Protein 7MC1 (pdb70)

Foldseek 3Di:
DQWDAPVPVGDTGRDPVVNVVVVVVVVVVDD

Organism: Homo sapiens (NCBI:txid9606)

Secondary structure (DSSP, 8-state):
---EEETTTTEEES-HHHHHHHHHTTTTT--

GO terms:
  GO:0005515 protein binding (F, IPI)
  GO:0001228 DNA-binding transcription activator activity, RNA polymerase II-specific (F, IDA)
  GO:0045944 positive regulation of transcription by RNA polymerase II (P, IDA)
  GO:0000978 RNA polymerase II cis-regulatory region sequence-specific DNA binding (F, IMP)
  GO:0001228 DNA-binding transcription activator activity, RNA polymerase II-specific (F, IMP)
  GO:0005654 nucleoplasm (C, TAS)
  GO:0001046 core promoter sequence-specific DNA binding (F, IDA)
  GO:0032991 protein-containing complex (C, IDA)
  GO:0070314 G1 to G0 transition (P, IDA)
  GO:0008285 negative regulation of cell population proliferation (P, IDA)
  GO:0045944 positive regulation of transcription by RNA polymerase II (P, IMP)
  GO:0032993 protein-DNA complex (C, IMP)
  GO:0001223 transcription coactivator binding (F, IPI)
  GO:0140297 DNA-binding transcription factor binding (F, IPI)
  GO:0003700 DNA-binding transcription factor activity (F, IDA)
  GO:0045786 negative regulation of cell cycle (P, TAS)

Solvent-accessible surface area: 2865 Å² total; per-residue (Å²): 157,138,95,80,74,2,153,132,61,48,117,148,81,64,89,69,72,111,12,66,72,31,65,190,125,34,77,74,135,131,164

Nearest PDB structures (foldseek):
  7mc1-assembly1_A  TM=8.555E-01  e=3.055E-04  Homo sapiens
  5kl7-assembly1_A  TM=6.754E-01  e=4.256E-01  Homo sapiens
  5kl6-assembly1_A  TM=6.736E-01  e=4.582E-01  Homo sapiens
  4r2s-assembly1_A  TM=7.110E-01  e=7.685E-01  Homo sapiens
  2ctd-assembly1_A  TM=6.487E-01  e=8.275E-01  Homo sapiens

Structure (mmCIF, N/CA/C/O backbone):
data_7MC1
#
_entry.id   7MC1
#
loop_
_entity.id
_entity.type
_entity.pdbx_description
1 polymer 'Isoform 2 of Zinc finger and BTB domain-containing protein 17'
2 non-polymer 'ZINC ION'
#
loop_
_atom_site.group_PDB
_atom_site.id
_atom_site.type_symbol
_atom_site.label_atom_id
_atom_site.label_alt_id
_atom_site.label_comp_id
_atom_site.label_asym_id
_atom_site.label_entity_id
_atom_site.label_seq_id
_atom_site.pdbx_PDB_ins_code
_atom_site.Cartn_x
_atom_site.Cartn_y
_atom_site.Cartn_z
_atom_site.occupancy
_atom_site.B_iso_or_equiv
_atom_site.auth_seq_id
_atom_site.auth_comp_id
_atom_site.auth_asym_id
_atom_site.auth_atom_id
_atom_site.pdbx_PDB_model_num
ATOM 1 N N . MET A 1 1 ? 13.044 13.097 3.901 1.00 0 1 MET A N 1
ATOM 2 C CA . MET A 1 1 ? 14.375 13.589 3.495 1.00 0 1 MET A CA 1
ATOM 3 C C . MET A 1 1 ? 15.334 12.414 3.375 1.00 0 1 MET A C 1
ATOM 4 O O . MET A 1 1 ? 15.049 11.339 3.896 1.00 0 1 MET A O 1
ATOM 20 N N . LYS A 1 2 ? 16.469 12.637 2.705 1.00 0 2 LYS A N 1
ATOM 21 C CA . LYS A 1 2 ? 17.441 11.580 2.392 1.00 0 2 LYS A CA 1
ATOM 22 C C . LYS A 1 2 ? 16.868 10.610 1.362 1.00 0 2 LYS A C 1
ATOM 23 O O . LYS A 1 2 ? 15.737 10.151 1.491 1.00 0 2 LYS A O 1
ATOM 42 N N . PRO A 1 3 ? 17.638 10.298 0.310 1.00 0 3 PRO A N 1
ATOM 43 C CA . PRO A 1 3 ? 17.205 9.358 -0.723 1.00 0 3 PRO A CA 1
ATOM 44 C C . PRO A 1 3 ? 16.885 7.978 -0.160 1.00 0 3 PRO A C 1
ATOM 45 O O . PRO A 1 3 ? 17.753 7.294 0.386 1.00 0 3 PRO A O 1
ATOM 56 N N . TYR A 1 4 ? 15.638 7.580 -0.307 1.00 0 4 TYR A N 1
ATOM 57 C CA . TYR A 1 4 ? 15.174 6.275 0.125 1.00 0 4 TYR A CA 1
ATOM 58 C C . TYR A 1 4 ? 14.861 5.418 -1.094 1.00 0 4 TYR A C 1
ATOM 59 O O . TYR A 1 4 ? 14.456 5.939 -2.129 1.00 0 4 TYR A O 1
ATOM 77 N N . VAL A 1 5 ? 15.041 4.111 -0.988 1.00 0 5 VAL A N 1
ATOM 78 C CA . VAL A 1 5 ? 14.857 3.239 -2.140 1.00 0 5 VAL A CA 1
ATOM 79 C C . VAL A 1 5 ? 13.899 2.092 -1.840 1.00 0 5 VAL A C 1
ATOM 80 O O . VAL A 1 5 ? 14.071 1.365 -0.865 1.00 0 5 VAL A O 1
ATOM 93 N N . CYS A 1 6 ? 12.886 1.941 -2.682 1.00 0 6 CYS A N 1
ATOM 94 C CA . CYS A 1 6 ? 12.028 0.770 -2.636 1.00 0 6 CYS A CA 1
ATOM 95 C C . CYS A 1 6 ? 12.573 -0.256 -3.622 1.00 0 6 CYS A C 1
ATOM 96 O O . CYS A 1 6 ? 12.079 -0.385 -4.745 1.00 0 6 CYS A O 1
ATOM 103 N N . GLU A 1 7 ? 13.604 -0.972 -3.191 1.00 0 7 GLU A N 1
ATOM 104 C CA . GLU A 1 7 ? 14.361 -1.876 -4.054 1.00 0 7 GLU A CA 1
ATOM 105 C C . GLU A 1 7 ? 13.506 -2.997 -4.638 1.00 0 7 GLU A C 1
ATOM 106 O O . GLU A 1 7 ? 13.917 -3.666 -5.585 1.00 0 7 GLU A O 1
ATOM 118 N N . ARG A 1 8 ? 12.317 -3.195 -4.089 1.00 0 8 ARG A N 1
ATOM 119 C CA . ARG A 1 8 ? 11.442 -4.260 -4.554 1.00 0 8 ARG A CA 1
ATOM 120 C C . ARG A 1 8 ? 10.758 -3.886 -5.873 1.00 0 8 ARG A C 1
ATOM 121 O O . ARG A 1 8 ? 10.147 -4.731 -6.518 1.00 0 8 ARG A O 1
ATOM 142 N N . CYS A 1 9 ? 10.845 -2.617 -6.263 1.00 0 9 CYS A N 1
ATOM 143 C CA . CYS A 1 9 ? 10.387 -2.202 -7.587 1.00 0 9 CYS A CA 1
ATOM 144 C C . CYS A 1 9 ? 11.482 -1.416 -8.298 1.00 0 9 CYS A C 1
ATOM 145 O O . CYS A 1 9 ? 11.623 -1.481 -9.519 1.00 0 9 CYS A O 1
ATOM 152 N N . GLY A 1 10 ? 12.260 -0.677 -7.525 1.00 0 10 GLY A N 1
ATOM 153 C CA . GLY A 1 10 ? 13.367 0.067 -8.081 1.00 0 10 GLY A CA 1
ATOM 154 C C . GLY A 1 10 ? 13.143 1.557 -8.001 1.00 0 10 GLY A C 1
ATOM 155 O O . GLY A 1 10 ? 14.048 2.348 -8.249 1.00 0 10 GLY A O 1
ATOM 159 N N . LYS A 1 11 ? 11.929 1.944 -7.652 1.00 0 11 LYS A N 1
ATOM 160 C CA . LYS A 1 11 ? 11.590 3.351 -7.533 1.00 0 11 LYS A CA 1
ATOM 161 C C . LYS A 1 11 ? 12.074 3.901 -6.206 1.00 0 11 LYS A C 1
ATOM 162 O O . LYS A 1 11 ? 11.881 3.290 -5.154 1.00 0 11 LYS A O 1
ATOM 181 N N . ARG A 1 12 ? 12.711 5.054 -6.266 1.00 0 12 ARG A N 1
ATOM 182 C CA . ARG A 1 12 ? 13.301 5.660 -5.088 1.00 0 12 ARG A CA 1
ATOM 183 C C . ARG A 1 12 ? 12.724 7.046 -4.838 1.00 0 12 ARG A C 1
ATOM 184 O O . ARG A 1 12 ? 12.521 7.827 -5.768 1.00 0 12 ARG A O 1
ATOM 205 N N . PHE A 1 13 ? 12.447 7.334 -3.579 1.00 0 13 PHE A N 1
ATOM 206 C CA . PHE A 1 13 ? 11.849 8.600 -3.178 1.00 0 13 PHE A CA 1
ATOM 207 C C . PHE A 1 13 ? 12.515 9.053 -1.895 1.00 0 13 PHE A C 1
ATOM 208 O O . PHE A 1 13 ? 13.141 8.254 -1.220 1.00 0 13 PHE A O 1
ATOM 225 N N . VAL A 1 14 ? 12.385 10.314 -1.548 1.00 0 14 VAL A N 1
ATOM 226 C CA . VAL A 1 14 ? 13.013 10.817 -0.338 1.00 0 14 VAL A CA 1
ATOM 227 C C . VAL A 1 14 ? 12.008 10.921 0.798 1.00 0 14 VAL A C 1
ATOM 228 O O . VAL A 1 14 ? 12.295 11.480 1.857 1.00 0 14 VAL A O 1
ATOM 241 N N . GLN A 1 15 ? 10.827 10.381 0.571 1.00 0 15 GLN A N 1
ATOM 242 C CA . GLN A 1 15 ? 9.740 10.505 1.522 1.00 0 15 GLN A CA 1
ATOM 243 C C . GLN A 1 15 ? 9.749 9.345 2.495 1.00 0 15 GLN A C 1
ATOM 244 O O . GLN A 1 15 ? 9.573 8.198 2.103 1.00 0 15 GLN A O 1
ATOM 258 N N . SER A 1 16 ? 9.913 9.654 3.763 1.00 0 16 SER A N 1
ATOM 259 C CA . SER A 1 16 ? 9.957 8.630 4.788 1.00 0 16 SER A CA 1
ATOM 260 C C . SER A 1 16 ? 8.571 8.036 5.016 1.00 0 16 SER A C 1
ATOM 261 O O . SER A 1 16 ? 8.430 6.834 5.251 1.00 0 16 SER A O 1
ATOM 269 N N . SER A 1 17 ? 7.548 8.878 4.917 1.00 0 17 SER A N 1
ATOM 270 C CA . SER A 1 17 ? 6.178 8.434 5.107 1.00 0 17 SER A CA 1
ATOM 271 C C . 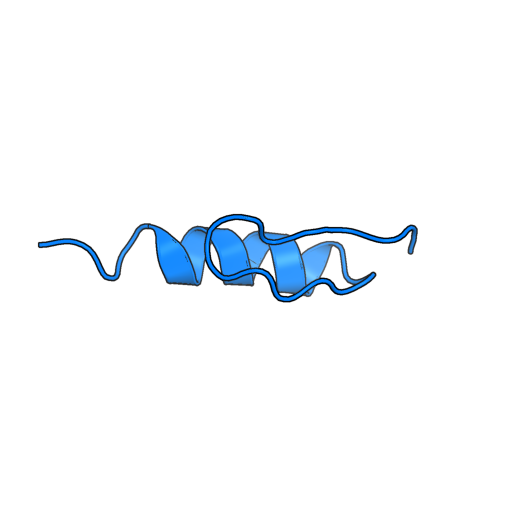SER A 1 17 ? 5.702 7.633 3.904 1.00 0 17 SER A C 1
ATOM 272 O O . SER A 1 17 ? 5.141 6.546 4.050 1.00 0 17 SER A O 1
ATOM 280 N N . GLN A 1 18 ? 5.939 8.162 2.712 1.00 0 18 GLN A N 1
ATOM 281 C CA . GLN A 1 18 ? 5.479 7.507 1.499 1.00 0 18 GLN A CA 1
ATOM 282 C C . GLN A 1 18 ? 6.183 6.173 1.304 1.00 0 18 GLN A C 1
ATOM 283 O O . GLN A 1 18 ? 5.572 5.211 0.868 1.00 0 18 GLN A O 1
ATOM 297 N N . LEU A 1 19 ? 7.470 6.121 1.635 1.00 0 19 LEU A N 1
ATOM 298 C CA . LEU A 1 19 ? 8.217 4.862 1.616 1.00 0 19 LEU A CA 1
ATOM 299 C C . LEU A 1 19 ? 7.593 3.853 2.560 1.00 0 19 LEU A C 1
ATOM 300 O O . LEU A 1 19 ? 7.287 2.740 2.153 1.00 0 19 LEU A O 1
ATOM 316 N N . ALA A 1 20 ? 7.375 4.257 3.806 1.00 0 20 ALA A N 1
ATOM 317 C CA . ALA A 1 20 ? 6.805 3.365 4.811 1.00 0 20 ALA A CA 1
ATOM 318 C C . ALA A 1 20 ? 5.504 2.737 4.319 1.00 0 20 ALA A C 1
ATOM 319 O O . ALA A 1 20 ? 5.238 1.559 4.564 1.00 0 20 ALA A O 1
ATOM 326 N N . ASN A 1 21 ? 4.707 3.524 3.611 1.00 0 21 ASN A N 1
ATOM 327 C CA . ASN A 1 21 ? 3.458 3.038 3.045 1.00 0 21 ASN A CA 1
ATOM 328 C C . ASN A 1 21 ? 3.705 2.249 1.762 1.00 0 21 ASN A C 1
ATOM 329 O O . ASN A 1 21 ? 3.022 1.268 1.495 1.00 0 21 ASN A O 1
ATOM 340 N N . HIS A 1 22 ? 4.694 2.674 0.988 1.00 0 22 HIS A N 1
ATOM 341 C CA . HIS A 1 22 ? 5.036 2.048 -0.290 1.00 0 22 HIS A CA 1
ATOM 342 C C . HIS A 1 22 ? 5.547 0.621 -0.081 1.00 0 22 HIS A C 1
ATOM 343 O O . HIS A 1 22 ? 5.164 -0.293 -0.806 1.00 0 22 HIS A O 1
ATOM 357 N N . ILE A 1 23 ? 6.394 0.425 0.922 1.00 0 23 ILE A N 1
ATOM 358 C CA . ILE A 1 23 ? 6.948 -0.900 1.192 1.00 0 23 ILE A CA 1
ATOM 359 C C . ILE A 1 23 ? 5.846 -1.823 1.700 1.00 0 23 ILE A C 1
ATOM 360 O O . ILE A 1 23 ? 5.832 -3.021 1.411 1.00 0 23 ILE A O 1
ATOM 376 N N . ARG A 1 24 ? 4.911 -1.248 2.448 1.00 0 24 ARG A N 1
ATOM 377 C CA . ARG A 1 24 ? 3.751 -1.985 2.930 1.00 0 24 ARG A CA 1
ATOM 378 C C . ARG A 1 24 ? 2.800 -2.248 1.771 1.00 0 24 ARG A C 1
ATOM 379 O O . ARG A 1 24 ? 2.121 -3.273 1.713 1.00 0 24 ARG A O 1
ATOM 400 N N . HIS A 1 25 ? 2.774 -1.305 0.843 1.00 0 25 HIS A N 1
ATOM 401 C CA . HIS A 1 25 ? 1.973 -1.414 -0.364 1.00 0 25 HIS A CA 1
ATOM 402 C C . HIS A 1 25 ? 2.575 -2.433 -1.324 1.00 0 25 HIS A C 1
ATOM 403 O O . HIS A 1 25 ? 1.975 -2.777 -2.336 1.00 0 25 HIS A O 1
ATOM 418 N N . HIS A 1 26 ? 3.767 -2.903 -0.999 1.00 0 26 HIS A N 1
ATOM 419 C CA . HIS A 1 26 ? 4.424 -3.949 -1.765 1.00 0 26 HIS A CA 1
ATOM 420 C C . HIS A 1 26 ? 4.111 -5.333 -1.225 1.00 0 26 HIS A C 1
ATOM 421 O O . HIS A 1 26 ? 3.695 -6.217 -1.967 1.00 0 26 HIS A O 1
ATOM 435 N N . ASP A 1 27 ? 4.294 -5.506 0.077 1.00 0 27 ASP A N 1
ATOM 436 C CA . ASP A 1 27 ? 4.290 -6.834 0.694 1.00 0 27 ASP A CA 1
ATOM 437 C C . ASP A 1 27 ? 2.881 -7.417 0.804 1.00 0 27 ASP A C 1
ATOM 438 O O . ASP A 1 27 ? 2.683 -8.483 1.375 1.00 0 27 ASP A O 1
ATOM 447 N N . ASN A 1 28 ? 1.904 -6.714 0.262 1.00 0 28 ASN A N 1
ATOM 448 C CA . ASN A 1 28 ? 0.531 -7.198 0.266 1.00 0 28 ASN A CA 1
ATOM 449 C C . ASN A 1 28 ? 0.159 -7.790 -1.093 1.00 0 28 ASN A C 1
ATOM 450 O O . ASN A 1 28 ? -0.765 -8.591 -1.189 1.00 0 28 ASN A O 1
ATOM 461 N N . ILE A 1 29 ? 0.875 -7.370 -2.134 1.00 0 29 ILE A N 1
ATOM 462 C CA . ILE A 1 29 ? 0.571 -7.769 -3.508 1.00 0 29 ILE A CA 1
ATOM 463 C C . ILE A 1 29 ? 0.743 -9.279 -3.706 1.00 0 29 ILE A C 1
ATOM 464 O O . ILE A 1 29 ? 0.062 -9.886 -4.531 1.00 0 29 ILE A O 1
ATOM 480 N N . ARG A 1 30 ? 1.657 -9.873 -2.949 1.00 0 30 ARG A N 1
ATOM 481 C CA . ARG A 1 30 ? 1.873 -11.319 -2.990 1.00 0 30 ARG A CA 1
ATOM 482 C C . ARG A 1 30 ? 0.587 -12.084 -2.647 1.00 0 30 ARG A C 1
ATOM 483 O O . ARG A 1 30 ? -0.344 -11.502 -2.090 1.00 0 30 ARG A O 1
ATOM 504 N N . PRO A 1 31 ? 0.515 -13.392 -2.976 1.00 0 31 PRO A N 1
ATOM 505 C CA . PRO A 1 31 ? -0.709 -14.196 -2.818 1.00 0 31 PRO A CA 1
ATOM 506 C C . PRO A 1 31 ? -1.398 -14.048 -1.457 1.00 0 31 PRO A C 1
ATOM 507 O O . PRO A 1 31 ? -0.762 -13.730 -0.445 1.00 0 31 PRO A O 1
ATOM 519 N N . MET A 1 1 ? 13.239 13.502 3.384 1.00 0 1 MET A N 2
ATOM 520 C CA . MET A 1 1 ? 14.420 14.288 2.900 1.00 0 1 MET A CA 2
ATOM 521 C C . MET A 1 1 ? 15.660 13.389 2.705 1.00 0 1 MET A C 2
ATOM 522 O O . MET A 1 1 ? 16.610 13.762 1.985 1.00 0 1 MET A O 2
ATOM 538 N N . LYS A 1 2 ? 15.665 12.211 3.349 1.00 0 2 LYS A N 2
ATOM 539 C CA . LYS A 1 2 ? 16.780 11.265 3.180 1.00 0 2 LYS A CA 2
ATOM 540 C C . LYS A 1 2 ? 16.537 10.399 1.952 1.00 0 2 LYS A C 2
ATOM 541 O O . LYS A 1 2 ? 15.386 10.022 1.682 1.00 0 2 LYS A O 2
ATOM 560 N N . PRO A 1 3 ? 17.612 10.098 1.178 1.00 0 3 PRO A N 2
ATOM 561 C CA . PRO A 1 3 ? 17.508 9.258 -0.019 1.00 0 3 PRO A CA 2
ATOM 562 C C . PRO A 1 3 ? 17.085 7.831 0.347 1.00 0 3 PRO A C 2
ATOM 563 O O . PRO A 1 3 ? 17.797 7.112 1.080 1.00 0 3 PRO A O 2
ATOM 574 N N . TYR A 1 4 ? 15.929 7.427 -0.174 1.00 0 4 TYR A N 2
ATOM 575 C CA . TYR A 1 4 ? 15.377 6.105 0.114 1.00 0 4 TYR A CA 2
ATOM 576 C C . TYR A 1 4 ? 14.978 5.419 -1.191 1.00 0 4 TYR A C 2
ATOM 577 O O . TYR A 1 4 ? 14.590 6.085 -2.174 1.00 0 4 TYR A O 2
ATOM 595 N N . VAL A 1 5 ? 15.087 4.091 -1.204 1.00 0 5 VAL A N 2
ATOM 596 C CA . VAL A 1 5 ? 14.809 3.330 -2.415 1.00 0 5 VAL A CA 2
ATOM 597 C C . VAL A 1 5 ? 13.860 2.159 -2.109 1.00 0 5 VAL A C 2
ATOM 598 O O . VAL A 1 5 ? 14.032 1.434 -1.106 1.00 0 5 VAL A O 2
ATOM 611 N N . CYS A 1 6 ? 12.854 1.988 -2.968 1.00 0 6 CYS A N 2
ATOM 612 C CA . CYS A 1 6 ? 11.975 0.825 -2.882 1.00 0 6 CYS A CA 2
ATOM 613 C C . CYS A 1 6 ? 12.525 -0.247 -3.826 1.00 0 6 CYS A C 2
ATOM 614 O O . CYS A 1 6 ? 12.066 -0.378 -4.974 1.00 0 6 CYS A O 2
ATOM 621 N N . GLU A 1 7 ? 13.516 -1.004 -3.320 1.00 0 7 GLU A N 2
ATOM 622 C CA . GLU A 1 7 ? 14.303 -1.965 -4.114 1.00 0 7 GLU A CA 2
ATOM 623 C C . GLU A 1 7 ? 13.427 -2.974 -4.861 1.00 0 7 GLU A C 2
ATOM 624 O O . GLU A 1 7 ? 13.841 -3.497 -5.900 1.00 0 7 GLU A O 2
ATOM 636 N N . ARG A 1 8 ? 12.217 -3.233 -4.341 1.00 0 8 ARG A N 2
ATOM 637 C CA . ARG A 1 8 ? 11.372 -4.301 -4.870 1.00 0 8 ARG A CA 2
ATOM 638 C C . ARG A 1 8 ? 10.647 -3.857 -6.17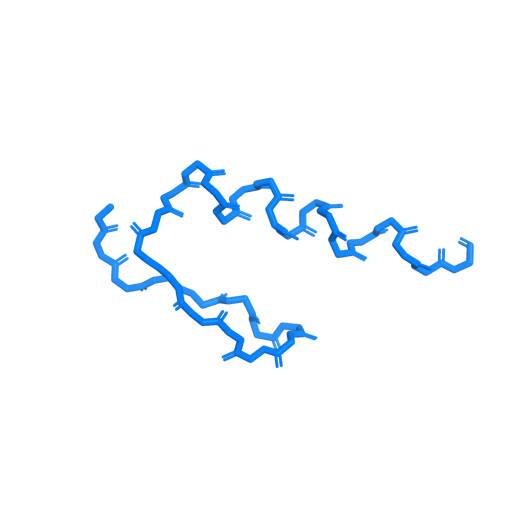1 1.00 0 8 ARG A C 2
ATOM 639 O O . ARG A 1 8 ? 10.078 -4.687 -6.882 1.00 0 8 ARG A O 2
ATOM 660 N N . CYS A 1 9 ? 10.671 -2.551 -6.492 1.00 0 9 CYS A N 2
ATOM 661 C CA . CYS A 1 9 ? 10.154 -2.061 -7.792 1.00 0 9 CYS A CA 2
ATOM 662 C C . CYS A 1 9 ? 11.232 -1.242 -8.530 1.00 0 9 CYS A 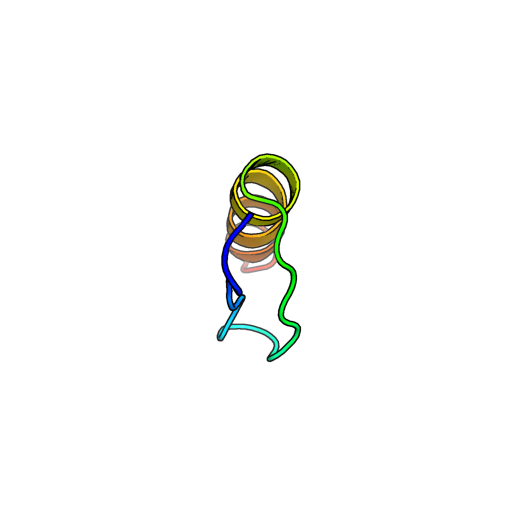C 2
ATOM 663 O O . CYS A 1 9 ? 11.308 -1.238 -9.769 1.00 0 9 CYS A O 2
ATOM 670 N N . GLY A 1 10 ? 12.068 -0.553 -7.756 1.00 0 10 GLY A N 2
ATOM 671 C CA . GLY A 1 10 ? 13.163 0.225 -8.338 1.00 0 10 GLY A CA 2
ATOM 672 C C . GLY A 1 10 ? 12.957 1.720 -8.149 1.00 0 10 GLY A C 2
ATOM 673 O O . GLY A 1 10 ? 13.929 2.492 -8.171 1.00 0 10 GLY A O 2
ATOM 677 N N . LYS A 1 11 ? 11.692 2.127 -7.949 1.00 0 11 LYS A N 2
ATOM 678 C CA . LYS A 1 11 ? 11.357 3.540 -7.762 1.00 0 11 LYS A CA 2
ATOM 679 C C . LYS A 1 11 ? 11.897 4.034 -6.421 1.00 0 11 LYS A C 2
ATOM 680 O O . LYS A 1 11 ? 11.717 3.384 -5.369 1.00 0 11 LYS A O 2
ATOM 699 N N . ARG A 1 12 ? 12.559 5.182 -6.466 1.00 0 12 ARG A N 2
ATOM 700 C CA . ARG A 1 12 ? 13.184 5.734 -5.269 1.00 0 12 ARG A CA 2
ATOM 701 C C . ARG A 1 12 ? 12.574 7.099 -4.936 1.00 0 12 ARG A C 2
ATOM 702 O O . ARG A 1 12 ? 12.304 7.918 -5.835 1.00 0 12 ARG A O 2
ATOM 723 N N . PHE A 1 13 ? 12.351 7.330 -3.638 1.00 0 13 PHE A N 2
ATOM 724 C CA . PHE A 1 13 ? 11.784 8.600 -3.171 1.00 0 13 PHE A CA 2
ATOM 725 C C . PHE A 1 13 ? 12.459 8.966 -1.853 1.00 0 13 PHE A C 2
ATOM 726 O O . PHE A 1 13 ? 12.935 8.089 -1.116 1.00 0 13 PHE A O 2
ATOM 743 N N . VAL A 1 14 ? 12.487 10.254 -1.551 1.00 0 14 VAL A N 2
ATOM 744 C CA . VAL A 1 14 ? 13.095 10.712 -0.302 1.00 0 14 VAL A CA 2
ATOM 745 C C . VAL A 1 14 ? 12.045 10.863 0.816 1.00 0 14 VAL A C 2
ATOM 746 O O . VAL A 1 14 ? 12.331 11.422 1.881 1.00 0 14 VAL A O 2
ATOM 759 N N . GLN A 1 15 ? 10.828 10.381 0.568 1.00 0 15 GLN A N 2
ATOM 760 C CA . GLN A 1 15 ? 9.725 10.533 1.527 1.00 0 15 GLN A CA 2
ATOM 761 C C . GLN A 1 15 ? 9.697 9.346 2.501 1.00 0 15 GLN A C 2
ATOM 762 O O . GLN A 1 15 ? 9.477 8.206 2.099 1.00 0 15 GLN A O 2
ATOM 776 N N . SER A 1 16 ? 9.878 9.628 3.780 1.00 0 16 SER A N 2
ATOM 777 C CA . SER A 1 16 ? 9.897 8.582 4.814 1.00 0 16 SER A CA 2
ATOM 778 C C . SER A 1 16 ? 8.485 7.993 5.027 1.00 0 16 SER A C 2
ATOM 779 O O . SER A 1 16 ? 8.337 6.777 5.223 1.00 0 16 SER A O 2
ATOM 787 N N . SER A 1 17 ? 7.448 8.846 4.964 1.00 0 17 SER A N 2
ATOM 788 C CA . SER A 1 17 ? 6.065 8.395 5.195 1.00 0 17 SER A CA 2
ATOM 789 C C . SER A 1 17 ? 5.545 7.641 3.969 1.00 0 17 SER A C 2
ATOM 790 O O . SER A 1 17 ? 4.891 6.595 4.110 1.00 0 17 SER A O 2
ATOM 798 N N . GLN A 1 18 ? 5.850 8.168 2.766 1.00 0 18 GLN A N 2
ATOM 799 C CA . GLN A 1 18 ? 5.442 7.512 1.525 1.00 0 18 GLN A CA 2
ATOM 800 C C . GLN A 1 18 ? 6.125 6.142 1.411 1.00 0 18 GLN A C 2
ATOM 801 O O . GLN A 1 18 ? 5.458 5.150 1.133 1.00 0 18 GLN A O 2
ATOM 815 N N . LEU A 1 19 ? 7.453 6.093 1.646 1.00 0 19 LEU A N 2
ATOM 816 C CA . LEU A 1 19 ? 8.208 4.819 1.649 1.00 0 19 LEU A CA 2
ATOM 817 C C . LEU A 1 19 ? 7.584 3.819 2.638 1.00 0 19 LEU A C 2
ATOM 818 O O . LEU A 1 19 ? 7.290 2.689 2.268 1.00 0 19 LEU A O 2
ATOM 834 N N . ALA A 1 20 ? 7.347 4.255 3.882 1.00 0 20 ALA A N 2
ATOM 835 C CA . ALA A 1 20 ? 6.773 3.384 4.932 1.00 0 20 ALA A CA 2
ATOM 836 C C . ALA A 1 20 ? 5.492 2.682 4.451 1.00 0 20 ALA A C 2
ATOM 837 O O . ALA A 1 20 ? 5.268 1.498 4.756 1.00 0 20 ALA A O 2
ATOM 844 N N . ASN A 1 21 ? 4.664 3.406 3.687 1.00 0 21 ASN A N 2
ATOM 845 C CA . ASN A 1 21 ? 3.402 2.854 3.196 1.00 0 21 ASN A CA 2
ATOM 846 C C . ASN A 1 21 ? 3.593 2.181 1.836 1.00 0 21 ASN A C 2
ATOM 847 O O . ASN A 1 21 ? 2.841 1.271 1.495 1.00 0 21 ASN A O 2
ATOM 858 N N . HIS A 1 22 ? 4.609 2.617 1.073 1.00 0 22 HIS A N 2
ATOM 859 C CA . HIS A 1 22 ? 4.915 2.031 -0.236 1.00 0 22 HIS A CA 2
ATOM 860 C C . HIS A 1 22 ? 5.484 0.610 -0.050 1.00 0 22 HIS A C 2
ATOM 861 O O . HIS A 1 22 ? 5.093 -0.313 -0.763 1.00 0 22 HIS A O 2
ATOM 875 N N . ILE A 1 23 ? 6.385 0.429 0.929 1.00 0 23 ILE A N 2
ATOM 876 C CA . ILE A 1 23 ? 6.985 -0.892 1.188 1.00 0 23 ILE A CA 2
ATOM 877 C C . ILE A 1 23 ? 5.904 -1.840 1.745 1.00 0 23 ILE A C 2
ATOM 878 O O . ILE A 1 23 ? 5.923 -3.045 1.478 1.00 0 23 ILE A O 2
ATOM 894 N N . ARG A 1 24 ? 4.950 -1.276 2.505 1.00 0 24 ARG A N 2
ATOM 895 C CA . ARG A 1 24 ? 3.808 -2.041 3.030 1.00 0 24 ARG A CA 2
ATOM 896 C C . ARG A 1 24 ? 2.823 -2.351 1.892 1.00 0 24 ARG A C 2
ATOM 897 O O . ARG A 1 24 ? 2.290 -3.464 1.813 1.00 0 24 ARG A O 2
ATOM 918 N N . HIS A 1 25 ? 2.604 -1.360 1.006 1.00 0 25 HIS A N 2
ATOM 919 C CA . HIS A 1 25 ? 1.721 -1.508 -0.162 1.00 0 25 HIS A CA 2
ATOM 920 C C . HIS A 1 25 ? 2.263 -2.602 -1.083 1.00 0 25 HIS A C 2
ATOM 921 O O . HIS A 1 25 ? 1.506 -3.228 -1.830 1.00 0 25 HIS A O 2
ATOM 936 N N . HIS A 1 26 ? 3.583 -2.821 -1.017 1.00 0 26 HIS A N 2
ATOM 937 C CA . HIS A 1 26 ? 4.259 -3.850 -1.804 1.00 0 26 HIS A CA 2
ATOM 938 C C . HIS A 1 26 ? 3.852 -5.258 -1.351 1.00 0 26 HIS A C 2
ATOM 939 O O . HIS A 1 26 ? 3.909 -6.203 -2.137 1.00 0 26 HIS A O 2
ATOM 953 N N . ASP A 1 27 ? 3.437 -5.398 -0.090 1.00 0 27 ASP A N 2
ATOM 954 C CA . ASP A 1 27 ? 3.016 -6.699 0.438 1.00 0 27 ASP A CA 2
ATOM 955 C C . ASP A 1 27 ? 1.482 -6.805 0.441 1.00 0 27 ASP A C 2
ATOM 956 O O . ASP A 1 27 ? 0.890 -7.599 1.191 1.00 0 27 ASP A O 2
ATOM 965 N N . ASN A 1 28 ? 0.842 -5.983 -0.405 1.00 0 28 ASN A N 2
ATOM 966 C CA . ASN A 1 28 ? -0.606 -6.099 -0.647 1.00 0 28 ASN A CA 2
ATOM 967 C C . ASN A 1 28 ? -0.808 -7.183 -1.687 1.00 0 28 ASN A C 2
ATOM 968 O O . ASN A 1 28 ? -1.883 -7.792 -1.784 1.00 0 28 ASN A O 2
ATOM 979 N N . ILE A 1 29 ? 0.259 -7.392 -2.471 1.00 0 29 ILE A N 2
ATOM 980 C CA . ILE A 1 29 ? 0.275 -8.363 -3.552 1.00 0 29 ILE A CA 2
ATOM 981 C C . ILE A 1 29 ? 0.249 -9.792 -2.973 1.00 0 29 ILE A C 2
ATOM 982 O O . ILE A 1 29 ? -0.550 -10.630 -3.403 1.00 0 29 ILE A O 2
ATOM 998 N N . ARG A 1 30 ? 1.127 -10.053 -1.993 1.00 0 30 ARG A N 2
ATOM 999 C CA . ARG A 1 30 ? 1.175 -11.353 -1.295 1.00 0 30 ARG A CA 2
ATOM 1000 C C . ARG A 1 30 ? -0.137 -11.570 -0.496 1.00 0 30 ARG A C 2
ATOM 1001 O O . ARG A 1 30 ? -0.879 -10.601 -0.256 1.00 0 30 ARG A O 2
ATOM 1022 N N . PRO A 1 31 ? -0.451 -12.834 -0.097 1.00 0 31 PRO A N 2
ATOM 1023 C CA . PRO A 1 31 ? -1.687 -13.151 0.668 1.00 0 31 PRO A CA 2
ATOM 1024 C C . PRO A 1 31 ? -1.963 -12.149 1.792 1.00 0 31 PRO A C 2
ATOM 1025 O O . PRO A 1 31 ? -1.161 -12.023 2.734 1.00 0 31 PRO A O 2
ATOM 1037 N N . MET A 1 1 ? 18.318 12.771 7.192 1.00 0 1 MET A N 3
ATOM 1038 C CA . MET A 1 1 ? 17.709 11.632 6.464 1.00 0 1 MET A CA 3
ATOM 1039 C C . MET A 1 1 ? 17.040 12.119 5.180 1.00 0 1 MET A C 3
ATOM 1040 O O . MET A 1 1 ? 16.295 13.102 5.193 1.00 0 1 MET A O 3
ATOM 1056 N N . LYS A 1 2 ? 17.317 11.438 4.071 1.00 0 2 LYS A N 3
ATOM 1057 C CA . LYS A 1 2 ? 16.774 11.841 2.773 1.00 0 2 LYS A CA 3
ATOM 1058 C C . LYS A 1 2 ? 16.828 10.727 1.702 1.00 0 2 LYS A C 3
ATOM 1059 O O . LYS A 1 2 ? 15.912 10.647 0.882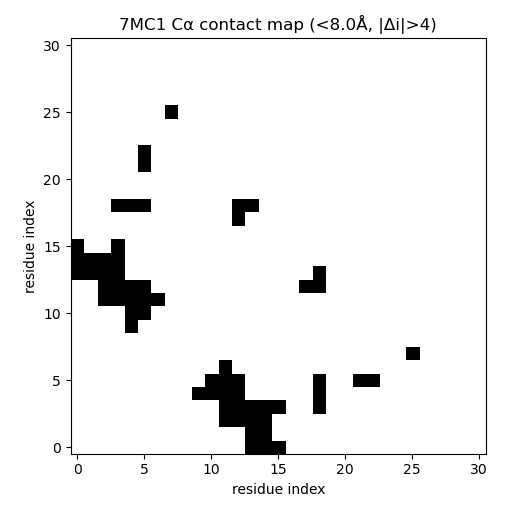 1.00 0 2 LYS A O 3
ATOM 1078 N N . PRO A 1 3 ? 17.873 9.856 1.646 1.00 0 3 PRO A N 3
ATOM 1079 C CA . PRO A 1 3 ? 17.934 8.810 0.626 1.00 0 3 PRO A CA 3
ATOM 1080 C C . PRO A 1 3 ? 17.135 7.575 1.022 1.00 0 3 PRO A C 3
ATOM 1081 O O . PRO A 1 3 ? 17.424 6.929 2.034 1.00 0 3 PRO A O 3
ATOM 1092 N N . TYR A 1 4 ? 16.129 7.257 0.223 1.00 0 4 TYR A N 3
ATOM 1093 C CA . TYR A 1 4 ? 15.294 6.094 0.463 1.00 0 4 TYR A CA 3
ATOM 1094 C C . TYR A 1 4 ? 15.041 5.356 -0.845 1.00 0 4 TYR A C 3
ATOM 1095 O O . TYR A 1 4 ? 14.935 5.981 -1.897 1.00 0 4 TYR A O 3
ATOM 1113 N N . VAL A 1 5 ? 14.949 4.034 -0.783 1.00 0 5 VAL A N 3
ATOM 1114 C CA . VAL A 1 5 ? 14.740 3.226 -1.981 1.00 0 5 VAL A CA 3
ATOM 1115 C C . VAL A 1 5 ? 13.760 2.087 -1.696 1.00 0 5 VAL A C 3
ATOM 1116 O O . VAL A 1 5 ? 13.712 1.570 -0.580 1.00 0 5 VAL A O 3
ATOM 1129 N N . CYS A 1 6 ? 12.962 1.722 -2.697 1.00 0 6 CYS A N 3
ATOM 1130 C CA . CYS A 1 6 ? 12.022 0.615 -2.578 1.00 0 6 CYS A CA 3
ATOM 1131 C C . CYS A 1 6 ? 12.512 -0.585 -3.384 1.00 0 6 CYS A C 3
ATOM 1132 O O . CYS A 1 6 ? 12.460 -0.591 -4.619 1.00 0 6 CYS A O 3
ATOM 1139 N N . GLU A 1 7 ? 12.975 -1.604 -2.671 1.00 0 7 GLU A N 3
ATOM 1140 C CA . GLU A 1 7 ? 13.556 -2.797 -3.282 1.00 0 7 GLU A CA 3
ATOM 1141 C C . GLU A 1 7 ? 12.509 -3.626 -4.032 1.00 0 7 GLU A C 3
ATOM 1142 O O . GLU A 1 7 ? 12.848 -4.551 -4.769 1.00 0 7 GLU A O 3
ATOM 1154 N N . ARG A 1 8 ? 11.238 -3.291 -3.848 1.00 0 8 ARG A N 3
ATOM 1155 C CA . ARG A 1 8 ? 10.160 -4.114 -4.382 1.00 0 8 ARG A CA 3
ATOM 1156 C C . ARG A 1 8 ? 9.709 -3.647 -5.769 1.00 0 8 ARG A C 3
ATOM 1157 O O . ARG A 1 8 ? 8.872 -4.293 -6.408 1.00 0 8 ARG A O 3
ATOM 1178 N N . CYS A 1 9 ? 10.246 -2.520 -6.231 1.00 0 9 CYS A N 3
ATOM 1179 C CA . CYS A 1 9 ? 9.986 -2.074 -7.600 1.00 0 9 CYS A CA 3
ATOM 1180 C C . CYS A 1 9 ? 11.249 -1.490 -8.232 1.00 0 9 CYS A C 3
ATOM 1181 O O . CYS A 1 9 ? 11.376 -1.440 -9.457 1.00 0 9 CYS A O 3
ATOM 1188 N N . GLY A 1 10 ? 12.180 -1.044 -7.394 1.00 0 10 GLY A N 3
ATOM 1189 C CA . GLY A 1 10 ? 13.430 -0.509 -7.897 1.00 0 10 GLY A CA 3
ATOM 1190 C C . GLY A 1 10 ? 13.447 1.008 -7.900 1.00 0 10 GLY A C 3
ATOM 1191 O O . GLY A 1 10 ? 14.499 1.621 -8.077 1.00 0 10 GLY A O 3
ATOM 1195 N N . LYS A 1 11 ? 12.283 1.616 -7.703 1.00 0 11 LYS A N 3
ATOM 1196 C CA . LYS A 1 11 ? 12.176 3.071 -7.683 1.00 0 11 LYS A CA 3
ATOM 1197 C C . LYS A 1 11 ? 12.464 3.609 -6.288 1.00 0 11 LYS A C 3
ATOM 1198 O O . LYS A 1 11 ? 12.247 2.921 -5.288 1.00 0 11 LYS A O 3
ATOM 1217 N N . ARG A 1 12 ? 12.972 4.833 -6.222 1.00 0 12 ARG A N 3
ATOM 1218 C CA . ARG A 1 12 ? 13.305 5.446 -4.946 1.00 0 12 ARG A CA 3
ATOM 1219 C C . ARG A 1 12 ? 12.588 6.785 -4.780 1.00 0 12 ARG A C 3
ATOM 1220 O O . ARG A 1 12 ? 12.384 7.521 -5.749 1.00 0 12 ARG A O 3
ATOM 1241 N N . PHE A 1 13 ? 12.199 7.085 -3.551 1.00 0 13 PHE A N 3
ATOM 1242 C CA . PHE A 1 13 ? 11.543 8.347 -3.226 1.00 0 13 PHE A CA 3
ATOM 1243 C C . PHE A 1 13 ? 12.158 8.879 -1.940 1.00 0 13 PHE A C 3
ATOM 1244 O O . PHE A 1 13 ? 12.719 8.107 -1.166 1.00 0 13 PHE A O 3
ATOM 1261 N N . VAL A 1 14 ? 12.058 10.176 -1.695 1.00 0 14 VAL A N 3
ATOM 1262 C CA . VAL A 1 14 ? 12.771 10.775 -0.569 1.00 0 14 VAL A CA 3
ATOM 1263 C C . VAL A 1 14 ? 11.852 11.051 0.620 1.00 0 14 VAL A C 3
ATOM 1264 O O . VAL A 1 14 ? 12.261 11.678 1.602 1.00 0 14 VAL A O 3
ATOM 1277 N N . GLN A 1 15 ? 10.615 10.579 0.535 1.00 0 15 GLN A N 3
ATOM 1278 C CA . GLN A 1 15 ? 9.660 10.771 1.610 1.00 0 15 GLN A CA 3
ATOM 1279 C C . GLN A 1 15 ? 9.716 9.598 2.576 1.00 0 15 GLN A C 3
ATOM 1280 O O . GLN A 1 15 ? 9.373 8.476 2.216 1.00 0 15 GLN A O 3
ATOM 1294 N N . SER A 1 16 ? 10.095 9.872 3.816 1.00 0 16 SER A N 3
ATOM 1295 C CA . SER A 1 16 ? 10.206 8.825 4.825 1.00 0 16 SER A CA 3
ATOM 1296 C C . SER A 1 16 ? 8.829 8.256 5.158 1.00 0 16 SER A C 3
ATOM 1297 O O . SER A 1 16 ? 8.686 7.068 5.458 1.00 0 16 SER A O 3
ATOM 1305 N N . SER A 1 17 ? 7.820 9.112 5.083 1.00 0 17 SER A N 3
ATOM 1306 C CA . SER A 1 17 ? 6.451 8.723 5.364 1.00 0 17 SER A CA 3
ATOM 1307 C C . SER A 1 17 ? 5.858 7.907 4.215 1.00 0 17 SER A C 3
ATOM 1308 O O . SER A 1 17 ? 5.265 6.848 4.429 1.00 0 17 SER A O 3
ATOM 1316 N N . GLN A 1 18 ? 6.038 8.392 2.993 1.00 0 18 GLN A N 3
ATOM 1317 C CA . GLN A 1 18 ? 5.477 7.729 1.820 1.00 0 18 GLN A CA 3
ATOM 1318 C C . GLN A 1 18 ? 6.151 6.381 1.579 1.00 0 18 GLN A C 3
ATOM 1319 O O . GLN A 1 18 ? 5.493 5.423 1.188 1.00 0 18 GLN A O 3
ATOM 1333 N N . LEU A 1 19 ? 7.456 6.306 1.832 1.00 0 19 LEU A N 3
ATOM 1334 C CA . LEU A 1 19 ? 8.188 5.038 1.738 1.00 0 19 LEU A CA 3
ATOM 1335 C C . LEU A 1 19 ? 7.564 3.995 2.649 1.00 0 19 LEU A C 3
ATOM 1336 O O . LEU A 1 19 ? 7.291 2.883 2.211 1.00 0 19 LEU A O 3
ATOM 1352 N N . ALA A 1 20 ? 7.303 4.373 3.899 1.00 0 20 ALA A N 3
ATOM 1353 C CA . ALA A 1 20 ? 6.710 3.454 4.867 1.00 0 20 ALA A CA 3
ATOM 1354 C C . ALA A 1 20 ? 5.458 2.782 4.300 1.00 0 20 ALA A C 3
ATOM 1355 O O . ALA A 1 20 ? 5.300 1.563 4.393 1.00 0 20 ALA A O 3
ATOM 1362 N N . ASN A 1 21 ? 4.587 3.576 3.682 1.00 0 21 ASN A N 3
ATOM 1363 C CA . ASN A 1 21 ? 3.361 3.043 3.097 1.00 0 21 ASN A CA 3
ATOM 1364 C C . ASN A 1 21 ? 3.657 2.305 1.792 1.00 0 21 ASN A C 3
ATOM 1365 O O . ASN A 1 21 ? 3.036 1.287 1.494 1.00 0 21 ASN A O 3
ATOM 1376 N N . HIS A 1 22 ? 4.628 2.802 1.039 1.00 0 22 HIS A N 3
ATOM 1377 C CA . HIS A 1 22 ? 4.939 2.266 -0.282 1.00 0 22 HIS A CA 3
ATOM 1378 C C . HIS A 1 22 ? 5.583 0.884 -0.173 1.00 0 22 HIS A C 3
ATOM 1379 O O . HIS A 1 22 ? 5.199 -0.036 -0.893 1.00 0 22 HIS A O 3
ATOM 1393 N N . ILE A 1 23 ? 6.528 0.724 0.751 1.00 0 23 ILE A N 3
ATOM 1394 C CA . ILE A 1 23 ? 7.212 -0.561 0.919 1.00 0 23 ILE A CA 3
ATOM 1395 C C . ILE A 1 23 ? 6.210 -1.633 1.323 1.00 0 23 ILE A C 3
ATOM 1396 O O . ILE A 1 23 ? 6.160 -2.717 0.730 1.00 0 23 ILE A O 3
ATOM 1412 N N . ARG A 1 24 ? 5.388 -1.307 2.317 1.00 0 24 ARG A N 3
ATOM 1413 C CA . ARG A 1 24 ? 4.377 -2.234 2.811 1.00 0 24 ARG A CA 3
ATOM 1414 C C . ARG A 1 24 ? 3.282 -2.445 1.771 1.00 0 24 ARG A C 3
ATOM 1415 O O . ARG A 1 24 ? 2.679 -3.521 1.698 1.00 0 24 ARG A O 3
ATOM 1436 N N . HIS A 1 25 ? 3.033 -1.419 0.958 1.00 0 25 HIS A N 3
ATOM 1437 C CA . HIS A 1 25 ? 2.027 -1.497 -0.094 1.00 0 25 HIS A CA 3
ATOM 1438 C C . HIS A 1 25 ? 2.361 -2.621 -1.072 1.00 0 25 HIS A C 3
ATOM 1439 O O . HIS A 1 25 ? 1.472 -3.306 -1.576 1.00 0 25 HIS A O 3
ATOM 1454 N N . HIS A 1 26 ? 3.656 -2.837 -1.291 1.00 0 26 HIS A N 3
ATOM 1455 C CA . HIS A 1 26 ? 4.122 -3.822 -2.270 1.00 0 26 HIS A CA 3
ATOM 1456 C C . HIS A 1 26 ? 3.937 -5.246 -1.757 1.00 0 26 HIS A C 3
ATOM 1457 O O . HIS A 1 26 ? 3.951 -6.204 -2.534 1.00 0 26 HIS A O 3
ATOM 1471 N N . ASP A 1 27 ? 3.745 -5.381 -0.450 1.00 0 27 ASP A N 3
ATOM 1472 C CA . ASP A 1 27 ? 3.560 -6.697 0.152 1.00 0 27 ASP A CA 3
ATOM 1473 C C . ASP A 1 27 ? 2.109 -7.148 0.005 1.00 0 27 ASP A C 3
ATOM 1474 O O . ASP A 1 27 ? 1.792 -8.324 0.164 1.00 0 27 ASP A O 3
ATOM 1483 N N . ASN A 1 28 ? 1.234 -6.201 -0.314 1.00 0 28 ASN A N 3
ATOM 1484 C CA . ASN A 1 28 ? -0.183 -6.496 -0.534 1.00 0 28 ASN A CA 3
ATOM 1485 C C . ASN A 1 28 ? -0.441 -6.780 -2.012 1.00 0 28 ASN A C 3
ATOM 1486 O O . ASN A 1 28 ? -1.427 -7.427 -2.371 1.00 0 28 ASN A O 3
ATOM 1497 N N . ILE A 1 29 ? 0.441 -6.261 -2.860 1.00 0 29 ILE A N 3
ATOM 1498 C CA . ILE A 1 29 ? 0.293 -6.377 -4.315 1.00 0 29 ILE A CA 3
ATOM 1499 C C . ILE A 1 29 ? 0.450 -7.833 -4.766 1.00 0 29 ILE A C 3
ATOM 1500 O O . ILE A 1 29 ? -0.051 -8.231 -5.823 1.00 0 29 ILE A O 3
ATOM 1516 N N . ARG A 1 30 ? 1.163 -8.617 -3.962 1.00 0 30 ARG A N 3
ATOM 1517 C CA . ARG A 1 30 ? 1.359 -10.033 -4.250 1.00 0 30 ARG A CA 3
ATOM 1518 C C . ARG A 1 30 ? 0.007 -10.752 -4.328 1.00 0 30 ARG A C 3
ATOM 1519 O O . ARG A 1 30 ? -0.875 -10.533 -3.490 1.00 0 30 ARG A O 3
ATOM 1540 N N . PRO A 1 31 ? -0.177 -11.608 -5.345 1.00 0 31 PRO A N 3
ATOM 1541 C CA . PRO A 1 31 ? -1.442 -12.311 -5.559 1.00 0 31 PRO A CA 3
ATOM 1542 C C . PRO A 1 31 ? -1.738 -13.338 -4.470 1.00 0 31 PRO A C 3
ATOM 1543 O O . PRO A 1 31 ? -0.975 -14.290 -4.260 1.00 0 31 PRO A O 3
ATOM 1555 N N . MET A 1 1 ? 13.311 13.063 3.995 1.00 0 1 MET A N 4
ATOM 1556 C CA . MET A 1 1 ? 14.368 14.076 3.774 1.00 0 1 MET A CA 4
ATOM 1557 C C . MET A 1 1 ? 15.727 13.418 3.528 1.00 0 1 MET A C 4
ATOM 1558 O O . MET A 1 1 ? 16.774 14.051 3.684 1.00 0 1 MET A O 4
ATOM 1574 N N . LYS A 1 2 ? 15.708 12.147 3.141 1.00 0 2 LYS A N 4
ATOM 1575 C CA . LYS A 1 2 ? 16.927 11.429 2.793 1.00 0 2 LYS A CA 4
ATOM 1576 C C . LYS A 1 2 ? 16.607 10.334 1.779 1.00 0 2 LYS A C 4
ATOM 1577 O O . LYS A 1 2 ? 15.492 9.808 1.767 1.00 0 2 LYS A O 4
ATOM 1596 N N . PRO A 1 3 ? 17.573 10.000 0.904 1.00 0 3 PRO A N 4
ATOM 1597 C CA . PRO A 1 3 ? 17.383 9.029 -0.183 1.00 0 3 PRO A CA 4
ATOM 1598 C C . PRO A 1 3 ? 16.898 7.664 0.299 1.00 0 3 PRO A C 4
ATOM 1599 O O . PRO A 1 3 ? 17.485 7.056 1.200 1.00 0 3 PRO A O 4
ATOM 1610 N N . TYR A 1 4 ? 15.824 7.200 -0.316 1.00 0 4 TYR A N 4
ATOM 1611 C CA . TYR A 1 4 ? 15.244 5.902 -0.020 1.00 0 4 TYR A CA 4
ATOM 1612 C C . TYR A 1 4 ? 14.933 5.154 -1.314 1.00 0 4 TYR A C 4
ATOM 1613 O O . TYR A 1 4 ? 14.513 5.755 -2.301 1.00 0 4 TYR A O 4
ATOM 1631 N N . VAL A 1 5 ? 15.138 3.845 -1.309 1.00 0 5 VAL A N 4
ATOM 1632 C CA . VAL A 1 5 ? 14.912 3.035 -2.498 1.00 0 5 VAL A CA 4
ATOM 1633 C C . VAL A 1 5 ? 13.998 1.850 -2.194 1.00 0 5 VAL A C 4
ATOM 1634 O O . VAL A 1 5 ? 14.288 1.036 -1.314 1.00 0 5 VAL A O 4
ATOM 1647 N N . CYS A 1 6 ? 12.892 1.762 -2.923 1.00 0 6 CYS A N 4
ATOM 1648 C CA . CYS A 1 6 ? 12.006 0.612 -2.837 1.00 0 6 CYS A CA 4
ATOM 1649 C C . CYS A 1 6 ? 12.503 -0.448 -3.811 1.00 0 6 CYS A C 4
ATOM 1650 O O . CYS A 1 6 ? 12.018 -0.559 -4.943 1.00 0 6 CYS A O 4
ATOM 1657 N N . GLU A 1 7 ? 13.486 -1.210 -3.353 1.00 0 7 GLU A N 4
ATOM 1658 C CA . GLU A 1 7 ? 14.211 -2.168 -4.181 1.00 0 7 GLU A CA 4
ATOM 1659 C C . GLU A 1 7 ? 13.303 -3.185 -4.879 1.00 0 7 GLU A C 4
ATOM 1660 O O . GLU A 1 7 ? 13.673 -3.726 -5.917 1.00 0 7 GLU A O 4
ATOM 1672 N N . ARG A 1 8 ? 12.117 -3.436 -4.338 1.00 0 8 ARG A N 4
ATOM 1673 C CA . ARG A 1 8 ? 11.251 -4.472 -4.902 1.00 0 8 ARG A CA 4
ATOM 1674 C C . ARG A 1 8 ? 10.466 -3.975 -6.122 1.00 0 8 ARG A C 4
ATOM 1675 O O . ARG A 1 8 ? 9.620 -4.693 -6.649 1.00 0 8 ARG A O 4
ATOM 1696 N N . CYS A 1 9 ? 10.727 -2.746 -6.554 1.00 0 9 CYS A N 4
ATOM 1697 C CA . CYS A 1 9 ? 10.197 -2.260 -7.828 1.00 0 9 CYS A CA 4
ATOM 1698 C C . CYS A 1 9 ? 11.265 -1.452 -8.558 1.00 0 9 CYS A C 4
ATOM 1699 O O . CYS A 1 9 ? 11.382 -1.513 -9.783 1.00 0 9 CYS A O 4
ATOM 1706 N N . GLY A 1 10 ? 12.052 -0.712 -7.792 1.00 0 10 GLY A N 4
ATOM 1707 C CA . GLY A 1 10 ? 13.145 0.046 -8.361 1.00 0 10 GLY A CA 4
ATOM 1708 C C . GLY A 1 10 ? 12.935 1.538 -8.230 1.00 0 10 GLY A C 4
ATOM 1709 O O . GLY A 1 10 ? 13.835 2.329 -8.513 1.00 0 10 GLY A O 4
ATOM 1713 N N . LYS A 1 11 ? 11.747 1.926 -7.795 1.00 0 11 LYS A N 4
ATOM 1714 C CA . LYS A 1 11 ? 11.433 3.329 -7.583 1.00 0 11 LYS A CA 4
ATOM 1715 C C . LYS A 1 11 ? 12.109 3.852 -6.326 1.00 0 11 LYS A C 4
ATOM 1716 O O . LYS A 1 11 ? 12.262 3.129 -5.336 1.00 0 11 LYS A O 4
ATOM 1735 N N . ARG A 1 12 ? 12.500 5.108 -6.369 1.00 0 12 ARG A N 4
ATOM 1736 C CA . ARG A 1 12 ? 13.224 5.724 -5.272 1.00 0 12 ARG A CA 4
ATOM 1737 C C . ARG A 1 12 ? 12.604 7.064 -4.904 1.00 0 12 ARG A C 4
ATOM 1738 O O . ARG A 1 12 ? 12.235 7.852 -5.776 1.00 0 12 ARG A O 4
ATOM 1759 N N . PHE A 1 13 ? 12.475 7.306 -3.610 1.00 0 13 PHE A N 4
ATOM 1760 C CA . PHE A 1 13 ? 11.895 8.542 -3.108 1.00 0 13 PHE A CA 4
ATOM 1761 C C . PHE A 1 13 ? 12.643 8.949 -1.852 1.00 0 13 PHE A C 4
ATOM 1762 O O . PHE A 1 13 ? 13.386 8.155 -1.295 1.00 0 13 PHE A O 4
ATOM 1779 N N . VAL A 1 14 ? 12.455 10.174 -1.406 1.00 0 14 VAL A N 4
ATOM 1780 C CA . VAL A 1 14 ? 13.130 10.645 -0.205 1.00 0 14 VAL A CA 4
ATOM 1781 C C . VAL A 1 14 ? 12.141 10.844 0.939 1.00 0 14 VAL A C 4
ATOM 1782 O O . VAL A 1 14 ? 12.481 11.396 1.987 1.00 0 14 VAL A O 4
ATOM 1795 N N . GLN A 1 15 ? 10.918 10.390 0.724 1.00 0 15 GLN A N 4
ATOM 1796 C CA . GLN A 1 15 ? 9.835 10.602 1.672 1.00 0 15 GLN A CA 4
ATOM 1797 C C . GLN A 1 15 ? 9.707 9.440 2.639 1.00 0 15 GLN A C 4
ATOM 1798 O O . GLN A 1 15 ? 9.449 8.313 2.232 1.00 0 15 GLN A O 4
ATOM 1812 N N . SER A 1 16 ? 9.845 9.731 3.916 1.00 0 16 SER A N 4
ATOM 1813 C CA . SER A 1 16 ? 9.693 8.718 4.947 1.00 0 16 SER A CA 4
ATOM 1814 C C . SER A 1 16 ? 8.246 8.235 5.005 1.00 0 16 SER A C 4
ATOM 1815 O O . SER A 1 16 ? 7.980 7.065 5.266 1.00 0 16 SER A O 4
ATOM 1823 N N . SER A 1 17 ? 7.319 9.143 4.730 1.00 0 17 SER A N 4
ATOM 1824 C CA . SER A 1 17 ? 5.901 8.826 4.747 1.00 0 17 SER A CA 4
ATOM 1825 C C . SER A 1 17 ? 5.518 7.952 3.554 1.00 0 17 SER A C 4
ATOM 1826 O O . SER A 1 17 ? 4.864 6.916 3.710 1.00 0 17 SER A O 4
ATOM 1834 N N . GLN A 1 18 ? 5.935 8.371 2.365 1.00 0 18 GLN A N 4
ATOM 1835 C CA . GLN A 1 18 ? 5.639 7.632 1.144 1.00 0 18 GLN A CA 4
ATOM 1836 C C . GLN A 1 18 ? 6.292 6.258 1.177 1.00 0 18 GLN A C 4
ATOM 1837 O O . GLN A 1 18 ? 5.659 5.262 0.845 1.00 0 18 GLN A O 4
ATOM 1851 N N . LEU A 1 19 ? 7.553 6.211 1.593 1.00 0 19 LEU A N 4
ATOM 1852 C CA . LEU A 1 19 ? 8.268 4.940 1.746 1.00 0 19 LEU A CA 4
ATOM 1853 C C . LEU A 1 19 ? 7.552 4.038 2.740 1.00 0 19 LEU A C 4
ATOM 1854 O O . LEU A 1 19 ? 7.338 2.863 2.465 1.00 0 19 LEU A O 4
ATOM 1870 N N . ALA A 1 20 ? 7.155 4.598 3.880 1.00 0 20 ALA A N 4
ATOM 1871 C CA . ALA A 1 20 ? 6.463 3.833 4.915 1.00 0 20 ALA A CA 4
ATOM 1872 C C . ALA A 1 20 ? 5.281 3.058 4.335 1.00 0 20 ALA A C 4
ATOM 1873 O O . ALA A 1 20 ? 5.075 1.885 4.656 1.00 0 20 ALA A O 4
ATOM 1880 N N . ASN A 1 21 ? 4.524 3.710 3.464 1.00 0 21 ASN A N 4
ATOM 1881 C CA . ASN A 1 21 ? 3.368 3.080 2.849 1.00 0 21 ASN A CA 4
ATOM 1882 C C . ASN A 1 21 ? 3.770 2.245 1.643 1.00 0 21 ASN A C 4
ATOM 1883 O O . ASN A 1 21 ? 3.193 1.198 1.402 1.00 0 21 ASN A O 4
ATOM 1894 N N . HIS A 1 22 ? 4.772 2.702 0.902 1.00 0 22 HIS A N 4
ATOM 1895 C CA . HIS A 1 22 ? 5.177 2.047 -0.340 1.00 0 22 HIS A CA 4
ATOM 1896 C C . HIS A 1 22 ? 5.842 0.698 -0.065 1.00 0 22 HIS A C 4
ATOM 1897 O O . HIS A 1 22 ? 5.590 -0.280 -0.769 1.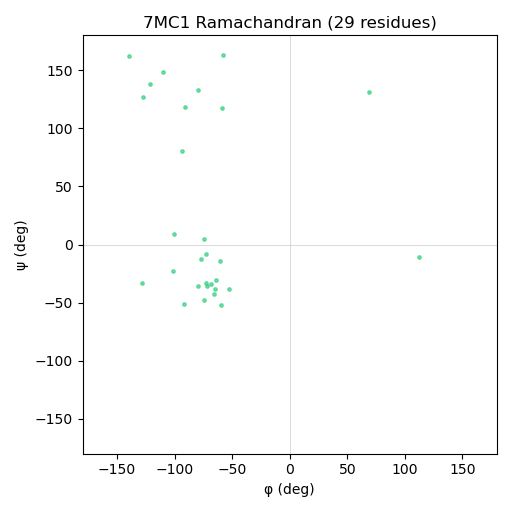00 0 22 HIS A O 4
ATOM 1911 N N . ILE A 1 23 ? 6.677 0.637 0.964 1.00 0 23 ILE A N 4
ATOM 1912 C CA . ILE A 1 23 ? 7.360 -0.606 1.302 1.00 0 23 ILE A CA 4
ATOM 1913 C C . ILE A 1 23 ? 6.352 -1.609 1.848 1.00 0 23 ILE A C 4
ATOM 1914 O O . ILE A 1 23 ? 6.400 -2.799 1.533 1.00 0 23 ILE A O 4
ATOM 1930 N N . ARG A 1 24 ? 5.420 -1.103 2.643 1.00 0 24 ARG A N 4
ATOM 1931 C CA . ARG A 1 24 ? 4.353 -1.922 3.189 1.00 0 24 ARG A CA 4
ATOM 1932 C C . ARG A 1 24 ? 3.377 -2.322 2.086 1.00 0 24 ARG A C 4
ATOM 1933 O O . ARG A 1 24 ? 2.830 -3.423 2.096 1.00 0 24 ARG A O 4
ATOM 1954 N N . HIS A 1 25 ? 3.181 -1.417 1.136 1.00 0 25 HIS A N 4
ATOM 1955 C CA . HIS A 1 25 ? 2.284 -1.638 0.007 1.00 0 25 HIS A CA 4
ATOM 1956 C C . HIS A 1 25 ? 2.684 -2.903 -0.734 1.00 0 25 HIS A C 4
ATOM 1957 O O . HIS A 1 25 ? 1.851 -3.753 -1.030 1.00 0 25 HIS A O 4
ATOM 1972 N N . HIS A 1 26 ? 3.980 -3.019 -0.999 1.00 0 26 HIS A N 4
ATOM 1973 C CA . HIS A 1 26 ? 4.540 -4.165 -1.706 1.00 0 26 HIS A CA 4
ATOM 1974 C C . HIS A 1 26 ? 4.218 -5.479 -1.005 1.00 0 26 HIS A C 4
ATOM 1975 O O . HIS A 1 26 ? 3.956 -6.493 -1.657 1.00 0 26 HIS A O 4
ATOM 1989 N N . ASP A 1 27 ? 4.224 -5.455 0.320 1.00 0 27 ASP A N 4
ATOM 1990 C CA . ASP A 1 27 ? 3.985 -6.657 1.108 1.00 0 27 ASP A CA 4
ATOM 1991 C C . ASP A 1 27 ? 2.536 -7.106 0.968 1.00 0 27 ASP A C 4
ATOM 1992 O O . ASP A 1 27 ? 2.222 -8.288 1.084 1.00 0 27 ASP A O 4
ATOM 2001 N N . ASN A 1 28 ? 1.664 -6.149 0.693 1.00 0 28 ASN A N 4
ATOM 2002 C CA . ASN A 1 28 ? 0.243 -6.422 0.542 1.00 0 28 ASN A CA 4
ATOM 2003 C C . ASN A 1 28 ? -0.068 -6.889 -0.872 1.00 0 28 ASN A C 4
ATOM 2004 O O . ASN A 1 28 ? -1.058 -7.581 -1.100 1.00 0 28 ASN A O 4
ATOM 2015 N N . ILE A 1 29 ? 0.779 -6.493 -1.816 1.00 0 29 ILE A N 4
ATOM 2016 C CA . ILE A 1 29 ? 0.577 -6.833 -3.222 1.00 0 29 ILE A CA 4
ATOM 2017 C C . ILE A 1 29 ? 0.662 -8.343 -3.432 1.00 0 29 ILE A C 4
ATOM 2018 O O . ILE A 1 29 ? -0.146 -8.926 -4.158 1.00 0 29 ILE A O 4
ATOM 2034 N N . ARG A 1 30 ? 1.636 -8.970 -2.786 1.00 0 30 ARG A N 4
ATOM 2035 C CA . ARG A 1 30 ? 1.797 -10.415 -2.874 1.00 0 30 ARG A CA 4
ATOM 2036 C C . ARG A 1 30 ? 0.745 -11.115 -2.014 1.00 0 30 ARG A C 4
ATOM 2037 O O . ARG A 1 30 ? 0.397 -10.628 -0.941 1.00 0 30 ARG A O 4
ATOM 2058 N N . PRO A 1 31 ? 0.196 -12.245 -2.497 1.00 0 31 PRO A N 4
ATOM 2059 C CA . PRO A 1 31 ? -0.825 -13.008 -1.767 1.00 0 31 PRO A CA 4
ATOM 2060 C C . PRO A 1 31 ? -0.299 -13.582 -0.458 1.00 0 31 PRO A C 4
ATOM 2061 O O . PRO A 1 31 ? 0.827 -14.085 -0.397 1.00 0 31 PRO A O 4
ATOM 2073 N N . MET A 1 1 ? 13.048 13.871 3.067 1.00 0 1 MET A N 5
ATOM 2074 C CA . MET A 1 1 ? 14.475 14.011 2.700 1.00 0 1 MET A CA 5
ATOM 2075 C C . MET A 1 1 ? 15.214 12.715 2.994 1.00 0 1 MET A C 5
ATOM 2076 O O . MET A 1 1 ? 14.647 11.810 3.604 1.00 0 1 MET A O 5
ATOM 2092 N N . LYS A 1 2 ? 16.479 12.651 2.564 1.00 0 2 LYS A N 5
ATOM 2093 C CA . LYS A 1 2 ? 17.318 11.452 2.691 1.00 0 2 LYS A CA 5
ATOM 2094 C C . LYS A 1 2 ? 16.877 10.373 1.698 1.00 0 2 LYS A C 5
ATOM 2095 O O . LYS A 1 2 ? 15.696 10.048 1.603 1.00 0 2 LYS A O 5
ATOM 2114 N N . PRO A 1 3 ? 17.832 9.827 0.924 1.00 0 3 PRO A N 5
ATOM 2115 C CA . PRO A 1 3 ? 17.553 8.783 -0.072 1.00 0 3 PRO A CA 5
ATOM 2116 C C . PRO A 1 3 ? 16.893 7.550 0.536 1.00 0 3 PRO A C 5
ATOM 2117 O O . PRO A 1 3 ? 17.468 6.883 1.404 1.00 0 3 PRO A O 5
ATOM 2128 N N . TYR A 1 4 ? 15.693 7.250 0.068 1.00 0 4 TYR A N 5
ATOM 2129 C CA . TYR A 1 4 ? 14.961 6.074 0.506 1.00 0 4 TYR A CA 5
ATOM 2130 C C . TYR A 1 4 ? 14.511 5.256 -0.709 1.00 0 4 TYR A C 5
ATOM 2131 O O . TYR A 1 4 ? 13.603 5.656 -1.443 1.00 0 4 TYR A O 5
ATOM 2149 N N . VAL A 1 5 ? 15.140 4.113 -0.922 1.00 0 5 VAL A N 5
ATOM 2150 C CA . VAL A 1 5 ? 14.873 3.311 -2.110 1.00 0 5 VAL A CA 5
ATOM 2151 C C . VAL A 1 5 ? 13.903 2.168 -1.817 1.00 0 5 VAL A C 5
ATOM 2152 O O . VAL A 1 5 ? 13.992 1.507 -0.780 1.00 0 5 VAL A O 5
ATOM 2165 N N . CYS A 1 6 ? 12.959 1.963 -2.725 1.00 0 6 CYS A N 5
ATOM 2166 C CA . CYS A 1 6 ? 12.082 0.810 -2.665 1.00 0 6 CYS A CA 5
ATOM 2167 C C . CYS A 1 6 ? 12.667 -0.295 -3.529 1.00 0 6 CYS A C 5
ATOM 2168 O O . CYS A 1 6 ? 12.429 -0.355 -4.742 1.00 0 6 CYS A O 5
ATOM 2175 N N . GLU A 1 7 ? 13.427 -1.175 -2.896 1.00 0 7 GLU A N 5
ATOM 2176 C CA . GLU A 1 7 ? 14.117 -2.249 -3.591 1.00 0 7 GLU A CA 5
ATOM 2177 C C . GLU A 1 7 ? 13.144 -3.348 -4.002 1.00 0 7 GLU A C 5
ATOM 2178 O O . GLU A 1 7 ? 13.547 -4.460 -4.346 1.00 0 7 GLU A O 5
ATOM 2190 N N . ARG A 1 8 ? 11.859 -3.031 -3.956 1.00 0 8 ARG A N 5
ATOM 2191 C CA . ARG A 1 8 ? 10.829 -3.985 -4.313 1.00 0 8 ARG A CA 5
ATOM 2192 C C . ARG A 1 8 ? 10.284 -3.704 -5.712 1.00 0 8 ARG A C 5
ATOM 2193 O O . ARG A 1 8 ? 9.650 -4.567 -6.317 1.00 0 8 ARG A O 5
ATOM 2214 N N . CYS A 1 9 ? 10.530 -2.502 -6.232 1.00 0 9 CYS A N 5
ATOM 2215 C CA . CYS A 1 9 ? 10.061 -2.171 -7.574 1.00 0 9 CYS A CA 5
ATOM 2216 C C . CYS A 1 9 ? 11.088 -1.360 -8.363 1.00 0 9 CYS A C 5
ATOM 2217 O O . CYS A 1 9 ? 10.916 -1.133 -9.561 1.00 0 9 CYS A O 5
ATOM 2224 N N . GLY A 1 10 ? 12.145 -0.916 -7.694 1.00 0 10 GLY A N 5
ATOM 2225 C CA . GLY A 1 10 ? 13.206 -0.211 -8.387 1.00 0 10 GLY A CA 5
ATOM 2226 C C . GLY A 1 10 ? 13.098 1.297 -8.257 1.00 0 10 GLY A C 5
ATOM 2227 O O . GLY A 1 10 ? 14.065 2.014 -8.525 1.00 0 10 GLY A O 5
ATOM 2231 N N . LYS A 1 11 ? 11.932 1.783 -7.854 1.00 0 11 LYS A N 5
ATOM 2232 C CA . LYS A 1 11 ? 11.723 3.217 -7.683 1.00 0 11 LYS A CA 5
ATOM 2233 C C . LYS A 1 11 ? 12.208 3.674 -6.310 1.00 0 11 LYS A C 5
ATOM 2234 O O . LYS A 1 11 ? 12.179 2.911 -5.344 1.00 0 11 LYS A O 5
ATOM 2253 N N . ARG A 1 12 ? 12.663 4.916 -6.230 1.00 0 12 ARG A N 5
ATOM 2254 C CA . ARG A 1 12 ? 13.174 5.461 -4.981 1.00 0 12 ARG A CA 5
ATOM 2255 C C . ARG A 1 12 ? 12.659 6.876 -4.771 1.00 0 12 ARG A C 5
ATOM 2256 O O . ARG A 1 12 ? 12.390 7.594 -5.736 1.00 0 12 ARG A O 5
ATOM 2277 N N . PHE A 1 13 ? 12.513 7.265 -3.512 1.00 0 13 PHE A N 5
ATOM 2278 C CA . PHE A 1 13 ? 12.009 8.588 -3.161 1.00 0 13 PHE A CA 5
ATOM 2279 C C . PHE A 1 13 ? 12.744 9.068 -1.916 1.00 0 13 PHE A C 5
ATOM 2280 O O . PHE A 1 13 ? 13.606 8.368 -1.396 1.00 0 13 PHE A O 5
ATOM 2297 N N . VAL A 1 14 ? 12.433 10.266 -1.453 1.00 0 14 VAL A N 5
ATOM 2298 C CA . VAL A 1 14 ? 13.033 10.775 -0.225 1.00 0 14 VAL A CA 5
ATOM 2299 C C . VAL A 1 14 ? 11.995 10.912 0.880 1.00 0 14 VAL A C 5
ATOM 2300 O O . VAL A 1 14 ? 12.255 11.517 1.923 1.00 0 14 VAL A O 5
ATOM 2313 N N . GLN A 1 15 ? 10.810 10.384 0.640 1.00 0 15 GLN A N 5
ATOM 2314 C CA . GLN A 1 15 ? 9.717 10.535 1.583 1.00 0 15 GLN A CA 5
ATOM 2315 C C . GLN A 1 15 ? 9.697 9.378 2.568 1.00 0 15 GLN A C 5
ATOM 2316 O O . GLN A 1 15 ? 9.503 8.227 2.186 1.00 0 15 GLN A O 5
ATOM 2330 N N . SER A 1 16 ? 9.855 9.695 3.840 1.00 0 16 SER A N 5
ATOM 2331 C CA . SER A 1 16 ? 9.888 8.685 4.885 1.00 0 16 SER A CA 5
ATOM 2332 C C . SER A 1 16 ? 8.496 8.101 5.116 1.00 0 16 SER A C 5
ATOM 2333 O O . SER A 1 16 ? 8.351 6.905 5.377 1.00 0 16 SER A O 5
ATOM 2341 N N . SER A 1 17 ? 7.478 8.944 4.993 1.00 0 17 SER A N 5
ATOM 2342 C CA . SER A 1 17 ? 6.102 8.522 5.195 1.00 0 17 SER A CA 5
ATOM 2343 C C . SER A 1 17 ? 5.592 7.738 3.989 1.00 0 17 SER A C 5
ATOM 2344 O O . SER A 1 17 ? 4.973 6.683 4.134 1.00 0 17 SER A O 5
ATOM 2352 N N . GLN A 1 18 ? 5.865 8.255 2.796 1.00 0 18 GLN A N 5
ATOM 2353 C CA . GLN A 1 18 ? 5.409 7.614 1.571 1.00 0 18 GLN A CA 5
ATOM 2354 C C . GLN A 1 18 ? 6.059 6.247 1.411 1.00 0 18 GLN A C 5
ATOM 2355 O O . GLN A 1 18 ? 5.386 5.281 1.086 1.00 0 18 GLN A O 5
ATOM 2369 N N . LEU A 1 19 ? 7.361 6.169 1.667 1.00 0 19 LEU A N 5
ATOM 2370 C CA . LEU A 1 19 ? 8.076 4.888 1.637 1.00 0 19 LEU A CA 5
ATOM 2371 C C . LEU A 1 19 ? 7.461 3.900 2.617 1.00 0 19 LEU A C 5
ATOM 2372 O O . LEU A 1 19 ? 7.279 2.739 2.283 1.00 0 19 LEU A O 5
ATOM 2388 N N . ALA A 1 20 ? 7.115 4.368 3.812 1.00 0 20 ALA A N 5
ATOM 2389 C CA . ALA A 1 20 ? 6.504 3.503 4.820 1.00 0 20 ALA A CA 5
ATOM 2390 C C . ALA A 1 20 ? 5.274 2.795 4.257 1.00 0 20 ALA A C 5
ATOM 2391 O O . ALA A 1 20 ? 5.114 1.581 4.416 1.00 0 20 ALA A O 5
ATOM 2398 N N . ASN A 1 21 ? 4.427 3.556 3.573 1.00 0 21 ASN A N 5
ATOM 2399 C CA . ASN A 1 21 ? 3.214 3.012 2.970 1.00 0 21 ASN A CA 5
ATOM 2400 C C . ASN A 1 21 ? 3.537 2.262 1.680 1.00 0 21 ASN A C 5
ATOM 2401 O O . ASN A 1 21 ? 2.904 1.261 1.362 1.00 0 21 ASN A O 5
ATOM 2412 N N . HIS A 1 22 ? 4.543 2.743 0.963 1.00 0 22 HIS A N 5
ATOM 2413 C CA . HIS A 1 22 ? 4.908 2.192 -0.337 1.00 0 22 HIS A CA 5
ATOM 2414 C C . HIS A 1 22 ? 5.552 0.817 -0.184 1.00 0 22 HIS A C 5
ATOM 2415 O O . HIS A 1 22 ? 5.180 -0.120 -0.884 1.00 0 22 HIS A O 5
ATOM 2429 N N . ILE A 1 23 ? 6.490 0.680 0.751 1.00 0 23 ILE A N 5
ATOM 2430 C CA . ILE A 1 23 ? 7.160 -0.600 0.969 1.00 0 23 ILE A CA 5
ATOM 2431 C C . ILE A 1 23 ? 6.148 -1.635 1.446 1.00 0 23 ILE A C 5
ATOM 2432 O O . ILE A 1 23 ? 6.155 -2.790 1.007 1.00 0 23 ILE A O 5
ATOM 2448 N N . ARG A 1 24 ? 5.262 -1.199 2.333 1.00 0 24 ARG A N 5
ATOM 2449 C CA . ARG A 1 24 ? 4.203 -2.058 2.841 1.00 0 24 ARG A CA 5
ATOM 2450 C C . ARG A 1 24 ? 3.202 -2.361 1.729 1.00 0 24 ARG A C 5
ATOM 2451 O O . ARG A 1 24 ? 2.582 -3.422 1.702 1.00 0 24 ARG A O 5
ATOM 2472 N N . HIS A 1 25 ? 3.060 -1.422 0.802 1.00 0 25 HIS A N 5
ATOM 2473 C CA . HIS A 1 25 ? 2.166 -1.587 -0.341 1.00 0 25 HIS A CA 5
ATOM 2474 C C . HIS A 1 25 ? 2.674 -2.662 -1.301 1.00 0 25 HIS A C 5
ATOM 2475 O O . HIS A 1 25 ? 1.919 -3.160 -2.132 1.00 0 25 HIS A O 5
ATOM 2490 N N . HIS A 1 26 ? 3.946 -3.023 -1.192 1.00 0 26 HIS A N 5
ATOM 2491 C CA . HIS A 1 26 ? 4.505 -4.097 -2.013 1.00 0 26 HIS A CA 5
ATOM 2492 C C . HIS A 1 26 ? 4.360 -5.444 -1.310 1.00 0 26 HIS A C 5
ATOM 2493 O O . HIS A 1 26 ? 4.766 -6.478 -1.830 1.00 0 26 HIS A O 5
ATOM 2507 N N . ASP A 1 27 ? 3.774 -5.427 -0.122 1.00 0 27 ASP A N 5
ATOM 2508 C CA . ASP A 1 27 ? 3.602 -6.644 0.666 1.00 0 27 ASP A CA 5
ATOM 2509 C C . ASP A 1 27 ? 2.385 -7.449 0.202 1.00 0 27 ASP A C 5
ATOM 2510 O O . ASP A 1 27 ? 2.251 -8.629 0.517 1.00 0 27 ASP A O 5
ATOM 2519 N N . ASN A 1 28 ? 1.509 -6.815 -0.561 1.00 0 28 ASN A N 5
ATOM 2520 C CA . ASN A 1 28 ? 0.259 -7.454 -0.969 1.00 0 28 ASN A CA 5
ATOM 2521 C C . ASN A 1 28 ? 0.480 -8.417 -2.140 1.00 0 28 ASN A C 5
ATOM 2522 O O . ASN A 1 28 ? -0.274 -9.376 -2.313 1.00 0 28 ASN A O 5
ATOM 2533 N N . ILE A 1 29 ? 1.510 -8.163 -2.940 1.00 0 29 ILE A N 5
ATOM 2534 C CA . ILE A 1 29 ? 1.745 -8.956 -4.139 1.00 0 29 ILE A CA 5
ATOM 2535 C C . ILE A 1 29 ? 2.568 -10.214 -3.850 1.00 0 29 ILE A C 5
ATOM 2536 O O . ILE A 1 29 ? 2.528 -11.174 -4.622 1.00 0 29 ILE A O 5
ATOM 2552 N N . ARG A 1 30 ? 3.325 -10.207 -2.754 1.00 0 30 ARG A N 5
ATOM 2553 C CA . ARG A 1 30 ? 4.058 -11.398 -2.333 1.00 0 30 ARG A CA 5
ATOM 2554 C C . ARG A 1 30 ? 3.082 -12.403 -1.721 1.00 0 30 ARG A C 5
ATOM 2555 O O . ARG A 1 30 ? 2.451 -12.127 -0.697 1.00 0 30 ARG A O 5
ATOM 2576 N N . PRO A 1 31 ? 2.918 -13.573 -2.360 1.00 0 31 PRO A N 5
ATOM 2577 C CA . PRO A 1 31 ? 1.888 -14.538 -1.970 1.00 0 31 PRO A CA 5
ATOM 2578 C C . PRO A 1 31 ? 2.176 -15.217 -0.632 1.00 0 31 PRO A C 5
ATOM 2579 O O . PRO A 1 31 ? 3.130 -15.991 -0.507 1.00 0 31 PRO A O 5
ATOM 2591 N N . MET A 1 1 ? 17.922 10.399 5.623 1.00 0 1 MET A N 6
ATOM 2592 C CA . MET A 1 1 ? 17.986 11.875 5.528 1.00 0 1 MET A CA 6
ATOM 2593 C C . MET A 1 1 ? 17.657 12.365 4.117 1.00 0 1 MET A C 6
ATOM 2594 O O . MET A 1 1 ? 17.290 13.526 3.938 1.00 0 1 MET A O 6
ATOM 2610 N N . LYS A 1 2 ? 17.787 11.499 3.111 1.00 0 2 LYS A N 6
ATOM 2611 C CA . LYS A 1 2 ? 17.514 11.909 1.734 1.00 0 2 LYS A CA 6
ATOM 2612 C C . LYS A 1 2 ? 17.198 10.697 0.840 1.00 0 2 LYS A C 6
ATOM 2613 O O . LYS A 1 2 ? 16.118 10.641 0.263 1.00 0 2 LYS A O 6
ATOM 2632 N N . PRO A 1 3 ? 18.111 9.706 0.692 1.00 0 3 PRO A N 6
ATOM 2633 C CA . PRO A 1 3 ? 17.828 8.538 -0.145 1.00 0 3 PRO A CA 6
ATOM 2634 C C . PRO A 1 3 ? 16.884 7.546 0.534 1.00 0 3 PRO A C 6
ATOM 2635 O O . PRO A 1 3 ? 17.202 6.981 1.582 1.00 0 3 PRO A O 6
ATOM 2646 N N . TYR A 1 4 ? 15.727 7.332 -0.070 1.00 0 4 TYR A N 6
ATOM 2647 C CA . TYR A 1 4 ? 14.759 6.376 0.432 1.00 0 4 TYR A CA 6
ATOM 2648 C C . TYR A 1 4 ? 14.257 5.519 -0.723 1.00 0 4 TYR A C 6
ATOM 2649 O O . TYR A 1 4 ? 13.304 5.877 -1.416 1.00 0 4 TYR A O 6
ATOM 2667 N N . VAL A 1 5 ? 14.927 4.399 -0.941 1.00 0 5 VAL A N 6
ATOM 2668 C CA . VAL A 1 5 ? 14.673 3.563 -2.104 1.00 0 5 VAL A CA 6
ATOM 2669 C C . VAL A 1 5 ? 13.781 2.380 -1.753 1.00 0 5 VAL A C 6
ATOM 2670 O O . VAL A 1 5 ? 13.989 1.709 -0.743 1.00 0 5 VAL A O 6
ATOM 2683 N N . CYS A 1 6 ? 12.779 2.138 -2.586 1.00 0 6 CYS A N 6
ATOM 2684 C CA . CYS A 1 6 ? 11.973 0.939 -2.474 1.00 0 6 CYS A CA 6
ATOM 2685 C C . CYS A 1 6 ? 12.594 -0.134 -3.359 1.00 0 6 CYS A C 6
ATOM 2686 O O . CYS A 1 6 ? 12.229 -0.296 -4.529 1.00 0 6 CYS A O 6
ATOM 2693 N N . GLU A 1 7 ? 13.542 -0.854 -2.778 1.00 0 7 GLU A N 6
ATOM 2694 C CA . GLU A 1 7 ? 14.397 -1.785 -3.507 1.00 0 7 GLU A CA 6
ATOM 2695 C C . GLU A 1 7 ? 13.610 -2.903 -4.181 1.00 0 7 GLU A C 6
ATOM 2696 O O . GLU A 1 7 ? 14.101 -3.536 -5.111 1.00 0 7 GLU A O 6
ATOM 2708 N N . ARG A 1 8 ? 12.391 -3.139 -3.724 1.00 0 8 ARG A N 6
ATOM 2709 C CA . ARG A 1 8 ? 11.589 -4.241 -4.243 1.00 0 8 ARG A CA 6
ATOM 2710 C C . ARG A 1 8 ? 10.841 -3.866 -5.526 1.00 0 8 ARG A C 6
ATOM 2711 O O . ARG A 1 8 ? 10.093 -4.679 -6.069 1.00 0 8 ARG A O 6
ATOM 2732 N N . CYS A 1 9 ? 11.015 -2.637 -5.998 1.00 0 9 CYS A N 6
ATOM 2733 C CA . CYS A 1 9 ? 10.515 -2.260 -7.319 1.00 0 9 CYS A CA 6
ATOM 2734 C C . CYS A 1 9 ? 11.567 -1.463 -8.076 1.00 0 9 CYS A C 6
ATOM 2735 O O . CYS A 1 9 ? 11.638 -1.522 -9.298 1.00 0 9 CYS A O 6
ATOM 2742 N N . GLY A 1 10 ? 12.376 -0.713 -7.342 1.00 0 10 GLY A N 6
ATOM 2743 C CA . GLY A 1 10 ? 13.474 0.007 -7.953 1.00 0 10 GLY A CA 6
ATOM 2744 C C . GLY A 1 10 ? 13.266 1.501 -7.910 1.00 0 10 GLY A C 6
ATOM 2745 O O . GLY A 1 10 ? 14.189 2.274 -8.161 1.00 0 10 GLY A O 6
ATOM 2749 N N . LYS A 1 11 ? 12.054 1.910 -7.581 1.00 0 11 LYS A N 6
ATOM 2750 C CA . LYS A 1 11 ? 11.717 3.320 -7.519 1.00 0 11 LYS A CA 6
ATOM 2751 C C . LYS A 1 11 ? 12.182 3.933 -6.207 1.00 0 11 LYS A C 6
ATOM 2752 O O . LYS A 1 11 ? 11.941 3.390 -5.126 1.00 0 11 LYS A O 6
ATOM 2771 N N . ARG A 1 12 ? 12.851 5.064 -6.316 1.00 0 12 ARG A N 6
ATOM 2772 C CA . ARG A 1 12 ? 13.384 5.749 -5.153 1.00 0 12 ARG A CA 6
ATOM 2773 C C . ARG A 1 12 ? 12.693 7.089 -4.951 1.00 0 12 ARG A C 6
ATOM 2774 O O . ARG A 1 12 ? 12.279 7.739 -5.913 1.00 0 12 ARG A O 6
ATOM 2795 N N . PHE A 1 13 ? 12.554 7.480 -3.693 1.00 0 13 PHE A N 6
ATOM 2796 C CA . PHE A 1 13 ? 11.948 8.755 -3.334 1.00 0 13 PHE A CA 6
ATOM 2797 C C . PHE A 1 13 ? 12.720 9.348 -2.164 1.00 0 13 PHE A C 6
ATOM 2798 O O . PHE A 1 13 ? 13.681 8.749 -1.687 1.00 0 13 PHE A O 6
ATOM 2815 N N . VAL A 1 14 ? 12.321 10.526 -1.714 1.00 0 14 VAL A N 6
ATOM 2816 C CA . VAL A 1 14 ? 12.949 11.137 -0.548 1.00 0 14 VAL A CA 6
ATOM 2817 C C . VAL A 1 14 ? 11.990 11.158 0.636 1.00 0 14 VAL A C 6
ATOM 2818 O O . VAL A 1 14 ? 12.266 11.764 1.673 1.00 0 14 VAL A O 6
ATOM 2831 N N . GLN A 1 15 ? 10.861 10.487 0.472 1.00 0 15 GLN A N 6
ATOM 2832 C CA . GLN A 1 15 ? 9.820 10.481 1.485 1.00 0 15 GLN A CA 6
ATOM 2833 C C . GLN A 1 15 ? 9.988 9.294 2.415 1.00 0 15 GLN A C 6
ATOM 2834 O O . GLN A 1 15 ? 9.920 8.148 1.984 1.00 0 15 GLN A O 6
ATOM 2848 N N . SER A 1 16 ? 10.180 9.566 3.689 1.00 0 16 SER A N 6
ATOM 2849 C CA . SER A 1 16 ? 10.304 8.511 4.678 1.00 0 16 SER A CA 6
ATOM 2850 C C . SER A 1 16 ? 8.930 7.911 4.976 1.00 0 16 SER A C 6
ATOM 2851 O O . SER A 1 16 ? 8.792 6.700 5.157 1.00 0 16 SER A O 6
ATOM 2859 N N . SER A 1 17 ? 7.915 8.766 4.988 1.00 0 17 SER A N 6
ATOM 2860 C CA . SER A 1 17 ? 6.561 8.350 5.325 1.00 0 17 SER A CA 6
ATOM 2861 C C . SER A 1 17 ? 5.904 7.609 4.160 1.00 0 17 SER A C 6
ATOM 2862 O O . SER A 1 17 ? 5.262 6.574 4.361 1.00 0 17 SER A O 6
ATOM 2870 N N . GLN A 1 18 ? 6.067 8.128 2.945 1.00 0 18 GLN A N 6
ATOM 2871 C CA . GLN A 1 18 ? 5.468 7.500 1.773 1.00 0 18 GLN A CA 6
ATOM 2872 C C . GLN A 1 18 ? 6.069 6.124 1.529 1.00 0 18 GLN A C 6
ATOM 2873 O O . GLN A 1 18 ? 5.354 5.182 1.206 1.00 0 18 GLN A O 6
ATOM 2887 N N . LEU A 1 19 ? 7.381 6.014 1.697 1.00 0 19 LEU A N 6
ATOM 2888 C CA . LEU A 1 19 ? 8.059 4.725 1.588 1.00 0 19 LEU A CA 6
ATOM 2889 C C . LEU A 1 19 ? 7.445 3.726 2.553 1.00 0 19 LEU A C 6
ATOM 2890 O O . LEU A 1 19 ? 7.122 2.616 2.161 1.00 0 19 LEU A O 6
ATOM 2906 N N . ALA A 1 20 ? 7.237 4.146 3.797 1.00 0 20 ALA A N 6
ATOM 2907 C CA . ALA A 1 20 ? 6.648 3.278 4.814 1.00 0 20 ALA A CA 6
ATOM 2908 C C . ALA A 1 20 ? 5.359 2.625 4.313 1.00 0 20 ALA A C 6
ATOM 2909 O O . ALA A 1 20 ? 5.148 1.428 4.505 1.00 0 20 ALA A O 6
ATOM 2916 N N . ASN A 1 21 ? 4.517 3.406 3.642 1.00 0 21 ASN A N 6
ATOM 2917 C CA . ASN A 1 21 ? 3.260 2.889 3.115 1.00 0 21 ASN A CA 6
ATOM 2918 C C . ASN A 1 21 ? 3.502 2.079 1.842 1.00 0 21 ASN A C 6
ATOM 2919 O O . ASN A 1 21 ? 2.817 1.097 1.583 1.00 0 21 ASN A O 6
ATOM 2930 N N . HIS A 1 22 ? 4.499 2.489 1.069 1.00 0 22 HIS A N 6
ATOM 2931 C CA . HIS A 1 22 ? 4.821 1.858 -0.209 1.00 0 22 HIS A CA 6
ATOM 2932 C C . HIS A 1 22 ? 5.390 0.454 0.005 1.00 0 22 HIS A C 6
ATOM 2933 O O . HIS A 1 22 ? 5.034 -0.475 -0.715 1.00 0 22 HIS A O 6
ATOM 2947 N N . ILE A 1 23 ? 6.249 0.293 1.006 1.00 0 23 ILE A N 6
ATOM 2948 C CA . ILE A 1 23 ? 6.858 -1.011 1.264 1.00 0 23 ILE A CA 6
ATOM 2949 C C . ILE A 1 23 ? 5.806 -1.979 1.800 1.00 0 23 ILE A C 6
ATOM 2950 O O . ILE A 1 23 ? 5.864 -3.180 1.544 1.00 0 23 ILE A O 6
ATOM 2966 N N . ARG A 1 24 ? 4.833 -1.446 2.536 1.00 0 24 ARG A N 6
ATOM 2967 C CA . ARG A 1 24 ? 3.725 -2.254 3.035 1.00 0 24 ARG A CA 6
ATOM 2968 C C . ARG A 1 24 ? 2.720 -2.509 1.920 1.00 0 24 ARG A C 6
ATOM 2969 O O . ARG A 1 24 ? 2.086 -3.562 1.861 1.00 0 24 ARG A O 6
ATOM 2990 N N . HIS A 1 25 ? 2.588 -1.533 1.032 1.00 0 25 HIS A N 6
ATOM 2991 C CA . HIS A 1 25 ? 1.723 -1.653 -0.133 1.00 0 25 HIS A CA 6
ATOM 2992 C C . HIS A 1 25 ? 2.306 -2.643 -1.129 1.00 0 25 HIS A C 6
ATOM 2993 O O . HIS A 1 25 ? 1.608 -3.145 -2.009 1.00 0 25 HIS A O 6
ATOM 3008 N N . HIS A 1 26 ? 3.586 -2.942 -0.961 1.00 0 26 HIS A N 6
ATOM 3009 C CA . HIS A 1 26 ? 4.271 -3.907 -1.803 1.00 0 26 HIS A CA 6
ATOM 3010 C C . HIS A 1 26 ? 3.752 -5.316 -1.573 1.00 0 26 HIS A C 6
ATOM 3011 O O . HIS A 1 26 ? 4.053 -6.227 -2.345 1.00 0 26 HIS A O 6
ATOM 3025 N N . ASP A 1 27 ? 2.954 -5.480 -0.529 1.00 0 27 ASP A N 6
ATOM 3026 C CA . ASP A 1 27 ? 2.319 -6.754 -0.240 1.00 0 27 ASP A CA 6
ATOM 3027 C C . ASP A 1 27 ? 1.283 -7.090 -1.305 1.00 0 27 ASP A C 6
ATOM 3028 O O . ASP A 1 27 ? 0.958 -8.253 -1.535 1.00 0 27 ASP A O 6
ATOM 3037 N N . ASN A 1 28 ? 0.776 -6.062 -1.969 1.00 0 28 ASN A N 6
ATOM 3038 C CA . ASN A 1 28 ? -0.199 -6.252 -3.033 1.00 0 28 ASN A CA 6
ATOM 3039 C C . ASN A 1 28 ? 0.517 -6.429 -4.361 1.00 0 28 ASN A C 6
ATOM 3040 O O . ASN A 1 28 ? -0.007 -7.024 -5.301 1.00 0 28 ASN A O 6
ATOM 3051 N N . ILE A 1 29 ? 1.720 -5.884 -4.425 1.00 0 29 ILE A N 6
ATOM 3052 C CA . ILE A 1 29 ? 2.560 -5.972 -5.612 1.00 0 29 ILE A CA 6
ATOM 3053 C C . ILE A 1 29 ? 3.096 -7.392 -5.763 1.00 0 29 ILE A C 6
ATOM 3054 O O . ILE A 1 29 ? 3.469 -7.819 -6.859 1.00 0 29 ILE A O 6
ATOM 3070 N N . ARG A 1 30 ? 3.151 -8.101 -4.638 1.00 0 30 ARG A N 6
ATOM 3071 C CA . ARG A 1 30 ? 3.577 -9.498 -4.608 1.00 0 30 ARG A CA 6
ATOM 3072 C C . ARG A 1 30 ? 2.813 -10.315 -5.645 1.00 0 30 ARG A C 6
ATOM 3073 O O . ARG A 1 30 ? 1.586 -10.232 -5.717 1.00 0 30 ARG A O 6
ATOM 3094 N N . PRO A 1 31 ? 3.519 -11.107 -6.465 1.00 0 31 PRO A N 6
ATOM 3095 C CA . PRO A 1 31 ? 2.876 -11.959 -7.463 1.00 0 31 PRO A CA 6
ATOM 3096 C C . PRO A 1 31 ? 2.029 -13.043 -6.807 1.00 0 31 PRO A C 6
ATOM 3097 O O . PRO A 1 31 ? 2.546 -13.889 -6.073 1.00 0 31 PRO A O 6
ATOM 3109 N N . MET A 1 1 ? 18.247 11.030 5.804 1.00 0 1 MET A N 7
ATOM 3110 C CA . MET A 1 1 ? 18.297 10.025 4.719 1.00 0 1 MET A CA 7
ATOM 3111 C C . MET A 1 1 ? 17.680 10.594 3.450 1.00 0 1 MET A C 7
ATOM 3112 O O . MET A 1 1 ? 16.465 10.564 3.273 1.00 0 1 MET A O 7
ATOM 3128 N N . LYS A 1 2 ? 18.525 11.126 2.573 1.00 0 2 LYS A N 7
ATOM 3129 C CA . LYS A 1 2 ? 18.046 11.763 1.350 1.00 0 2 LYS A CA 7
ATOM 3130 C C . LYS A 1 2 ? 17.450 10.744 0.368 1.00 0 2 LYS A C 7
ATOM 3131 O O . LYS A 1 2 ? 16.296 10.893 -0.030 1.00 0 2 LYS A O 7
ATOM 3150 N N . PRO A 1 3 ? 18.203 9.704 -0.056 1.00 0 3 PRO A N 7
ATOM 3151 C CA . PRO A 1 3 ? 17.651 8.679 -0.934 1.00 0 3 PRO A CA 7
ATOM 3152 C C . PRO A 1 3 ? 16.841 7.638 -0.169 1.00 0 3 PRO A C 7
ATOM 3153 O O . PRO A 1 3 ? 17.360 6.948 0.710 1.00 0 3 PRO A O 7
ATOM 3164 N N . TYR A 1 4 ? 15.571 7.536 -0.498 1.00 0 4 TYR A N 7
ATOM 3165 C CA . TYR A 1 4 ? 14.706 6.541 0.091 1.00 0 4 TYR A CA 7
ATOM 3166 C C . TYR A 1 4 ? 14.296 5.531 -0.966 1.00 0 4 TYR A C 7
ATOM 3167 O O . TYR A 1 4 ? 13.338 5.741 -1.711 1.00 0 4 TYR A O 7
ATOM 3185 N N . VAL A 1 5 ? 15.044 4.443 -1.039 1.00 0 5 VAL A N 7
ATOM 3186 C CA . VAL A 1 5 ? 14.880 3.471 -2.106 1.00 0 5 VAL A CA 7
ATOM 3187 C C . VAL A 1 5 ? 13.945 2.340 -1.699 1.00 0 5 VAL A C 7
ATOM 3188 O O . VAL A 1 5 ? 13.995 1.850 -0.571 1.00 0 5 VAL A O 7
ATOM 3201 N N . CYS A 1 6 ? 13.084 1.957 -2.622 1.00 0 6 CYS A N 7
ATOM 3202 C CA . CYS A 1 6 ? 12.221 0.804 -2.460 1.00 0 6 CYS A CA 7
ATOM 3203 C C . CYS A 1 6 ? 12.694 -0.280 -3.418 1.00 0 6 CYS A C 7
ATOM 3204 O O . CYS A 1 6 ? 12.278 -0.335 -4.578 1.00 0 6 CYS A O 7
ATOM 3211 N N . GLU A 1 7 ? 13.573 -1.130 -2.910 1.00 0 7 GLU A N 7
ATOM 3212 C CA . GLU A 1 7 ? 14.300 -2.113 -3.711 1.00 0 7 GLU A CA 7
ATOM 3213 C C . GLU A 1 7 ? 13.377 -3.032 -4.493 1.00 0 7 GLU A C 7
ATOM 3214 O O . GLU A 1 7 ? 13.731 -3.508 -5.569 1.00 0 7 GLU A O 7
ATOM 3226 N N . ARG A 1 8 ? 12.196 -3.271 -3.960 1.00 0 8 ARG A N 7
ATOM 3227 C CA . ARG A 1 8 ? 11.324 -4.301 -4.496 1.00 0 8 ARG A CA 7
ATOM 3228 C C . ARG A 1 8 ? 10.677 -3.859 -5.810 1.00 0 8 ARG A C 7
ATOM 3229 O O . ARG A 1 8 ? 10.118 -4.673 -6.544 1.00 0 8 ARG A O 7
ATOM 3250 N N . CYS A 1 9 ? 10.768 -2.573 -6.115 1.00 0 9 CYS A N 7
ATOM 3251 C CA . CYS A 1 9 ? 10.348 -2.076 -7.415 1.00 0 9 CYS A CA 7
ATOM 3252 C C . CYS A 1 9 ? 11.528 -1.433 -8.136 1.00 0 9 CYS A C 7
ATOM 3253 O O . CYS A 1 9 ? 11.648 -1.511 -9.357 1.00 0 9 CYS A O 7
ATOM 3260 N N . GLY A 1 10 ? 12.403 -0.803 -7.364 1.00 0 10 GLY A N 7
ATOM 3261 C CA . GLY A 1 10 ? 13.619 -0.238 -7.914 1.00 0 10 GLY A CA 7
ATOM 3262 C C . GLY A 1 10 ? 13.593 1.272 -7.886 1.00 0 10 GLY A C 7
ATOM 3263 O O . GLY A 1 10 ? 14.547 1.934 -8.294 1.00 0 10 GLY A O 7
ATOM 3267 N N . LYS A 1 11 ? 12.494 1.812 -7.388 1.00 0 11 LYS A N 7
ATOM 3268 C CA . LYS A 1 11 ? 12.285 3.245 -7.368 1.00 0 11 LYS A CA 7
ATOM 3269 C C . LYS A 1 11 ? 12.855 3.866 -6.110 1.00 0 11 LYS A C 7
ATOM 3270 O O . LYS A 1 11 ? 13.027 3.197 -5.091 1.00 0 11 LYS A O 7
ATOM 3289 N N . ARG A 1 12 ? 13.138 5.149 -6.192 1.00 0 12 ARG A N 7
ATOM 3290 C CA . ARG A 1 12 ? 13.729 5.879 -5.089 1.00 0 12 ARG A CA 7
ATOM 3291 C C . ARG A 1 12 ? 13.038 7.225 -4.924 1.00 0 12 ARG A C 7
ATOM 3292 O O . ARG A 1 12 ? 12.842 7.956 -5.894 1.00 0 12 ARG A O 7
ATOM 3313 N N . PHE A 1 13 ? 12.647 7.529 -3.697 1.00 0 13 PHE A N 7
ATOM 3314 C CA . PHE A 1 13 ? 11.927 8.757 -3.393 1.00 0 13 PHE A CA 7
ATOM 3315 C C . PHE A 1 13 ? 12.609 9.473 -2.235 1.00 0 13 PHE A C 7
ATOM 3316 O O . PHE A 1 13 ? 13.625 9.007 -1.736 1.00 0 13 PHE A O 7
ATOM 3333 N N . VAL A 1 14 ? 12.069 10.616 -1.829 1.00 0 14 VAL A N 7
ATOM 3334 C CA . VAL A 1 14 ? 12.659 11.385 -0.737 1.00 0 14 VAL A CA 7
ATOM 3335 C C . VAL A 1 14 ? 11.768 11.408 0.506 1.00 0 14 VAL A C 7
ATOM 3336 O O . VAL A 1 14 ? 12.038 12.145 1.456 1.00 0 14 VAL A O 7
ATOM 3349 N N . GLN A 1 15 ? 10.708 10.617 0.496 1.00 0 15 GLN A N 7
ATOM 3350 C CA . GLN A 1 15 ? 9.734 10.640 1.582 1.00 0 15 GLN A CA 7
ATOM 3351 C C . GLN A 1 15 ? 9.878 9.426 2.480 1.00 0 15 GLN A C 7
ATOM 3352 O O . GLN A 1 15 ? 9.866 8.295 2.014 1.00 0 15 GLN A O 7
ATOM 3366 N N . SER A 1 16 ? 9.981 9.675 3.769 1.00 0 16 SER A N 7
ATOM 3367 C CA . SER A 1 16 ? 10.097 8.610 4.745 1.00 0 16 SER A CA 7
ATOM 3368 C C . SER A 1 16 ? 8.729 8.003 5.040 1.00 0 16 SER A C 7
ATOM 3369 O O . SER A 1 16 ? 8.608 6.800 5.266 1.00 0 16 SER A O 7
ATOM 3377 N N . SER A 1 17 ? 7.701 8.839 5.013 1.00 0 17 SER A N 7
ATOM 3378 C CA . SER A 1 17 ? 6.353 8.397 5.326 1.00 0 17 SER A CA 7
ATOM 3379 C C . SER A 1 17 ? 5.730 7.663 4.139 1.00 0 17 SER A C 7
ATOM 3380 O O . SER A 1 17 ? 5.052 6.649 4.311 1.00 0 17 SER A O 7
ATOM 3388 N N . GLN A 1 18 ? 5.975 8.160 2.930 1.00 0 18 GLN A N 7
ATOM 3389 C CA . GLN A 1 18 ? 5.433 7.528 1.735 1.00 0 18 GLN A CA 7
ATOM 3390 C C . GLN A 1 18 ? 6.062 6.157 1.525 1.00 0 18 GLN A C 7
ATOM 3391 O O . GLN A 1 18 ? 5.381 5.208 1.149 1.00 0 18 GLN A O 7
ATOM 3405 N N . LEU A 1 19 ? 7.361 6.064 1.786 1.00 0 19 LEU A N 7
ATOM 3406 C CA . LEU A 1 19 ? 8.073 4.790 1.719 1.00 0 19 LEU A CA 7
ATOM 3407 C C . LEU A 1 19 ? 7.473 3.796 2.691 1.00 0 19 LEU A C 7
ATOM 3408 O O . LEU A 1 19 ? 7.131 2.691 2.300 1.00 0 19 LEU A O 7
ATOM 3424 N N . ALA A 1 20 ? 7.318 4.211 3.947 1.00 0 20 ALA A N 7
ATOM 3425 C CA . ALA A 1 20 ? 6.752 3.349 4.983 1.00 0 20 ALA A CA 7
ATOM 3426 C C . ALA A 1 20 ? 5.482 2.666 4.493 1.00 0 20 ALA A C 7
ATOM 3427 O O . ALA A 1 20 ? 5.309 1.456 4.652 1.00 0 20 ALA A O 7
ATOM 3434 N N . ASN A 1 21 ? 4.610 3.442 3.871 1.00 0 21 ASN A N 7
ATOM 3435 C CA . ASN A 1 21 ? 3.392 2.901 3.301 1.00 0 21 ASN A CA 7
ATOM 3436 C C . ASN A 1 21 ? 3.704 2.027 2.096 1.00 0 21 ASN A C 7
ATOM 3437 O O . ASN A 1 21 ? 3.208 0.917 2.002 1.00 0 21 ASN A O 7
ATOM 3448 N N . HIS A 1 22 ? 4.550 2.521 1.194 1.00 0 22 HIS A N 7
ATOM 3449 C CA . HIS A 1 22 ? 4.867 1.815 -0.050 1.00 0 22 HIS A CA 7
ATOM 3450 C C . HIS A 1 22 ? 5.427 0.416 0.225 1.00 0 22 HIS A C 7
ATOM 3451 O O . HIS A 1 22 ? 5.011 -0.553 -0.407 1.00 0 22 HIS A O 7
ATOM 3465 N N . ILE A 1 23 ? 6.351 0.302 1.171 1.00 0 23 ILE A N 7
ATOM 3466 C CA . ILE A 1 23 ? 6.996 -0.983 1.436 1.00 0 23 ILE A CA 7
ATOM 3467 C C . ILE A 1 23 ? 5.947 -2.007 1.865 1.00 0 23 ILE A C 7
ATOM 3468 O O . ILE A 1 23 ? 6.044 -3.186 1.535 1.00 0 23 ILE A O 7
ATOM 3484 N N . ARG A 1 24 ? 4.933 -1.536 2.587 1.00 0 24 ARG A N 7
ATOM 3485 C CA . ARG A 1 24 ? 3.805 -2.376 2.972 1.00 0 24 ARG A CA 7
ATOM 3486 C C . ARG A 1 24 ? 2.839 -2.536 1.800 1.00 0 24 ARG A C 7
ATOM 3487 O O . ARG A 1 24 ? 2.259 -3.599 1.596 1.00 0 24 ARG A O 7
ATOM 3508 N N . HIS A 1 25 ? 2.684 -1.462 1.033 1.00 0 25 HIS A N 7
ATOM 3509 C CA . HIS A 1 25 ? 1.833 -1.454 -0.158 1.00 0 25 HIS A CA 7
ATOM 3510 C C . HIS A 1 25 ? 2.195 -2.585 -1.111 1.00 0 25 HIS A C 7
ATOM 3511 O O . HIS A 1 25 ? 1.333 -3.135 -1.785 1.00 0 25 HIS A O 7
ATOM 3526 N N . HIS A 1 26 ? 3.475 -2.934 -1.151 1.00 0 26 HIS A N 7
ATOM 3527 C CA . HIS A 1 26 ? 3.958 -4.006 -2.013 1.00 0 26 HIS A CA 7
ATOM 3528 C C . HIS A 1 26 ? 3.305 -5.347 -1.681 1.00 0 26 HIS A C 7
ATOM 3529 O O . HIS A 1 26 ? 3.117 -6.184 -2.561 1.00 0 26 HIS A O 7
ATOM 3543 N N . ASP A 1 27 ? 2.945 -5.548 -0.417 1.00 0 27 ASP A N 7
ATOM 3544 C CA . ASP A 1 27 ? 2.274 -6.778 -0.008 1.00 0 27 ASP A CA 7
ATOM 3545 C C . ASP A 1 27 ? 0.836 -6.777 -0.497 1.00 0 27 ASP A C 7
ATOM 3546 O O . ASP A 1 27 ? 0.191 -7.819 -0.582 1.00 0 27 ASP A O 7
ATOM 3555 N N . ASN A 1 28 ? 0.345 -5.595 -0.816 1.00 0 28 ASN A N 7
ATOM 3556 C CA . ASN A 1 28 ? -1.019 -5.424 -1.285 1.00 0 28 ASN A CA 7
ATOM 3557 C C . ASN A 1 28 ? -1.075 -5.543 -2.797 1.00 0 28 ASN A C 7
ATOM 3558 O O . ASN A 1 28 ? -2.111 -5.880 -3.364 1.00 0 28 ASN A O 7
ATOM 3569 N N . ILE A 1 29 ? 0.041 -5.245 -3.451 1.00 0 29 ILE A N 7
ATOM 3570 C CA . ILE A 1 29 ? 0.127 -5.342 -4.900 1.00 0 29 ILE A CA 7
ATOM 3571 C C . ILE A 1 29 ? -0.045 -6.788 -5.337 1.00 0 29 ILE A C 7
ATOM 3572 O O . ILE A 1 29 ? -0.667 -7.074 -6.358 1.00 0 29 ILE A O 7
ATOM 3588 N N . ARG A 1 30 ? 0.503 -7.697 -4.545 1.00 0 30 ARG A N 7
ATOM 3589 C CA . ARG A 1 30 ? 0.354 -9.118 -4.797 1.00 0 30 ARG A CA 7
ATOM 3590 C C . ARG A 1 30 ? -0.911 -9.639 -4.118 1.00 0 30 ARG A C 7
ATOM 3591 O O . ARG A 1 30 ? -0.992 -9.686 -2.889 1.00 0 30 ARG A O 7
ATOM 3612 N N . PRO A 1 31 ? -1.930 -10.015 -4.899 1.00 0 31 PRO A N 7
ATOM 3613 C CA . PRO A 1 31 ? -3.165 -10.554 -4.351 1.00 0 31 PRO A CA 7
ATOM 3614 C C . PRO A 1 31 ? -2.981 -11.987 -3.874 1.00 0 31 PRO A C 7
ATOM 3615 O O . PRO A 1 31 ? -2.658 -12.882 -4.658 1.00 0 31 PRO A O 7
ATOM 3627 N N . MET A 1 1 ? 20.778 10.901 4.656 1.00 0 1 MET A N 8
ATOM 3628 C CA . MET A 1 1 ? 19.691 10.106 4.048 1.00 0 1 MET A CA 8
ATOM 3629 C C . MET A 1 1 ? 18.901 10.946 3.059 1.00 0 1 MET A C 8
ATOM 3630 O O . MET A 1 1 ? 17.988 11.681 3.433 1.00 0 1 MET A O 8
ATOM 3646 N N . LYS A 1 2 ? 19.269 10.845 1.798 1.00 0 2 LYS A N 8
ATOM 3647 C CA . LYS A 1 2 ? 18.553 11.532 0.740 1.00 0 2 LYS A CA 8
ATOM 3648 C C . LYS A 1 2 ? 17.734 10.533 -0.084 1.00 0 2 LYS A C 8
ATOM 3649 O O . LYS A 1 2 ? 16.541 10.741 -0.286 1.00 0 2 LYS A O 8
ATOM 3668 N N . PRO A 1 3 ? 18.342 9.428 -0.576 1.00 0 3 PRO A N 8
ATOM 3669 C CA . PRO A 1 3 ? 17.611 8.417 -1.324 1.00 0 3 PRO A CA 8
ATOM 3670 C C . PRO A 1 3 ? 16.865 7.448 -0.411 1.00 0 3 PRO A C 8
ATOM 3671 O O . PRO A 1 3 ? 17.464 6.749 0.407 1.00 0 3 PRO A O 8
ATOM 3682 N N . TYR A 1 4 ? 15.556 7.431 -0.552 1.00 0 4 TYR A N 8
ATOM 3683 C CA . TYR A 1 4 ? 14.703 6.493 0.147 1.00 0 4 TYR A CA 8
ATOM 3684 C C . TYR A 1 4 ? 14.060 5.564 -0.869 1.00 0 4 TYR A C 8
ATOM 3685 O O . TYR A 1 4 ? 13.053 5.899 -1.483 1.00 0 4 TYR A O 8
ATOM 3703 N N . VAL A 1 5 ? 14.662 4.403 -1.057 1.00 0 5 VAL A N 8
ATOM 3704 C CA . VAL A 1 5 ? 14.311 3.540 -2.172 1.00 0 5 VAL A CA 8
ATOM 3705 C C . VAL A 1 5 ? 13.451 2.351 -1.749 1.00 0 5 VAL A C 8
ATOM 3706 O O . VAL A 1 5 ? 13.701 1.704 -0.734 1.00 0 5 VAL A O 8
ATOM 3719 N N . CYS A 1 6 ? 12.419 2.090 -2.533 1.00 0 6 CYS A N 8
ATOM 3720 C CA . CYS A 1 6 ? 11.642 0.874 -2.397 1.00 0 6 CYS A CA 8
ATOM 3721 C C . CYS A 1 6 ? 12.286 -0.190 -3.270 1.00 0 6 CYS A C 8
ATOM 3722 O O . CYS A 1 6 ? 11.892 -0.404 -4.420 1.00 0 6 CYS A O 8
ATOM 3729 N N . GLU A 1 7 ? 13.311 -0.821 -2.705 1.00 0 7 GLU A N 8
ATOM 3730 C CA . GLU A 1 7 ? 14.168 -1.781 -3.400 1.00 0 7 GLU A CA 8
ATOM 3731 C C . GLU A 1 7 ? 13.389 -2.838 -4.176 1.00 0 7 GLU A C 8
ATOM 3732 O O . GLU A 1 7 ? 13.884 -3.380 -5.161 1.00 0 7 GLU A O 8
ATOM 3744 N N . ARG A 1 8 ? 12.179 -3.125 -3.730 1.00 0 8 ARG A N 8
ATOM 3745 C CA . ARG A 1 8 ? 11.380 -4.176 -4.331 1.00 0 8 ARG A CA 8
ATOM 3746 C C . ARG A 1 8 ? 10.971 -3.824 -5.766 1.00 0 8 ARG A C 8
ATOM 3747 O O . ARG A 1 8 ? 10.825 -4.714 -6.601 1.00 0 8 ARG A O 8
ATOM 3768 N N . CYS A 1 9 ? 10.787 -2.536 -6.058 1.00 0 9 CYS A N 8
ATOM 3769 C CA . CYS A 1 9 ? 10.435 -2.124 -7.416 1.00 0 9 CYS A CA 8
ATOM 3770 C C . CYS A 1 9 ? 11.561 -1.316 -8.059 1.00 0 9 CYS A C 8
ATOM 3771 O O . CYS A 1 9 ? 11.651 -1.234 -9.284 1.00 0 9 CYS A O 8
ATOM 3778 N N . GLY A 1 10 ? 12.407 -0.713 -7.235 1.00 0 10 GLY A N 8
ATOM 3779 C CA . GLY A 1 10 ? 13.561 -0.003 -7.755 1.00 0 10 GLY A CA 8
ATOM 3780 C C . GLY A 1 10 ? 13.366 1.501 -7.820 1.00 0 10 GLY A C 8
ATOM 3781 O O . GLY A 1 10 ? 14.279 2.231 -8.211 1.00 0 10 GLY A O 8
ATOM 3785 N N . LYS A 1 11 ? 12.189 1.975 -7.440 1.00 0 11 LYS A N 8
ATOM 3786 C CA . LYS A 1 11 ? 11.921 3.411 -7.437 1.00 0 11 LYS A CA 8
ATOM 3787 C C . LYS A 1 11 ? 12.491 4.062 -6.181 1.00 0 11 LYS A C 8
ATOM 3788 O O . LYS A 1 11 ? 12.341 3.538 -5.076 1.00 0 11 LYS A O 8
ATOM 3807 N N . ARG A 1 12 ? 13.141 5.206 -6.361 1.00 0 12 ARG A N 8
ATOM 3808 C CA . ARG A 1 12 ? 13.817 5.892 -5.268 1.00 0 12 ARG A CA 8
ATOM 3809 C C . ARG A 1 12 ? 13.154 7.231 -4.957 1.00 0 12 ARG A C 8
ATOM 3810 O O . ARG A 1 12 ? 12.988 8.088 -5.827 1.00 0 12 ARG A O 8
ATOM 3831 N N . PHE A 1 13 ? 12.790 7.400 -3.701 1.00 0 13 PHE A N 8
ATOM 3832 C CA . PHE A 1 13 ? 12.030 8.554 -3.249 1.00 0 13 PHE A CA 8
ATOM 3833 C C . PHE A 1 13 ? 12.795 9.312 -2.172 1.00 0 13 PHE A C 8
ATOM 3834 O O . PHE A 1 13 ? 13.954 9.017 -1.899 1.00 0 13 PHE A O 8
ATOM 3851 N N . VAL A 1 14 ? 12.158 10.330 -1.617 1.00 0 14 VAL A N 8
ATOM 3852 C CA . VAL A 1 14 ? 12.766 11.179 -0.601 1.00 0 14 VAL A CA 8
ATOM 3853 C C . VAL A 1 14 ? 12.123 10.959 0.771 1.00 0 14 VAL A C 8
ATOM 3854 O O . VAL A 1 14 ? 12.695 11.290 1.809 1.00 0 14 VAL A O 8
ATOM 3867 N N . GLN A 1 15 ? 10.949 10.364 0.770 1.00 0 15 GLN A N 8
ATOM 3868 C CA . GLN A 1 15 ? 10.105 10.340 1.951 1.00 0 15 GLN A CA 8
ATOM 3869 C C . GLN A 1 15 ? 10.201 9.019 2.695 1.00 0 15 GLN A C 8
ATOM 3870 O O . GLN A 1 15 ? 10.254 7.958 2.089 1.00 0 15 GLN A O 8
ATOM 3884 N N . SER A 1 16 ? 10.210 9.097 4.014 1.00 0 16 SER A N 8
ATOM 3885 C CA . SER A 1 16 ? 10.161 7.910 4.845 1.00 0 16 SER A CA 8
ATOM 3886 C C . SER A 1 16 ? 8.713 7.475 5.021 1.00 0 16 SER A C 8
ATOM 3887 O O . SER A 1 16 ? 8.411 6.282 5.055 1.00 0 16 SER A O 8
ATOM 3895 N N . SER A 1 17 ? 7.823 8.459 5.106 1.00 0 17 SER A N 8
ATOM 3896 C CA . SER A 1 17 ? 6.401 8.213 5.287 1.00 0 17 SER A CA 8
ATOM 3897 C C . SER A 1 17 ? 5.797 7.553 4.054 1.00 0 17 SER A C 8
ATOM 3898 O O . SER A 1 17 ? 5.066 6.565 4.157 1.00 0 17 SER A O 8
ATOM 3906 N N . GLN A 1 18 ? 6.103 8.104 2.888 1.00 0 18 GLN A N 8
ATOM 3907 C CA . GLN A 1 18 ? 5.650 7.534 1.628 1.00 0 18 GLN A CA 8
ATOM 3908 C C . GLN A 1 18 ? 6.179 6.117 1.465 1.00 0 18 GLN A C 8
ATOM 3909 O O . GLN A 1 18 ? 5.449 5.217 1.070 1.00 0 18 GLN A O 8
ATOM 3923 N N . LEU A 1 19 ? 7.449 5.928 1.805 1.00 0 19 LEU A N 8
ATOM 3924 C CA . LEU A 1 19 ? 8.078 4.609 1.773 1.00 0 19 LEU A CA 8
ATOM 3925 C C . LEU A 1 19 ? 7.367 3.647 2.708 1.00 0 19 LEU A C 8
ATOM 3926 O O . LEU A 1 19 ? 7.052 2.533 2.317 1.00 0 19 LEU A O 8
ATOM 3942 N N . ALA A 1 20 ? 7.082 4.091 3.926 1.00 0 20 ALA A N 8
ATOM 3943 C CA . ALA A 1 20 ? 6.391 3.257 4.908 1.00 0 20 ALA A CA 8
ATOM 3944 C C . ALA A 1 20 ? 5.111 2.663 4.328 1.00 0 20 ALA A C 8
ATOM 3945 O O . ALA A 1 20 ? 4.786 1.499 4.571 1.00 0 20 ALA A O 8
ATOM 3952 N N . ASN A 1 21 ? 4.406 3.463 3.541 1.00 0 21 ASN A N 8
ATOM 3953 C CA . ASN A 1 21 ? 3.169 3.026 2.917 1.00 0 21 ASN A CA 8
ATOM 3954 C C . ASN A 1 21 ? 3.439 2.304 1.603 1.00 0 21 ASN A C 8
ATOM 3955 O O . ASN A 1 21 ? 2.669 1.442 1.194 1.00 0 21 ASN A O 8
ATOM 3966 N N . HIS A 1 22 ? 4.541 2.651 0.954 1.00 0 22 HIS A N 8
ATOM 3967 C CA . HIS A 1 22 ? 4.907 2.061 -0.327 1.00 0 22 HIS A CA 8
ATOM 3968 C C . HIS A 1 22 ? 5.416 0.630 -0.141 1.00 0 22 HIS A C 8
ATOM 3969 O O . HIS A 1 22 ? 5.033 -0.268 -0.883 1.00 0 22 HIS A O 8
ATOM 3983 N N . ILE A 1 23 ? 6.261 0.411 0.857 1.00 0 23 ILE A N 8
ATOM 3984 C CA . ILE A 1 23 ? 6.777 -0.932 1.118 1.00 0 23 ILE A CA 8
ATOM 3985 C C . ILE A 1 23 ? 5.626 -1.829 1.546 1.00 0 23 ILE A C 8
ATOM 3986 O O . ILE A 1 23 ? 5.564 -3.007 1.197 1.00 0 23 ILE A O 8
ATOM 4002 N N . ARG A 1 24 ? 4.697 -1.238 2.282 1.00 0 24 ARG A N 8
ATOM 4003 C CA . ARG A 1 24 ? 3.483 -1.920 2.687 1.00 0 24 ARG A CA 8
ATOM 4004 C C . ARG A 1 24 ? 2.588 -2.145 1.473 1.00 0 24 ARG A C 8
ATOM 4005 O O . ARG A 1 24 ? 1.884 -3.147 1.378 1.00 0 24 ARG A O 8
ATOM 4026 N N . HIS A 1 25 ? 2.638 -1.199 0.542 1.00 0 25 HIS A N 8
ATOM 4027 C CA . HIS A 1 25 ? 1.906 -1.302 -0.717 1.00 0 25 HIS A CA 8
ATOM 4028 C C . HIS A 1 25 ? 2.407 -2.484 -1.539 1.00 0 25 HIS A C 8
ATOM 4029 O O . HIS A 1 25 ? 1.713 -2.971 -2.426 1.00 0 25 HIS A O 8
ATOM 4044 N N . HIS A 1 26 ? 3.607 -2.938 -1.232 1.00 0 26 HIS A N 8
ATOM 4045 C CA . HIS A 1 26 ? 4.173 -4.114 -1.873 1.00 0 26 HIS A CA 8
ATOM 4046 C C . HIS A 1 26 ? 3.817 -5.385 -1.112 1.00 0 26 HIS A C 8
ATOM 4047 O O . HIS A 1 26 ? 3.541 -6.425 -1.707 1.00 0 26 HIS A O 8
ATOM 4061 N N . ASP A 1 27 ? 3.825 -5.302 0.209 1.00 0 27 ASP A N 8
ATOM 4062 C CA . ASP A 1 27 ? 3.666 -6.489 1.042 1.00 0 27 ASP A CA 8
ATOM 4063 C C . ASP A 1 27 ? 2.204 -6.903 1.162 1.00 0 27 ASP A C 8
ATOM 4064 O O . ASP A 1 27 ? 1.898 -8.089 1.245 1.00 0 27 ASP A O 8
ATOM 4073 N N . ASN A 1 28 ? 1.305 -5.922 1.146 1.00 0 28 ASN A N 8
ATOM 4074 C CA . ASN A 1 28 ? -0.131 -6.188 1.272 1.00 0 28 ASN A CA 8
ATOM 4075 C C . ASN A 1 28 ? -0.644 -7.008 0.100 1.00 0 28 ASN A C 8
ATOM 4076 O O . ASN A 1 28 ? -1.701 -7.627 0.190 1.00 0 28 ASN A O 8
ATOM 4087 N N . ILE A 1 29 ? 0.091 -6.969 -1.005 1.00 0 29 ILE A N 8
ATOM 4088 C CA . ILE A 1 29 ? -0.304 -7.644 -2.236 1.00 0 29 ILE A CA 8
ATOM 4089 C C . ILE A 1 29 ? -0.627 -9.121 -1.994 1.00 0 29 ILE A C 8
ATOM 4090 O O . ILE A 1 29 ? -1.399 -9.719 -2.738 1.00 0 29 ILE A O 8
ATOM 4106 N N . ARG A 1 30 ? -0.038 -9.699 -0.949 1.00 0 30 ARG A N 8
ATOM 4107 C CA . ARG A 1 30 ? -0.321 -11.080 -0.570 1.00 0 30 ARG A CA 8
ATOM 4108 C C . ARG A 1 30 ? -1.770 -11.206 -0.113 1.00 0 30 ARG A C 8
ATOM 4109 O O . ARG A 1 30 ? -2.137 -10.667 0.929 1.00 0 30 ARG A O 8
ATOM 4130 N N . PRO A 1 31 ? -2.617 -11.899 -0.883 1.00 0 31 PRO A N 8
ATOM 4131 C CA . PRO A 1 31 ? -4.002 -12.132 -0.487 1.00 0 31 PRO A CA 8
ATOM 4132 C C . PRO A 1 31 ? -4.073 -12.919 0.810 1.00 0 31 PRO A C 8
ATOM 4133 O O . PRO A 1 31 ? -3.568 -14.045 0.883 1.00 0 31 PRO A O 8
ATOM 4145 N N . MET A 1 1 ? 17.554 12.557 6.318 1.00 0 1 MET A N 9
ATOM 4146 C CA . MET A 1 1 ? 17.316 11.296 5.589 1.00 0 1 MET A CA 9
ATOM 4147 C C . MET A 1 1 ? 16.564 11.567 4.327 1.00 0 1 MET A C 9
ATOM 4148 O O . MET A 1 1 ? 15.379 11.807 4.355 1.00 0 1 MET A O 9
ATOM 4164 N N . LYS A 1 2 ? 17.256 11.549 3.223 1.00 0 2 LYS A N 9
ATOM 4165 C CA . LYS A 1 2 ? 16.633 11.770 1.955 1.00 0 2 LYS A CA 9
ATOM 4166 C C . LYS A 1 2 ? 16.632 10.521 1.085 1.00 0 2 LYS A C 9
ATOM 4167 O O . LYS A 1 2 ? 15.611 10.170 0.536 1.00 0 2 LYS A O 9
ATOM 4186 N N . PRO A 1 3 ? 17.755 9.828 0.919 1.00 0 3 PRO A N 9
ATOM 4187 C CA . PRO A 1 3 ? 17.777 8.619 0.106 1.00 0 3 PRO A CA 9
ATOM 4188 C C . PRO A 1 3 ? 16.810 7.556 0.592 1.00 0 3 PRO A C 9
ATOM 4189 O O . PRO A 1 3 ? 16.930 7.060 1.694 1.00 0 3 PRO A O 9
ATOM 4200 N N . TYR A 1 4 ? 15.852 7.218 -0.236 1.00 0 4 TYR A N 9
ATOM 4201 C CA . TYR A 1 4 ? 14.889 6.179 0.061 1.00 0 4 TYR A CA 9
ATOM 4202 C C . TYR A 1 4 ? 14.511 5.407 -1.175 1.00 0 4 TYR A C 9
ATOM 4203 O O . TYR A 1 4 ? 13.912 5.943 -2.077 1.00 0 4 TYR A O 9
ATOM 4221 N N . VAL A 1 5 ? 14.867 4.147 -1.221 1.00 0 5 VAL A N 9
ATOM 4222 C CA . VAL A 1 5 ? 14.602 3.327 -2.370 1.00 0 5 VAL A CA 9
ATOM 4223 C C . VAL A 1 5 ? 13.735 2.131 -2.018 1.00 0 5 VAL A C 9
ATOM 4224 O O . VAL A 1 5 ? 14.004 1.423 -1.073 1.00 0 5 VAL A O 9
ATOM 4237 N N . CYS A 1 6 ? 12.682 1.921 -2.769 1.00 0 6 CYS A N 9
ATOM 4238 C CA . CYS A 1 6 ? 11.852 0.743 -2.615 1.00 0 6 CYS A CA 9
ATOM 4239 C C . CYS A 1 6 ? 12.525 -0.429 -3.282 1.00 0 6 CYS A C 9
ATOM 4240 O O . CYS A 1 6 ? 12.439 -0.608 -4.481 1.00 0 6 CYS A O 9
ATOM 4247 N N . GLU A 1 7 ? 13.177 -1.223 -2.478 1.00 0 7 GLU A N 9
ATOM 4248 C CA . GLU A 1 7 ? 14.115 -2.222 -2.925 1.00 0 7 GLU A CA 9
ATOM 4249 C C . GLU A 1 7 ? 13.496 -3.345 -3.749 1.00 0 7 GLU A C 9
ATOM 4250 O O . GLU A 1 7 ? 14.191 -4.227 -4.205 1.00 0 7 GLU A O 9
ATOM 4262 N N . ARG A 1 8 ? 12.207 -3.332 -3.940 1.00 0 8 ARG A N 9
ATOM 4263 C CA . ARG A 1 8 ? 11.549 -4.408 -4.658 1.00 0 8 ARG A CA 9
ATOM 4264 C C . ARG A 1 8 ? 11.050 -3.962 -6.001 1.00 0 8 ARG A C 9
ATOM 4265 O O . ARG A 1 8 ? 10.713 -4.795 -6.826 1.00 0 8 ARG A O 9
ATOM 4286 N N . CYS A 1 9 ? 10.999 -2.660 -6.233 1.00 0 9 CYS A N 9
ATOM 4287 C CA . CYS A 1 9 ? 10.558 -2.182 -7.513 1.00 0 9 CYS A CA 9
ATOM 4288 C C . CYS A 1 9 ? 11.545 -1.187 -8.099 1.00 0 9 CYS A C 9
ATOM 4289 O O . CYS A 1 9 ? 11.527 -0.927 -9.277 1.00 0 9 CYS A O 9
ATOM 4296 N N . GLY A 1 10 ? 12.406 -0.628 -7.272 1.00 0 10 GLY A N 9
ATOM 4297 C CA . GLY A 1 10 ? 13.424 0.277 -7.747 1.00 0 10 GLY A CA 9
ATOM 4298 C C . GLY A 1 10 ? 12.989 1.717 -7.772 1.00 0 10 GLY A C 9
ATOM 4299 O O . GLY A 1 10 ? 13.729 2.597 -8.192 1.00 0 10 GLY A O 9
ATOM 4303 N N . LYS A 1 11 ? 11.787 1.963 -7.333 1.00 0 11 LYS A N 9
ATOM 4304 C CA . LYS A 1 11 ? 11.296 3.317 -7.268 1.00 0 11 LYS A CA 9
ATOM 4305 C C . LYS A 1 11 ? 11.921 4.057 -6.112 1.00 0 11 LYS A C 9
ATOM 4306 O O . LYS A 1 11 ? 11.987 3.534 -5.018 1.00 0 11 LYS A O 9
ATOM 4325 N N . ARG A 1 12 ? 12.380 5.268 -6.368 1.00 0 12 ARG A N 9
ATOM 4326 C CA . ARG A 1 12 ? 13.160 6.025 -5.418 1.00 0 12 ARG A CA 9
ATOM 4327 C C . ARG A 1 12 ? 12.445 7.276 -4.994 1.00 0 12 ARG A C 9
ATOM 4328 O O . ARG A 1 12 ? 11.944 8.016 -5.811 1.00 0 12 ARG A O 9
ATOM 4349 N N . PHE A 1 13 ? 12.404 7.505 -3.715 1.00 0 13 PHE A N 9
ATOM 4350 C CA . PHE A 1 13 ? 11.777 8.675 -3.161 1.00 0 13 PHE A CA 9
ATOM 4351 C C . PHE A 1 13 ? 12.649 9.236 -2.071 1.00 0 13 PHE A C 9
ATOM 4352 O O . PHE A 1 13 ? 13.648 8.651 -1.737 1.00 0 13 PHE A O 9
ATOM 4369 N N . VAL A 1 14 ? 12.301 10.381 -1.546 1.00 0 14 VAL A N 9
ATOM 4370 C CA . VAL A 1 14 ? 13.055 10.980 -0.471 1.00 0 14 VAL A CA 9
ATOM 4371 C C . VAL A 1 14 ? 12.257 11.007 0.798 1.00 0 14 VAL A C 9
ATOM 4372 O O . VAL A 1 14 ? 12.670 11.610 1.774 1.00 0 14 VAL A O 9
ATOM 4385 N N . GLN A 1 15 ? 11.112 10.361 0.776 1.00 0 15 GLN A N 9
ATOM 4386 C CA . GLN A 1 15 ? 10.181 10.464 1.855 1.00 0 15 GLN A CA 9
ATOM 4387 C C . GLN A 1 15 ? 10.256 9.270 2.765 1.00 0 15 GLN A C 9
ATOM 4388 O O . GLN A 1 15 ? 10.244 8.131 2.328 1.00 0 15 GLN A O 9
ATOM 4402 N N . SER A 1 16 ? 10.301 9.542 4.035 1.00 0 16 SER A N 9
ATOM 4403 C CA . SER A 1 16 ? 10.333 8.492 5.013 1.00 0 16 SER A CA 9
ATOM 4404 C C . SER A 1 16 ? 8.956 7.894 5.218 1.00 0 16 SER A C 9
ATOM 4405 O O . SER A 1 16 ? 8.806 6.733 5.588 1.00 0 16 SER A O 9
ATOM 4413 N N . SER A 1 17 ? 7.955 8.690 4.971 1.00 0 17 SER A N 9
ATOM 4414 C CA . SER A 1 17 ? 6.598 8.260 5.181 1.00 0 17 SER A CA 9
ATOM 4415 C C . SER A 1 17 ? 6.013 7.595 3.956 1.00 0 17 SER A C 9
ATOM 4416 O O . SER A 1 17 ? 5.306 6.592 4.053 1.00 0 17 SER A O 9
ATOM 4424 N N . GLN A 1 18 ? 6.309 8.144 2.803 1.00 0 18 GLN A N 9
ATOM 4425 C CA . GLN A 1 18 ? 5.821 7.556 1.576 1.00 0 18 GLN A CA 9
ATOM 4426 C C . GLN A 1 18 ? 6.368 6.164 1.382 1.00 0 18 GLN A C 9
ATOM 4427 O O . GLN A 1 18 ? 5.672 5.264 0.931 1.00 0 18 GLN A O 9
ATOM 4441 N N . LEU A 1 19 ? 7.613 5.995 1.740 1.00 0 19 LEU A N 9
ATOM 4442 C CA . LEU A 1 19 ? 8.229 4.687 1.705 1.00 0 19 LEU A CA 9
ATOM 4443 C C . LEU A 1 19 ? 7.463 3.704 2.552 1.00 0 19 LEU A C 9
ATOM 4444 O O . LEU A 1 19 ? 7.126 2.620 2.106 1.00 0 19 LEU A O 9
ATOM 4460 N N . ALA A 1 20 ? 7.153 4.106 3.757 1.00 0 20 ALA A N 9
ATOM 4461 C CA . ALA A 1 20 ? 6.419 3.249 4.662 1.00 0 20 ALA A CA 9
ATOM 4462 C C . ALA A 1 20 ? 5.147 2.717 4.034 1.00 0 20 ALA A C 9
ATOM 4463 O O . ALA A 1 20 ? 4.781 1.558 4.208 1.00 0 20 ALA A O 9
ATOM 4470 N N . ASN A 1 21 ? 4.493 3.558 3.279 1.00 0 21 ASN A N 9
ATOM 4471 C CA . ASN A 1 21 ? 3.273 3.160 2.624 1.00 0 21 ASN A CA 9
ATOM 4472 C C . ASN A 1 21 ? 3.561 2.326 1.403 1.00 0 21 ASN A C 9
ATOM 4473 O O . ASN A 1 21 ? 2.816 1.417 1.070 1.00 0 21 ASN A O 9
ATOM 4484 N N . HIS A 1 22 ? 4.671 2.616 0.768 1.00 0 22 HIS A N 9
ATOM 4485 C CA . HIS A 1 22 ? 5.026 1.959 -0.461 1.00 0 22 HIS A CA 9
ATOM 4486 C C . HIS A 1 22 ? 5.525 0.554 -0.206 1.00 0 22 HIS A C 9
ATOM 4487 O O . HIS A 1 22 ? 5.139 -0.391 -0.887 1.00 0 22 HIS A O 9
ATOM 4501 N N . ILE A 1 23 ? 6.367 0.408 0.778 1.00 0 23 ILE A N 9
ATOM 4502 C CA . ILE A 1 23 ? 6.943 -0.884 1.055 1.00 0 23 ILE A CA 9
ATOM 4503 C C . ILE A 1 23 ? 5.884 -1.830 1.582 1.00 0 23 ILE A C 9
ATOM 4504 O O . ILE A 1 23 ? 5.904 -3.029 1.329 1.00 0 23 ILE A O 9
ATOM 4520 N N . ARG A 1 24 ? 4.951 -1.281 2.309 1.00 0 24 ARG A N 9
ATOM 4521 C CA . ARG A 1 24 ? 3.833 -2.058 2.787 1.00 0 24 ARG A CA 9
ATOM 4522 C C . ARG A 1 24 ? 2.816 -2.255 1.700 1.00 0 24 ARG A C 9
ATOM 4523 O O . ARG A 1 24 ? 2.074 -3.234 1.694 1.00 0 24 ARG A O 9
ATOM 4544 N N . HIS A 1 25 ? 2.791 -1.327 0.774 1.00 0 25 HIS A N 9
ATOM 4545 C CA . HIS A 1 25 ? 1.957 -1.475 -0.385 1.00 0 25 HIS A CA 9
ATOM 4546 C C . HIS A 1 25 ? 2.412 -2.654 -1.200 1.00 0 25 HIS A C 9
ATOM 4547 O O . HIS A 1 25 ? 1.622 -3.349 -1.825 1.00 0 25 HIS A O 9
ATOM 4562 N N . HIS A 1 26 ? 3.695 -2.885 -1.162 1.00 0 26 HIS A N 9
ATOM 4563 C CA . HIS A 1 26 ? 4.277 -4.030 -1.809 1.00 0 26 HIS A CA 9
ATOM 4564 C C . HIS A 1 26 ? 3.834 -5.336 -1.170 1.00 0 26 HIS A C 9
ATOM 4565 O O . HIS A 1 26 ? 3.863 -6.385 -1.793 1.00 0 26 HIS A O 9
ATOM 4579 N N . ASP A 1 27 ? 3.404 -5.267 0.063 1.00 0 27 ASP A N 9
ATOM 4580 C CA . ASP A 1 27 ? 2.980 -6.462 0.780 1.00 0 27 ASP A CA 9
ATOM 4581 C C . ASP A 1 27 ? 1.585 -6.884 0.386 1.00 0 27 ASP A C 9
ATOM 4582 O O . ASP A 1 27 ? 1.008 -7.800 0.955 1.00 0 27 ASP A O 9
ATOM 4591 N N . ASN A 1 28 ? 1.048 -6.201 -0.583 1.00 0 28 ASN A N 9
ATOM 4592 C CA . ASN A 1 28 ? -0.254 -6.531 -1.113 1.00 0 28 ASN A CA 9
ATOM 4593 C C . ASN A 1 28 ? -0.128 -7.409 -2.324 1.00 0 28 ASN A C 9
ATOM 4594 O O . ASN A 1 28 ? -1.066 -8.086 -2.723 1.00 0 28 ASN A O 9
ATOM 4605 N N . ILE A 1 29 ? 1.031 -7.346 -2.931 1.00 0 29 ILE A N 9
ATOM 4606 C CA . ILE A 1 29 ? 1.291 -8.067 -4.153 1.00 0 29 ILE A CA 9
ATOM 4607 C C . ILE A 1 29 ? 1.128 -9.573 -3.962 1.00 0 29 ILE A C 9
ATOM 4608 O O . ILE A 1 29 ? 0.724 -10.294 -4.864 1.00 0 29 ILE A O 9
ATOM 4624 N N . ARG A 1 30 ? 1.449 -10.035 -2.784 1.00 0 30 ARG A N 9
ATOM 4625 C CA . ARG A 1 30 ? 1.281 -11.440 -2.436 1.00 0 30 ARG A CA 9
ATOM 4626 C C . ARG A 1 30 ? -0.174 -11.853 -2.505 1.00 0 30 ARG A C 9
ATOM 4627 O O . ARG A 1 30 ? -1.043 -11.016 -2.364 1.00 0 30 ARG A O 9
ATOM 4648 N N . PRO A 1 31 ? -0.467 -13.143 -2.741 1.00 0 31 PRO A N 9
ATOM 4649 C CA . PRO A 1 31 ? -1.829 -13.645 -2.769 1.00 0 31 PRO A CA 9
ATOM 4650 C C . PRO A 1 31 ? -2.520 -13.398 -1.464 1.00 0 31 PRO A C 9
ATOM 4651 O O . PRO A 1 31 ? -2.148 -13.951 -0.449 1.00 0 31 PRO A O 9
ATOM 4663 N N . MET A 1 1 ? 15.835 14.675 5.136 1.00 0 1 MET A N 10
ATOM 4664 C CA . MET A 1 1 ? 15.543 13.382 4.472 1.00 0 1 MET A CA 10
ATOM 4665 C C . MET A 1 1 ? 16.751 12.894 3.681 1.00 0 1 MET A C 10
ATOM 4666 O O . MET A 1 1 ? 17.694 13.649 3.437 1.00 0 1 MET A O 10
ATOM 4682 N N . LYS A 1 2 ? 16.713 11.627 3.292 1.00 0 2 LYS A N 10
ATOM 4683 C CA . LYS A 1 2 ? 17.768 11.022 2.493 1.00 0 2 LYS A CA 10
ATOM 4684 C C . LYS A 1 2 ? 17.130 10.114 1.447 1.00 0 2 LYS A C 10
ATOM 4685 O O . LYS A 1 2 ? 15.966 9.743 1.592 1.00 0 2 LYS A O 10
ATOM 4704 N N . PRO A 1 3 ? 17.859 9.765 0.372 1.00 0 3 PRO A N 10
ATOM 4705 C CA . PRO A 1 3 ? 17.349 8.860 -0.663 1.00 0 3 PRO A CA 10
ATOM 4706 C C . PRO A 1 3 ? 16.918 7.509 -0.096 1.00 0 3 PRO A C 10
ATOM 4707 O O . PRO A 1 3 ? 17.720 6.773 0.488 1.00 0 3 PRO A O 10
ATOM 4718 N N . TYR A 1 4 ? 15.643 7.203 -0.265 1.00 0 4 TYR A N 10
ATOM 4719 C CA . TYR A 1 4 ? 15.078 5.938 0.171 1.00 0 4 TYR A CA 10
ATOM 4720 C C . TYR A 1 4 ? 14.667 5.112 -1.044 1.00 0 4 TYR A C 10
ATOM 4721 O O . TYR A 1 4 ? 13.777 5.507 -1.799 1.00 0 4 TYR A O 10
ATOM 4739 N N . VAL A 1 5 ? 15.318 3.978 -1.243 1.00 0 5 VAL A N 10
ATOM 4740 C CA . VAL A 1 5 ? 15.062 3.156 -2.417 1.00 0 5 VAL A CA 10
ATOM 4741 C C . VAL A 1 5 ? 14.171 1.962 -2.084 1.00 0 5 VAL A C 10
ATOM 4742 O O . VAL A 1 5 ? 14.464 1.191 -1.168 1.00 0 5 VAL A O 10
ATOM 4755 N N . CYS A 1 6 ? 13.086 1.820 -2.832 1.00 0 6 CYS A N 10
ATOM 4756 C CA . CYS A 1 6 ? 12.192 0.681 -2.692 1.00 0 6 CYS A CA 10
ATOM 4757 C C . CYS A 1 6 ? 12.706 -0.477 -3.534 1.00 0 6 CYS A C 10
ATOM 4758 O O . CYS A 1 6 ? 12.524 -0.518 -4.756 1.00 0 6 CYS A O 10
ATOM 4765 N N . GLU A 1 7 ? 13.345 -1.415 -2.858 1.00 0 7 GLU A N 10
ATOM 4766 C CA . GLU A 1 7 ? 13.977 -2.566 -3.491 1.00 0 7 GLU A CA 10
ATOM 4767 C C . GLU A 1 7 ? 12.959 -3.542 -4.084 1.00 0 7 GLU A C 10
ATOM 4768 O O . GLU A 1 7 ? 13.332 -4.583 -4.624 1.00 0 7 GLU A O 10
ATOM 4780 N N . ARG A 1 8 ? 11.680 -3.212 -3.989 1.00 0 8 ARG A N 10
ATOM 4781 C CA . ARG A 1 8 ? 10.642 -4.111 -4.472 1.00 0 8 ARG A CA 10
ATOM 4782 C C . ARG A 1 8 ? 10.084 -3.674 -5.822 1.00 0 8 ARG A C 10
ATOM 4783 O O . ARG A 1 8 ? 9.255 -4.372 -6.407 1.00 0 8 ARG A O 10
ATOM 4804 N N . CYS A 1 9 ? 10.516 -2.520 -6.314 1.00 0 9 CYS A N 10
ATOM 4805 C CA . CYS A 1 9 ? 10.151 -2.107 -7.666 1.00 0 9 CYS A CA 10
ATOM 4806 C C . CYS A 1 9 ? 11.318 -1.408 -8.362 1.00 0 9 CYS A C 10
ATOM 4807 O O . CYS A 1 9 ? 11.476 -1.506 -9.579 1.00 0 9 CYS A O 10
ATOM 4814 N N . GLY A 1 10 ? 12.141 -0.713 -7.586 1.00 0 10 GLY A N 10
ATOM 4815 C CA . GLY A 1 10 ? 13.312 -0.066 -8.140 1.00 0 10 GLY A CA 10
ATOM 4816 C C . GLY A 1 10 ? 13.219 1.443 -8.078 1.00 0 10 GLY A C 10
ATOM 4817 O O . GLY A 1 10 ? 14.202 2.145 -8.326 1.00 0 10 GLY A O 10
ATOM 4821 N N . LYS A 1 11 ? 12.036 1.941 -7.746 1.00 0 11 LYS A N 10
ATOM 4822 C CA . LYS A 1 11 ? 11.817 3.374 -7.617 1.00 0 11 LYS A CA 10
ATOM 4823 C C . LYS A 1 11 ? 12.308 3.862 -6.259 1.00 0 11 LYS A C 10
ATOM 4824 O O . LYS A 1 11 ? 12.351 3.093 -5.295 1.00 0 11 LYS A O 10
ATOM 4843 N N . ARG A 1 12 ? 12.681 5.130 -6.189 1.00 0 12 ARG A N 10
ATOM 4844 C CA . ARG A 1 12 ? 13.224 5.690 -4.962 1.00 0 12 ARG A CA 10
ATOM 4845 C C . ARG A 1 12 ? 12.593 7.047 -4.655 1.00 0 12 ARG A C 10
ATOM 4846 O O . ARG A 1 12 ? 12.366 7.863 -5.551 1.00 0 12 ARG A O 10
ATOM 4867 N N . PHE A 1 13 ? 12.312 7.275 -3.384 1.00 0 13 PHE A N 10
ATOM 4868 C CA . PHE A 1 13 ? 11.712 8.521 -2.927 1.00 0 13 PHE A CA 10
ATOM 4869 C C . PHE A 1 13 ? 12.421 8.938 -1.647 1.00 0 13 PHE A C 10
ATOM 4870 O O . PHE A 1 13 ? 13.157 8.146 -1.076 1.00 0 13 PHE A O 10
ATOM 4887 N N . VAL A 1 14 ? 12.236 10.165 -1.199 1.00 0 14 VAL A N 10
ATOM 4888 C CA . VAL A 1 14 ? 12.906 10.603 0.021 1.00 0 14 VAL A CA 10
ATOM 4889 C C . VAL A 1 14 ? 11.917 10.818 1.160 1.00 0 14 VAL A C 10
ATOM 4890 O O . VAL A 1 14 ? 12.279 11.303 2.232 1.00 0 14 VAL A O 10
ATOM 4903 N N . GLN A 1 15 ? 10.675 10.437 0.926 1.00 0 15 GLN A N 10
ATOM 4904 C CA . GLN A 1 15 ? 9.610 10.656 1.884 1.00 0 15 GLN A CA 10
ATOM 4905 C C . GLN A 1 15 ? 9.439 9.453 2.794 1.00 0 15 GLN A C 10
ATOM 4906 O O . GLN A 1 15 ? 9.093 8.371 2.330 1.00 0 15 GLN A O 10
ATOM 4920 N N . SER A 1 16 ? 9.629 9.646 4.088 1.00 0 16 SER A N 10
ATOM 4921 C CA . SER A 1 16 ? 9.431 8.568 5.042 1.00 0 16 SER A CA 10
ATOM 4922 C C . SER A 1 16 ? 7.957 8.179 5.109 1.00 0 16 SER A C 10
ATOM 4923 O O . SER A 1 16 ? 7.622 7.015 5.315 1.00 0 16 SER A O 10
ATOM 4931 N N . SER A 1 17 ? 7.080 9.156 4.900 1.00 0 17 SER A N 10
ATOM 4932 C CA . SER A 1 17 ? 5.644 8.911 4.897 1.00 0 17 SER A CA 10
ATOM 4933 C C . SER A 1 17 ? 5.241 8.082 3.676 1.00 0 17 SER A C 10
ATOM 4934 O O . SER A 1 17 ? 4.421 7.165 3.773 1.00 0 17 SER A O 10
ATOM 4942 N N . GLN A 1 18 ? 5.837 8.397 2.529 1.00 0 18 GLN A N 10
ATOM 4943 C CA . GLN A 1 18 ? 5.553 7.665 1.301 1.00 0 18 GLN A CA 10
ATOM 4944 C C . GLN A 1 18 ? 6.169 6.275 1.363 1.00 0 18 GLN A C 10
ATOM 4945 O O . GLN A 1 18 ? 5.493 5.288 1.108 1.00 0 18 GLN A O 10
ATOM 4959 N N . LEU A 1 19 ? 7.446 6.211 1.733 1.00 0 19 LEU A N 10
ATOM 4960 C CA . LEU A 1 19 ? 8.161 4.936 1.866 1.00 0 19 LEU A CA 10
ATOM 4961 C C . LEU A 1 19 ? 7.438 4.000 2.827 1.00 0 19 LEU A C 10
ATOM 4962 O O . LEU A 1 19 ? 7.266 2.823 2.528 1.00 0 19 LEU A O 10
ATOM 4978 N N . ALA A 1 20 ? 6.996 4.528 3.964 1.00 0 20 ALA A N 10
ATOM 4979 C CA . ALA A 1 20 ? 6.280 3.727 4.953 1.00 0 20 ALA A CA 10
ATOM 4980 C C . ALA A 1 20 ? 5.108 2.984 4.317 1.00 0 20 ALA A C 10
ATOM 4981 O O . ALA A 1 20 ? 4.929 1.783 4.528 1.00 0 20 ALA A O 10
ATOM 4988 N N . ASN A 1 21 ? 4.329 3.701 3.517 1.00 0 21 ASN A N 10
ATOM 4989 C CA . ASN A 1 21 ? 3.175 3.110 2.852 1.00 0 21 ASN A CA 10
ATOM 4990 C C . ASN A 1 21 ? 3.591 2.335 1.615 1.00 0 21 ASN A C 10
ATOM 4991 O O . ASN A 1 21 ? 2.949 1.360 1.250 1.00 0 21 ASN A O 10
ATOM 5002 N N . HIS A 1 22 ? 4.670 2.769 0.979 1.00 0 22 HIS A N 10
ATOM 5003 C CA . HIS A 1 22 ? 5.094 2.199 -0.290 1.00 0 22 HIS A CA 10
ATOM 5004 C C . HIS A 1 22 ? 5.772 0.846 -0.099 1.00 0 22 HIS A C 10
ATOM 5005 O O . HIS A 1 22 ? 5.493 -0.095 -0.836 1.00 0 22 HIS A O 10
ATOM 5019 N N . ILE A 1 23 ? 6.646 0.735 0.892 1.00 0 23 ILE A N 10
ATOM 5020 C CA . ILE A 1 23 ? 7.348 -0.524 1.129 1.00 0 23 ILE A CA 10
ATOM 5021 C C . ILE A 1 23 ? 6.358 -1.573 1.612 1.00 0 23 ILE A C 10
ATOM 5022 O O . ILE A 1 23 ? 6.416 -2.739 1.216 1.00 0 23 ILE A O 10
ATOM 5038 N N . ARG A 1 24 ? 5.431 -1.135 2.453 1.00 0 24 ARG A N 10
ATOM 5039 C CA . ARG A 1 24 ? 4.362 -1.999 2.923 1.00 0 24 ARG A CA 10
ATOM 5040 C C . ARG A 1 24 ? 3.406 -2.304 1.776 1.00 0 24 ARG A C 10
ATOM 5041 O O . ARG A 1 24 ? 2.867 -3.400 1.671 1.00 0 24 ARG A O 10
ATOM 5062 N N . HIS A 1 25 ? 3.225 -1.326 0.902 1.00 0 25 HIS A N 10
ATOM 5063 C CA . HIS A 1 25 ? 2.356 -1.469 -0.259 1.00 0 25 HIS A CA 10
ATOM 5064 C C . HIS A 1 25 ? 2.715 -2.733 -1.030 1.00 0 25 HIS A C 10
ATOM 5065 O O . HIS A 1 25 ? 1.843 -3.521 -1.390 1.00 0 25 HIS A O 10
ATOM 5080 N N . HIS A 1 26 ? 4.011 -2.945 -1.219 1.00 0 26 HIS A N 10
ATOM 5081 C CA . HIS A 1 26 ? 4.503 -4.055 -2.026 1.00 0 26 HIS A CA 10
ATOM 5082 C C . HIS A 1 26 ? 4.290 -5.413 -1.351 1.00 0 26 HIS A C 10
ATOM 5083 O O . HIS A 1 26 ? 4.285 -6.443 -2.026 1.00 0 26 HIS A O 10
ATOM 5097 N N . ASP A 1 27 ? 4.095 -5.433 -0.032 1.00 0 27 ASP A N 10
ATOM 5098 C CA . ASP A 1 27 ? 3.850 -6.705 0.650 1.00 0 27 ASP A CA 10
ATOM 5099 C C . ASP A 1 27 ? 2.367 -7.044 0.623 1.00 0 27 ASP A C 10
ATOM 5100 O O . ASP A 1 27 ? 1.957 -8.136 1.015 1.00 0 27 ASP A O 10
ATOM 5109 N N . ASN A 1 28 ? 1.570 -6.108 0.130 1.00 0 28 ASN A N 10
ATOM 5110 C CA . ASN A 1 28 ? 0.132 -6.313 -0.011 1.00 0 28 ASN A CA 10
ATOM 5111 C C . ASN A 1 28 ? -0.210 -6.675 -1.445 1.00 0 28 ASN A C 10
ATOM 5112 O O . ASN A 1 28 ? -1.245 -7.286 -1.716 1.00 0 28 ASN A O 10
ATOM 5123 N N . ILE A 1 29 ? 0.656 -6.267 -2.364 1.00 0 29 ILE A N 10
ATOM 5124 C CA . ILE A 1 29 ? 0.471 -6.562 -3.779 1.00 0 29 ILE A CA 10
ATOM 5125 C C . ILE A 1 29 ? 0.802 -8.027 -4.061 1.00 0 29 ILE A C 10
ATOM 5126 O O . ILE A 1 29 ? 0.306 -8.620 -5.017 1.00 0 29 ILE A O 10
ATOM 5142 N N . ARG A 1 30 ? 1.642 -8.604 -3.216 1.00 0 30 ARG A N 10
ATOM 5143 C CA . ARG A 1 30 ? 2.065 -9.985 -3.386 1.00 0 30 ARG A CA 10
ATOM 5144 C C . ARG A 1 30 ? 1.081 -10.929 -2.695 1.00 0 30 ARG A C 10
ATOM 5145 O O . ARG A 1 30 ? 0.584 -10.634 -1.608 1.00 0 30 ARG A O 10
ATOM 5166 N N . PRO A 1 31 ? 0.774 -12.069 -3.333 1.00 0 31 PRO A N 10
ATOM 5167 C CA . PRO A 1 31 ? -0.130 -13.072 -2.769 1.00 0 31 PRO A CA 10
ATOM 5168 C C . PRO A 1 31 ? 0.547 -13.914 -1.691 1.00 0 31 PRO A C 10
ATOM 5169 O O . PRO A 1 31 ? 1.771 -14.076 -1.691 1.00 0 31 PRO A O 10
ATOM 5181 N N . MET A 1 1 ? 13.380 13.908 3.015 1.00 0 1 MET A N 11
ATOM 5182 C CA . MET A 1 1 ? 14.348 14.471 2.053 1.00 0 1 MET A CA 11
ATOM 5183 C C . MET A 1 1 ? 15.618 13.635 1.979 1.00 0 1 MET A C 11
ATOM 5184 O O . MET A 1 1 ? 16.553 13.980 1.260 1.00 0 1 MET A O 11
ATOM 5200 N N . LYS A 1 2 ? 15.663 12.540 2.715 1.00 0 2 LYS A N 11
ATOM 5201 C CA . LYS A 1 2 ? 16.821 11.666 2.685 1.00 0 2 LYS A CA 11
ATOM 5202 C C . LYS A 1 2 ? 16.593 10.537 1.691 1.00 0 2 LYS A C 11
ATOM 5203 O O . LYS A 1 2 ? 15.471 10.057 1.539 1.00 0 2 LYS A O 11
ATOM 5222 N N . PRO A 1 3 ? 17.657 10.128 0.985 1.00 0 3 PRO A N 11
ATOM 5223 C CA . PRO A 1 3 ? 17.584 9.077 -0.033 1.00 0 3 PRO A CA 11
ATOM 5224 C C . PRO A 1 3 ? 16.969 7.781 0.473 1.00 0 3 PRO A C 11
ATOM 5225 O O . PRO A 1 3 ? 17.475 7.162 1.408 1.00 0 3 PRO A O 11
ATOM 5236 N N . TYR A 1 4 ? 15.872 7.392 -0.154 1.00 0 4 TYR A N 11
ATOM 5237 C CA . TYR A 1 4 ? 15.211 6.132 0.120 1.00 0 4 TYR A CA 11
ATOM 5238 C C . TYR A 1 4 ? 14.991 5.374 -1.181 1.00 0 4 TYR A C 11
ATOM 5239 O O . TYR A 1 4 ? 14.830 5.983 -2.233 1.00 0 4 TYR A O 11
ATOM 5257 N N . VAL A 1 5 ? 15.000 4.054 -1.124 1.00 0 5 VAL A N 11
ATOM 5258 C CA . VAL A 1 5 ? 14.791 3.246 -2.316 1.00 0 5 VAL A CA 11
ATOM 5259 C C . VAL A 1 5 ? 13.873 2.067 -2.036 1.00 0 5 VAL A C 11
ATOM 5260 O O . VAL A 1 5 ? 14.107 1.299 -1.109 1.00 0 5 VAL A O 11
ATOM 5273 N N . CYS A 1 6 ? 12.828 1.929 -2.837 1.00 0 6 CYS A N 11
ATOM 5274 C CA . CYS A 1 6 ? 11.982 0.754 -2.792 1.00 0 6 CYS A CA 11
ATOM 5275 C C . CYS A 1 6 ? 12.516 -0.247 -3.797 1.00 0 6 CYS A C 11
ATOM 5276 O O . CYS A 1 6 ? 12.001 -0.365 -4.909 1.00 0 6 CYS A O 11
ATOM 5283 N N . GLU A 1 7 ? 13.557 -0.956 -3.390 1.00 0 7 GLU A N 11
ATOM 5284 C CA . GLU A 1 7 ? 14.314 -1.834 -4.269 1.00 0 7 GLU A CA 11
ATOM 5285 C C . GLU A 1 7 ? 13.435 -2.912 -4.887 1.00 0 7 GLU A C 11
ATOM 5286 O O . GLU A 1 7 ? 13.779 -3.489 -5.912 1.00 0 7 GLU A O 11
ATOM 5298 N N . ARG A 1 8 ? 12.299 -3.163 -4.261 1.00 0 8 ARG A N 11
ATOM 5299 C CA . ARG A 1 8 ? 11.377 -4.188 -4.719 1.00 0 8 ARG A CA 11
ATOM 5300 C C . ARG A 1 8 ? 10.801 -3.855 -6.095 1.00 0 8 ARG A C 11
ATOM 5301 O O . ARG A 1 8 ? 10.581 -4.743 -6.911 1.00 0 8 ARG A O 11
ATOM 5322 N N . CYS A 1 9 ? 10.553 -2.581 -6.358 1.00 0 9 CYS A N 11
ATOM 5323 C CA . CYS A 1 9 ? 10.106 -2.167 -7.681 1.00 0 9 CYS A CA 11
ATOM 5324 C C . CYS A 1 9 ? 11.230 -1.438 -8.398 1.00 0 9 CYS A C 11
ATOM 5325 O O . CYS A 1 9 ? 11.324 -1.471 -9.619 1.00 0 9 CYS A O 11
ATOM 5332 N N . GLY A 1 10 ? 12.093 -0.792 -7.627 1.00 0 10 GLY A N 11
ATOM 5333 C CA . GLY A 1 10 ? 13.236 -0.110 -8.189 1.00 0 10 GLY A CA 11
ATOM 5334 C C . GLY A 1 10 ? 13.144 1.386 -8.044 1.00 0 10 GLY A C 11
ATOM 5335 O O . GLY A 1 10 ? 14.135 2.095 -8.195 1.00 0 10 GLY A O 11
ATOM 5339 N N . LYS A 1 11 ? 11.950 1.867 -7.744 1.00 0 11 LYS A N 11
ATOM 5340 C CA . LYS A 1 11 ? 11.718 3.289 -7.611 1.00 0 11 LYS A CA 11
ATOM 5341 C C . LYS A 1 11 ? 12.286 3.824 -6.313 1.00 0 11 LYS A C 11
ATOM 5342 O O . LYS A 1 11 ? 12.264 3.151 -5.285 1.00 0 11 LYS A O 11
ATOM 5361 N N . ARG A 1 12 ? 12.787 5.036 -6.368 1.00 0 12 ARG A N 11
ATOM 5362 C CA . ARG A 1 12 ? 13.356 5.672 -5.196 1.00 0 12 ARG A CA 11
ATOM 5363 C C . ARG A 1 12 ? 12.692 7.011 -4.937 1.00 0 12 ARG A C 11
ATOM 5364 O O . ARG A 1 12 ? 12.327 7.727 -5.866 1.00 0 12 ARG A O 11
ATOM 5385 N N . PHE A 1 13 ? 12.523 7.322 -3.665 1.00 0 13 PHE A N 11
ATOM 5386 C CA . PHE A 1 13 ? 11.909 8.563 -3.234 1.00 0 13 PHE A CA 11
ATOM 5387 C C . PHE A 1 13 ? 12.640 9.041 -1.993 1.00 0 13 PHE A C 11
ATOM 5388 O O . PHE A 1 13 ? 13.471 8.324 -1.455 1.00 0 13 PHE A O 11
ATOM 5405 N N . VAL A 1 14 ? 12.356 10.243 -1.546 1.00 0 14 VAL A N 11
ATOM 5406 C CA . VAL A 1 14 ? 13.019 10.772 -0.365 1.00 0 14 VAL A CA 11
ATOM 5407 C C . VAL A 1 14 ? 12.054 10.927 0.800 1.00 0 14 VAL A C 11
ATOM 5408 O O . VAL A 1 14 ? 12.394 11.532 1.818 1.00 0 14 VAL A O 11
ATOM 5421 N N . GLN A 1 15 ? 10.850 10.401 0.637 1.00 0 15 GLN A N 11
ATOM 5422 C CA . GLN A 1 15 ? 9.808 10.541 1.642 1.00 0 15 GLN A CA 11
ATOM 5423 C C . GLN A 1 15 ? 9.805 9.361 2.596 1.00 0 15 GLN A C 11
ATOM 5424 O O . GLN A 1 15 ? 9.564 8.238 2.189 1.00 0 15 GLN A O 11
ATOM 5438 N N . SER A 1 16 ? 10.019 9.629 3.870 1.00 0 16 SER A N 11
ATOM 5439 C CA . SER A 1 16 ? 10.051 8.579 4.874 1.00 0 16 SER A CA 11
ATOM 5440 C C . SER A 1 16 ? 8.658 7.987 5.095 1.00 0 16 SER A C 11
ATOM 5441 O O . SER A 1 16 ? 8.515 6.797 5.366 1.00 0 16 SER A O 11
ATOM 5449 N N . SER A 1 17 ? 7.636 8.819 4.962 1.00 0 17 SER A N 11
ATOM 5450 C CA . SER A 1 17 ? 6.263 8.398 5.198 1.00 0 17 SER A CA 11
ATOM 5451 C C . SER A 1 17 ? 5.687 7.693 3.977 1.00 0 17 SER A C 11
ATOM 5452 O O . SER A 1 17 ? 5.003 6.674 4.098 1.00 0 17 SER A O 11
ATOM 5460 N N . GLN A 1 18 ? 5.967 8.221 2.796 1.00 0 18 GLN A N 11
ATOM 5461 C CA . GLN A 1 18 ? 5.465 7.617 1.574 1.00 0 18 GLN A CA 11
ATOM 5462 C C . GLN A 1 18 ? 6.143 6.284 1.343 1.00 0 18 GLN A C 11
ATOM 5463 O O . GLN A 1 18 ? 5.499 5.328 0.933 1.00 0 18 GLN A O 11
ATOM 5477 N N . LEU A 1 19 ? 7.445 6.228 1.629 1.00 0 19 LEU A N 11
ATOM 5478 C CA . LEU A 1 19 ? 8.189 4.971 1.601 1.00 0 19 LEU A CA 11
ATOM 5479 C C . LEU A 1 19 ? 7.549 3.955 2.512 1.00 0 19 LEU A C 11
ATOM 5480 O O . LEU A 1 19 ? 7.318 2.829 2.109 1.00 0 19 LEU A O 11
ATOM 5496 N N . ALA A 1 20 ? 7.242 4.363 3.733 1.00 0 20 ALA A N 11
ATOM 5497 C CA . ALA A 1 20 ? 6.636 3.467 4.701 1.00 0 20 ALA A CA 11
ATOM 5498 C C . ALA A 1 20 ? 5.417 2.777 4.105 1.00 0 20 ALA A C 11
ATOM 5499 O O . ALA A 1 20 ? 5.316 1.556 4.116 1.00 0 20 ALA A O 11
ATOM 5506 N N . ASN A 1 21 ? 4.522 3.563 3.535 1.00 0 21 ASN A N 11
ATOM 5507 C CA . ASN A 1 21 ? 3.313 3.029 2.923 1.00 0 21 ASN A CA 11
ATOM 5508 C C . ASN A 1 21 ? 3.622 2.315 1.622 1.00 0 21 ASN A C 11
ATOM 5509 O O . ASN A 1 21 ? 2.885 1.428 1.215 1.00 0 21 ASN A O 11
ATOM 5520 N N . HIS A 1 22 ? 4.712 2.700 0.975 1.00 0 22 HIS A N 11
ATOM 5521 C CA . HIS A 1 22 ? 5.102 2.101 -0.290 1.00 0 22 HIS A CA 11
ATOM 5522 C C . HIS A 1 22 ? 5.653 0.701 -0.072 1.00 0 22 HIS A C 11
ATOM 5523 O O . HIS A 1 22 ? 5.299 -0.226 -0.791 1.00 0 22 HIS A O 11
ATOM 5537 N N . ILE A 1 23 ? 6.501 0.543 0.934 1.00 0 23 ILE A N 11
ATOM 5538 C CA . ILE A 1 23 ? 7.102 -0.749 1.211 1.00 0 23 ILE A CA 11
ATOM 5539 C C . ILE A 1 23 ? 6.042 -1.696 1.754 1.00 0 23 ILE A C 11
ATOM 5540 O O . ILE A 1 23 ? 6.050 -2.886 1.466 1.00 0 23 ILE A O 11
ATOM 5556 N N . ARG A 1 24 ? 5.116 -1.151 2.528 1.00 0 24 ARG A N 11
ATOM 5557 C CA . ARG A 1 24 ? 3.998 -1.929 3.030 1.00 0 24 ARG A CA 11
ATOM 5558 C C . ARG A 1 24 ? 2.997 -2.188 1.912 1.00 0 24 ARG A C 11
ATOM 5559 O O . ARG A 1 24 ? 2.240 -3.150 1.947 1.00 0 24 ARG A O 11
ATOM 5580 N N . HIS A 1 25 ? 3.009 -1.325 0.908 1.00 0 25 HIS A N 11
ATOM 5581 C CA . HIS A 1 25 ? 2.146 -1.483 -0.257 1.00 0 25 HIS A CA 11
ATOM 5582 C C . HIS A 1 25 ? 2.625 -2.653 -1.089 1.00 0 25 HIS A C 11
ATOM 5583 O O . HIS A 1 25 ? 1.858 -3.251 -1.832 1.00 0 25 HIS A O 11
ATOM 5598 N N . HIS A 1 26 ? 3.903 -2.967 -0.949 1.00 0 26 HIS A N 11
ATOM 5599 C CA . HIS A 1 26 ? 4.503 -4.080 -1.655 1.00 0 26 HIS A CA 11
ATOM 5600 C C . HIS A 1 26 ? 4.242 -5.389 -0.939 1.00 0 26 HIS A C 11
ATOM 5601 O O . HIS A 1 26 ? 4.535 -6.461 -1.459 1.00 0 26 HIS A O 11
ATOM 5615 N N . ASP A 1 27 ? 3.674 -5.297 0.248 1.00 0 27 ASP A N 11
ATOM 5616 C CA . ASP A 1 27 ? 3.419 -6.468 1.063 1.00 0 27 ASP A CA 11
ATOM 5617 C C . ASP A 1 27 ? 2.285 -7.296 0.475 1.00 0 27 ASP A C 11
ATOM 5618 O O . ASP A 1 27 ? 2.227 -8.502 0.667 1.00 0 27 ASP A O 11
ATOM 5627 N N . ASN A 1 28 ? 1.396 -6.635 -0.249 1.00 0 28 ASN A N 11
ATOM 5628 C CA . ASN A 1 28 ? 0.291 -7.309 -0.921 1.00 0 28 ASN A CA 11
ATOM 5629 C C . ASN A 1 28 ? 0.657 -7.637 -2.360 1.00 0 28 ASN A C 11
ATOM 5630 O O . ASN A 1 28 ? 0.075 -8.532 -2.966 1.00 0 28 ASN A O 11
ATOM 5641 N N . ILE A 1 29 ? 1.605 -6.884 -2.909 1.00 0 29 ILE A N 11
ATOM 5642 C CA . ILE A 1 29 ? 2.106 -7.134 -4.253 1.00 0 29 ILE A CA 11
ATOM 5643 C C . ILE A 1 29 ? 2.676 -8.536 -4.338 1.00 0 29 ILE A C 11
ATOM 5644 O O . ILE A 1 29 ? 2.473 -9.254 -5.315 1.00 0 29 ILE A O 11
ATOM 5660 N N . ARG A 1 30 ? 3.404 -8.909 -3.305 1.00 0 30 ARG A N 11
ATOM 5661 C CA . ARG A 1 30 ? 3.847 -10.273 -3.141 1.00 0 30 ARG A CA 11
ATOM 5662 C C . ARG A 1 30 ? 2.706 -11.072 -2.534 1.00 0 30 ARG A C 11
ATOM 5663 O O . ARG A 1 30 ? 2.027 -10.580 -1.641 1.00 0 30 ARG A O 11
ATOM 5684 N N . PRO A 1 31 ? 2.454 -12.296 -3.024 1.00 0 31 PRO A N 11
ATOM 5685 C CA . PRO A 1 31 ? 1.350 -13.118 -2.531 1.00 0 31 PRO A CA 11
ATOM 5686 C C . PRO A 1 31 ? 1.389 -13.246 -1.023 1.00 0 31 PRO A C 11
ATOM 5687 O O . PRO A 1 31 ? 2.337 -13.795 -0.456 1.00 0 31 PRO A O 11
ATOM 5699 N N . MET A 1 1 ? 12.949 13.506 3.507 1.00 0 1 MET A N 12
ATOM 5700 C CA . MET A 1 1 ? 14.308 13.814 3.022 1.00 0 1 MET A CA 12
ATOM 5701 C C . MET A 1 1 ? 15.195 12.587 3.138 1.00 0 1 MET A C 12
ATOM 5702 O O . MET A 1 1 ? 14.785 11.599 3.732 1.00 0 1 MET A O 12
ATOM 5718 N N . LYS A 1 2 ? 16.404 12.672 2.581 1.00 0 2 LYS A N 12
ATOM 5719 C CA . LYS A 1 2 ? 17.347 11.551 2.524 1.00 0 2 LYS A CA 12
ATOM 5720 C C . LYS A 1 2 ? 16.890 10.536 1.492 1.00 0 2 LYS A C 12
ATOM 5721 O O . LYS A 1 2 ? 15.723 10.165 1.456 1.00 0 2 LYS A O 12
ATOM 5740 N N . PRO A 1 3 ? 17.805 10.091 0.617 1.00 0 3 PRO A N 12
ATOM 5741 C CA . PRO A 1 3 ? 17.476 9.149 -0.444 1.00 0 3 PRO A CA 12
ATOM 5742 C C . PRO A 1 3 ? 16.997 7.810 0.082 1.00 0 3 PRO A C 12
ATOM 5743 O O . PRO A 1 3 ? 17.725 7.095 0.767 1.00 0 3 PRO A O 12
ATOM 5754 N N . TYR A 1 4 ? 15.766 7.487 -0.252 1.00 0 4 TYR A N 12
ATOM 5755 C CA . TYR A 1 4 ? 15.182 6.210 0.072 1.00 0 4 TYR A CA 12
ATOM 5756 C C . TYR A 1 4 ? 15.009 5.405 -1.199 1.00 0 4 TYR A C 12
ATOM 5757 O O . TYR A 1 4 ? 14.769 5.970 -2.258 1.00 0 4 TYR A O 12
ATOM 5775 N N . VAL A 1 5 ? 15.120 4.097 -1.106 1.00 0 5 VAL A N 12
ATOM 5776 C CA . VAL A 1 5 ? 14.997 3.256 -2.277 1.00 0 5 VAL A CA 12
ATOM 5777 C C . VAL A 1 5 ? 14.075 2.080 -2.013 1.00 0 5 VAL A C 12
ATOM 5778 O O . VAL A 1 5 ? 14.239 1.350 -1.043 1.00 0 5 VAL A O 12
ATOM 5791 N N . CYS A 1 6 ? 13.089 1.917 -2.869 1.00 0 6 CYS A N 12
ATOM 5792 C CA . CYS A 1 6 ? 12.156 0.827 -2.743 1.00 0 6 CYS A CA 12
ATOM 5793 C C . CYS A 1 6 ? 12.734 -0.409 -3.424 1.00 0 6 CYS A C 12
ATOM 5794 O O . CYS A 1 6 ? 12.775 -0.498 -4.645 1.00 0 6 CYS A O 12
ATOM 5801 N N . GLU A 1 7 ? 13.168 -1.355 -2.612 1.00 0 7 GLU A N 12
ATOM 5802 C CA . GLU A 1 7 ? 13.964 -2.493 -3.060 1.00 0 7 GLU A CA 12
ATOM 5803 C C . GLU A 1 7 ? 13.260 -3.385 -4.079 1.00 0 7 GLU A C 12
ATOM 5804 O O . GLU A 1 7 ? 13.920 -4.126 -4.803 1.00 0 7 GLU A O 12
ATOM 5816 N N . ARG A 1 8 ? 11.939 -3.318 -4.147 1.00 0 8 ARG A N 12
ATOM 5817 C CA . ARG A 1 8 ? 11.197 -4.206 -5.030 1.00 0 8 ARG A CA 12
ATOM 5818 C C . ARG A 1 8 ? 11.007 -3.612 -6.413 1.00 0 8 ARG A C 12
ATOM 5819 O O . ARG A 1 8 ? 11.317 -4.255 -7.406 1.00 0 8 ARG A O 12
ATOM 5840 N N . CYS A 1 9 ? 10.516 -2.383 -6.481 1.00 0 9 CYS A N 12
ATOM 5841 C CA . CYS A 1 9 ? 10.177 -1.790 -7.757 1.00 0 9 CYS A CA 12
ATOM 5842 C C . CYS A 1 9 ? 11.356 -1.016 -8.303 1.00 0 9 CYS A C 12
ATOM 5843 O O . CYS A 1 9 ? 11.375 -0.626 -9.462 1.00 0 9 CYS A O 12
ATOM 5850 N N . GLY A 1 10 ? 12.335 -0.783 -7.450 1.00 0 10 GLY A N 12
ATOM 5851 C CA . GLY A 1 10 ? 13.558 -0.157 -7.874 1.00 0 10 GLY A CA 12
ATOM 5852 C C . GLY A 1 10 ? 13.436 1.340 -8.003 1.00 0 10 GLY A C 12
ATOM 5853 O O . GLY A 1 10 ? 14.343 1.993 -8.505 1.00 0 10 GLY A O 12
ATOM 5857 N N . LYS A 1 11 ? 12.315 1.889 -7.558 1.00 0 11 LYS A N 12
ATOM 5858 C CA . LYS A 1 11 ? 12.104 3.323 -7.592 1.00 0 11 LYS A CA 12
ATOM 5859 C C . LYS A 1 11 ? 12.558 3.957 -6.297 1.00 0 11 LYS A C 12
ATOM 5860 O O . LYS A 1 11 ? 12.373 3.393 -5.223 1.00 0 11 LYS A O 12
ATOM 5879 N N . ARG A 1 12 ? 13.162 5.119 -6.403 1.00 0 12 ARG A N 12
ATOM 5880 C CA . ARG A 1 12 ? 13.695 5.805 -5.247 1.00 0 12 ARG A CA 12
ATOM 5881 C C . ARG A 1 12 ? 12.971 7.123 -5.004 1.00 0 12 ARG A C 12
ATOM 5882 O O . ARG A 1 12 ? 12.694 7.876 -5.932 1.00 0 12 ARG A O 12
ATOM 5903 N N . PHE A 1 13 ? 12.659 7.382 -3.750 1.00 0 13 PHE A N 12
ATOM 5904 C CA . PHE A 1 13 ? 11.992 8.607 -3.336 1.00 0 13 PHE A CA 12
ATOM 5905 C C . PHE A 1 13 ? 12.613 9.059 -2.032 1.00 0 13 PHE A C 12
ATOM 5906 O O . PHE A 1 13 ? 13.434 8.349 -1.477 1.00 0 13 PHE A O 12
ATOM 5923 N N . VAL A 1 14 ? 12.265 10.238 -1.554 1.00 0 14 VAL A N 12
ATOM 5924 C CA . VAL A 1 14 ? 12.866 10.738 -0.326 1.00 0 14 VAL A CA 12
ATOM 5925 C C . VAL A 1 14 ? 11.867 10.850 0.816 1.00 0 14 VAL A C 12
ATOM 5926 O O . VAL A 1 14 ? 12.173 11.417 1.860 1.00 0 14 VAL A O 12
ATOM 5939 N N . GLN A 1 15 ? 10.674 10.336 0.622 1.00 0 15 GLN A N 12
ATOM 5940 C CA . GLN A 1 15 ? 9.616 10.486 1.604 1.00 0 15 GLN A CA 12
ATOM 5941 C C . GLN A 1 15 ? 9.604 9.323 2.572 1.00 0 15 GLN A C 12
ATOM 5942 O O . GLN A 1 15 ? 9.407 8.185 2.178 1.00 0 15 GLN A O 12
ATOM 5956 N N . SER A 1 16 ? 9.774 9.619 3.841 1.00 0 16 SER A N 12
ATOM 5957 C CA . SER A 1 16 ? 9.834 8.589 4.862 1.00 0 16 SER A CA 12
ATOM 5958 C C . SER A 1 16 ? 8.463 7.967 5.092 1.00 0 16 SER A C 12
ATOM 5959 O O . SER A 1 16 ? 8.360 6.791 5.417 1.00 0 16 SER A O 12
ATOM 5967 N N . SER A 1 17 ? 7.411 8.757 4.922 1.00 0 17 SER A N 12
ATOM 5968 C CA . SER A 1 17 ? 6.056 8.283 5.146 1.00 0 17 SER A CA 12
ATOM 5969 C C . SER A 1 17 ? 5.507 7.594 3.911 1.00 0 17 SER A C 12
ATOM 5970 O O . SER A 1 17 ? 4.837 6.572 4.014 1.00 0 17 SER A O 12
ATOM 5978 N N . GLN A 1 18 ? 5.801 8.144 2.746 1.00 0 18 GLN A N 12
ATOM 5979 C CA . GLN A 1 18 ? 5.356 7.547 1.502 1.00 0 18 GLN A CA 12
ATOM 5980 C C . GLN A 1 18 ? 6.030 6.195 1.309 1.00 0 18 GLN A C 12
ATOM 5981 O O . GLN A 1 18 ? 5.382 5.232 0.936 1.00 0 18 GLN A O 12
ATOM 5995 N N . LEU A 1 19 ? 7.331 6.133 1.583 1.00 0 19 LEU A N 12
ATOM 5996 C CA . LEU A 1 19 ? 8.070 4.871 1.564 1.00 0 19 LEU A CA 12
ATOM 5997 C C . LEU A 1 19 ? 7.464 3.891 2.537 1.00 0 19 LEU A C 12
ATOM 5998 O O . LEU A 1 19 ? 7.136 2.781 2.160 1.00 0 19 LEU A O 12
ATOM 6014 N N . ALA A 1 20 ? 7.285 4.318 3.778 1.00 0 20 ALA A N 12
ATOM 6015 C CA . ALA A 1 20 ? 6.727 3.464 4.813 1.00 0 20 ALA A CA 12
ATOM 6016 C C . ALA A 1 20 ? 5.438 2.805 4.352 1.00 0 20 ALA A C 12
ATOM 6017 O O . ALA A 1 20 ? 5.211 1.629 4.604 1.00 0 20 ALA A O 12
ATOM 6024 N N . ASN A 1 21 ? 4.603 3.563 3.661 1.00 0 21 ASN A N 12
ATOM 6025 C CA . ASN A 1 21 ? 3.360 3.036 3.131 1.00 0 21 ASN A CA 12
ATOM 6026 C C . ASN A 1 21 ? 3.612 2.190 1.898 1.00 0 21 ASN A C 12
ATOM 6027 O O . ASN A 1 21 ? 2.975 1.171 1.711 1.00 0 21 ASN A O 12
ATOM 6038 N N . HIS A 1 22 ? 4.554 2.608 1.073 1.00 0 22 HIS A N 12
ATOM 6039 C CA . HIS A 1 22 ? 4.860 1.923 -0.173 1.00 0 22 HIS A CA 12
ATOM 6040 C C . HIS A 1 22 ? 5.445 0.537 0.089 1.00 0 22 HIS A C 12
ATOM 6041 O O . HIS A 1 22 ? 5.048 -0.430 -0.542 1.00 0 22 HIS A O 12
ATOM 6055 N N . ILE A 1 23 ? 6.367 0.434 1.031 1.00 0 23 ILE A N 12
ATOM 6056 C CA . ILE A 1 23 ? 7.022 -0.839 1.309 1.00 0 23 ILE A CA 12
ATOM 6057 C C . ILE A 1 23 ? 6.017 -1.820 1.888 1.00 0 23 ILE A C 12
ATOM 6058 O O . ILE A 1 23 ? 6.132 -3.027 1.694 1.00 0 23 ILE A O 12
ATOM 6074 N N . ARG A 1 24 ? 5.028 -1.294 2.595 1.00 0 24 ARG A N 12
ATOM 6075 C CA . ARG A 1 24 ? 3.957 -2.110 3.137 1.00 0 24 ARG A CA 12
ATOM 6076 C C . ARG A 1 24 ? 2.914 -2.386 2.071 1.00 0 24 ARG A C 12
ATOM 6077 O O . ARG A 1 24 ? 2.316 -3.449 2.034 1.00 0 24 ARG A O 12
ATOM 6098 N N . HIS A 1 25 ? 2.712 -1.418 1.200 1.00 0 25 HIS A N 12
ATOM 6099 C CA . HIS A 1 25 ? 1.810 -1.560 0.072 1.00 0 25 HIS A CA 12
ATOM 6100 C C . HIS A 1 25 ? 2.322 -2.621 -0.884 1.00 0 25 HIS A C 12
ATOM 6101 O O . HIS A 1 25 ? 1.549 -3.263 -1.570 1.00 0 25 HIS A O 12
ATOM 6116 N N . HIS A 1 26 ? 3.629 -2.823 -0.886 1.00 0 26 HIS A N 12
ATOM 6117 C CA . HIS A 1 26 ? 4.272 -3.833 -1.715 1.00 0 26 HIS A CA 12
ATOM 6118 C C . HIS A 1 26 ? 3.984 -5.241 -1.232 1.00 0 26 HIS A C 12
ATOM 6119 O O . HIS A 1 26 ? 4.464 -6.207 -1.819 1.00 0 26 HIS A O 12
ATOM 6133 N N . ASP A 1 27 ? 3.215 -5.361 -0.166 1.00 0 27 ASP A N 12
ATOM 6134 C CA . ASP A 1 27 ? 2.907 -6.659 0.400 1.00 0 27 ASP A CA 12
ATOM 6135 C C . ASP A 1 27 ? 2.143 -7.519 -0.596 1.00 0 27 ASP A C 12
ATOM 6136 O O . ASP A 1 27 ? 2.132 -8.735 -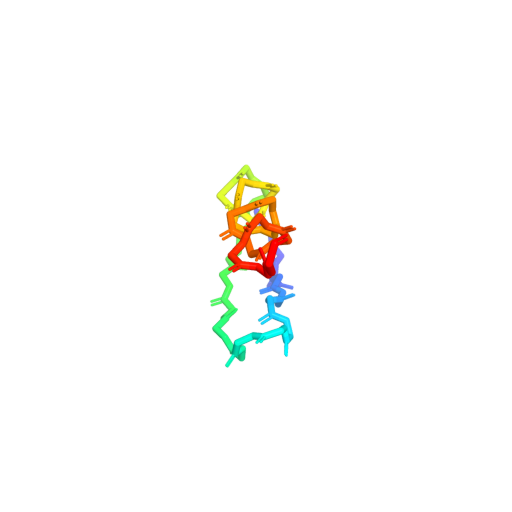0.489 1.00 0 27 ASP A O 12
ATOM 6145 N N . ASN A 1 28 ? 1.518 -6.882 -1.572 1.00 0 28 ASN A N 12
ATOM 6146 C CA . ASN A 1 28 ? 0.803 -7.600 -2.615 1.00 0 28 ASN A CA 12
ATOM 6147 C C . ASN A 1 28 ? 1.766 -8.089 -3.691 1.00 0 28 ASN A C 12
ATOM 6148 O O . ASN A 1 28 ? 1.473 -9.036 -4.409 1.00 0 28 ASN A O 12
ATOM 6159 N N . ILE A 1 29 ? 2.904 -7.420 -3.805 1.00 0 29 ILE A N 12
ATOM 6160 C CA . ILE A 1 29 ? 3.905 -7.736 -4.820 1.00 0 29 ILE A CA 12
ATOM 6161 C C . ILE A 1 29 ? 4.628 -9.036 -4.495 1.00 0 29 ILE A C 12
ATOM 6162 O O . ILE A 1 29 ? 5.052 -9.772 -5.381 1.00 0 29 ILE A O 12
ATOM 6178 N N . ARG A 1 30 ? 4.773 -9.302 -3.219 1.00 0 30 ARG A N 12
ATOM 6179 C CA . ARG A 1 30 ? 5.418 -10.519 -2.764 1.00 0 30 ARG A CA 12
ATOM 6180 C C . ARG A 1 30 ? 4.428 -11.671 -2.813 1.00 0 30 ARG A C 12
ATOM 6181 O O . ARG A 1 30 ? 3.223 -11.423 -2.852 1.00 0 30 ARG A O 12
ATOM 6202 N N . PRO A 1 31 ? 4.924 -12.931 -2.827 1.00 0 31 PRO A N 12
ATOM 6203 C CA . PRO A 1 31 ? 4.095 -14.129 -2.913 1.00 0 31 PRO A CA 12
ATOM 6204 C C . PRO A 1 31 ? 2.718 -13.975 -2.275 1.00 0 31 PRO A C 12
ATOM 6205 O O . PRO A 1 31 ? 2.590 -13.735 -1.076 1.00 0 31 PRO A O 12
ATOM 6217 N N . MET A 1 1 ? 16.268 16.448 1.282 1.00 0 1 MET A N 13
ATOM 6218 C CA . MET A 1 1 ? 15.730 15.262 0.577 1.00 0 1 MET A CA 13
ATOM 6219 C C . MET A 1 1 ? 16.662 14.059 0.783 1.00 0 1 MET A C 13
ATOM 6220 O O . MET A 1 1 ? 17.687 13.917 0.087 1.00 0 1 MET A O 13
ATOM 6236 N N . LYS A 1 2 ? 16.302 13.202 1.745 1.00 0 2 LYS A N 13
ATOM 6237 C CA . LYS A 1 2 ? 17.106 12.016 2.063 1.00 0 2 LYS A CA 13
ATOM 6238 C C . LYS A 1 2 ? 16.765 10.875 1.112 1.00 0 2 LYS A C 13
ATOM 6239 O O . LYS A 1 2 ? 15.589 10.528 0.961 1.00 0 2 LYS A O 13
ATOM 6258 N N . PRO A 1 3 ? 17.788 10.287 0.450 1.00 0 3 PRO A N 13
ATOM 6259 C CA . PRO A 1 3 ? 17.579 9.183 -0.490 1.00 0 3 PRO A CA 13
ATOM 6260 C C . PRO A 1 3 ? 17.031 7.924 0.205 1.00 0 3 PRO A C 13
ATOM 6261 O O . PRO A 1 3 ? 17.677 7.348 1.100 1.00 0 3 PRO A O 13
ATOM 6272 N N . TYR A 1 4 ? 15.839 7.509 -0.211 1.00 0 4 TYR A N 13
ATOM 6273 C CA . TYR A 1 4 ? 15.235 6.265 0.264 1.00 0 4 TYR A CA 13
ATOM 6274 C C . TYR A 1 4 ? 14.945 5.373 -0.941 1.00 0 4 TYR A C 13
ATOM 6275 O O . TYR A 1 4 ? 14.687 5.879 -2.044 1.00 0 4 TYR A O 13
ATOM 6293 N N . VAL A 1 5 ? 15.000 4.059 -0.756 1.00 0 5 VAL A N 13
ATOM 6294 C CA . VAL A 1 5 ? 14.823 3.154 -1.887 1.00 0 5 VAL A CA 13
ATOM 6295 C C . VAL A 1 5 ? 13.807 2.038 -1.574 1.00 0 5 VAL A C 13
ATOM 6296 O O . VAL A 1 5 ? 13.777 1.482 -0.461 1.00 0 5 VAL A O 13
ATOM 6309 N N . CYS A 1 6 ? 12.954 1.750 -2.560 1.00 0 6 CYS A N 13
ATOM 6310 C CA . CYS A 1 6 ? 12.042 0.610 -2.489 1.00 0 6 CYS A CA 13
ATOM 6311 C C . CYS A 1 6 ? 12.622 -0.527 -3.324 1.00 0 6 CYS A C 13
ATOM 6312 O O . CYS A 1 6 ? 12.393 -0.605 -4.543 1.00 0 6 CYS A O 13
ATOM 6319 N N . GLU A 1 7 ? 13.380 -1.407 -2.660 1.00 0 7 GLU A N 13
ATOM 6320 C CA . GLU A 1 7 ? 14.076 -2.507 -3.331 1.00 0 7 GLU A CA 13
ATOM 6321 C C . GLU A 1 7 ? 13.088 -3.503 -3.953 1.00 0 7 GLU A C 13
ATOM 6322 O O . GLU A 1 7 ? 13.500 -4.421 -4.667 1.00 0 7 GLU A O 13
ATOM 6334 N N . ARG A 1 8 ? 11.784 -3.314 -3.699 1.00 0 8 ARG A N 13
ATOM 6335 C CA . ARG A 1 8 ? 10.771 -4.217 -4.229 1.00 0 8 ARG A CA 13
ATOM 6336 C C . ARG A 1 8 ? 10.288 -3.778 -5.628 1.00 0 8 ARG A C 13
ATOM 6337 O O . ARG A 1 8 ? 9.613 -4.546 -6.312 1.00 0 8 ARG A O 13
ATOM 6358 N N . CYS A 1 9 ? 10.612 -2.550 -6.061 1.00 0 9 CYS A N 13
ATOM 6359 C CA . CYS A 1 9 ? 10.266 -2.130 -7.434 1.00 0 9 CYS A CA 13
ATOM 6360 C C . CYS A 1 9 ? 11.374 -1.281 -8.088 1.00 0 9 CYS A C 13
ATOM 6361 O O . CYS A 1 9 ? 11.272 -0.892 -9.266 1.00 0 9 CYS A O 13
ATOM 6368 N N . GLY A 1 10 ? 12.429 -0.985 -7.325 1.00 0 10 GLY A N 13
ATOM 6369 C CA . GLY A 1 10 ? 13.573 -0.265 -7.886 1.00 0 10 GLY A CA 13
ATOM 6370 C C . GLY A 1 10 ? 13.416 1.242 -7.792 1.00 0 10 GLY A C 13
ATOM 6371 O O . GLY A 1 10 ? 14.412 1.976 -7.812 1.00 0 10 GLY A O 13
ATOM 6375 N N . LYS A 1 11 ? 12.163 1.708 -7.689 1.00 0 11 LYS A N 13
ATOM 6376 C CA . LYS A 1 11 ? 11.886 3.137 -7.597 1.00 0 11 LYS A CA 13
ATOM 6377 C C . LYS A 1 11 ? 12.342 3.676 -6.245 1.00 0 11 LYS A C 13
ATOM 6378 O O . LYS A 1 11 ? 12.129 3.045 -5.191 1.00 0 11 LYS A O 13
ATOM 6397 N N . ARG A 1 12 ? 12.982 4.835 -6.283 1.00 0 12 ARG A N 13
ATOM 6398 C CA . ARG A 1 12 ? 13.469 5.457 -5.065 1.00 0 12 ARG A CA 13
ATOM 6399 C C . ARG A 1 12 ? 12.830 6.835 -4.894 1.00 0 12 ARG A C 13
ATOM 6400 O O . ARG A 1 12 ? 12.623 7.574 -5.876 1.00 0 12 ARG A O 13
ATOM 6421 N N . PHE A 1 13 ? 12.501 7.156 -3.646 1.00 0 13 PHE A N 13
ATOM 6422 C CA . PHE A 1 13 ? 11.851 8.421 -3.310 1.00 0 13 PHE A CA 13
ATOM 6423 C C . PHE A 1 13 ? 12.493 8.943 -2.029 1.00 0 13 PHE A C 13
ATOM 6424 O O . PHE A 1 13 ? 13.267 8.226 -1.385 1.00 0 13 PHE A O 13
ATOM 6441 N N . VAL A 1 14 ? 12.188 10.175 -1.652 1.00 0 14 VAL A N 13
ATOM 6442 C CA . VAL A 1 14 ? 12.845 10.765 -0.486 1.00 0 14 VAL A CA 13
ATOM 6443 C C . VAL A 1 14 ? 11.883 10.943 0.699 1.00 0 14 VAL A C 13
ATOM 6444 O O . VAL A 1 14 ? 12.237 11.560 1.711 1.00 0 14 VAL A O 13
ATOM 6457 N N . GLN A 1 15 ? 10.676 10.408 0.582 1.00 0 15 GLN A N 13
ATOM 6458 C CA . GLN A 1 15 ? 9.652 10.600 1.612 1.00 0 15 GLN A CA 13
ATOM 6459 C C . GLN A 1 15 ? 9.700 9.474 2.652 1.00 0 15 GLN A C 13
ATOM 6460 O O . GLN A 1 15 ? 9.455 8.314 2.339 1.00 0 15 GLN A O 13
ATOM 6474 N N . SER A 1 16 ? 9.966 9.840 3.897 1.00 0 16 SER A N 13
ATOM 6475 C CA . SER A 1 16 ? 10.146 8.866 4.981 1.00 0 16 SER A CA 13
ATOM 6476 C C . SER A 1 16 ? 8.811 8.192 5.345 1.00 0 16 SER A C 13
ATOM 6477 O O . SER A 1 16 ? 8.778 7.007 5.702 1.00 0 16 SER A O 13
ATOM 6485 N N . SER A 1 17 ? 7.708 8.943 5.236 1.00 0 17 SER A N 13
ATOM 6486 C CA . SER A 1 17 ? 6.386 8.415 5.593 1.00 0 17 SER A CA 13
ATOM 6487 C C . SER A 1 17 ? 5.725 7.734 4.390 1.00 0 17 SER A C 13
ATOM 6488 O O . SER A 1 17 ? 4.998 6.743 4.557 1.00 0 17 SER A O 13
ATOM 6496 N N . GLN A 1 18 ? 5.982 8.248 3.174 1.00 0 18 GLN A N 13
ATOM 6497 C CA . GLN A 1 18 ? 5.416 7.644 1.968 1.00 0 18 GLN A CA 13
ATOM 6498 C C . GLN A 1 18 ? 6.072 6.291 1.706 1.00 0 18 GLN A C 13
ATOM 6499 O O . GLN A 1 18 ? 5.382 5.340 1.351 1.00 0 18 GLN A O 13
ATOM 6513 N N . LEU A 1 19 ? 7.401 6.204 1.896 1.00 0 19 LEU A N 13
ATOM 6514 C CA . LEU A 1 19 ? 8.124 4.923 1.802 1.00 0 19 LEU A CA 13
ATOM 6515 C C . LEU A 1 19 ? 7.475 3.881 2.724 1.00 0 19 LEU A C 13
ATOM 6516 O O . LEU A 1 19 ? 7.189 2.772 2.292 1.00 0 19 LEU A O 13
ATOM 6532 N N . ALA A 1 20 ? 7.205 4.260 3.978 1.00 0 20 ALA A N 13
ATOM 6533 C CA . ALA A 1 20 ? 6.581 3.357 4.960 1.00 0 20 ALA A CA 13
ATOM 6534 C C . ALA A 1 20 ? 5.314 2.703 4.392 1.00 0 20 ALA A C 13
ATOM 6535 O O . ALA A 1 20 ? 5.110 1.492 4.546 1.00 0 20 ALA A O 13
ATOM 6542 N N . ASN A 1 21 ? 4.480 3.501 3.710 1.00 0 21 ASN A N 13
ATOM 6543 C CA . ASN A 1 21 ? 3.239 2.992 3.117 1.00 0 21 ASN A CA 13
ATOM 6544 C C . ASN A 1 21 ? 3.530 2.283 1.791 1.00 0 21 ASN A C 13
ATOM 6545 O O . ASN A 1 21 ? 2.874 1.301 1.463 1.00 0 21 ASN A O 13
ATOM 6556 N N . HIS A 1 22 ? 4.537 2.770 1.054 1.00 0 22 HIS A N 13
ATOM 6557 C CA . HIS A 1 22 ? 4.871 2.245 -0.271 1.00 0 22 HIS A CA 13
ATOM 6558 C C . HIS A 1 22 ? 5.473 0.841 -0.152 1.00 0 22 HIS A C 13
ATOM 6559 O O . HIS A 1 22 ? 5.089 -0.056 -0.894 1.00 0 22 HIS A O 13
ATOM 6573 N N . ILE A 1 23 ? 6.392 0.644 0.803 1.00 0 23 ILE A N 13
ATOM 6574 C CA . ILE A 1 23 ? 7.023 -0.668 1.006 1.00 0 23 ILE A CA 13
ATOM 6575 C C . ILE A 1 23 ? 5.953 -1.684 1.421 1.00 0 23 ILE A C 13
ATOM 6576 O O . ILE A 1 23 ? 5.902 -2.795 0.894 1.00 0 23 ILE A O 13
ATOM 6592 N N . ARG A 1 24 ? 5.083 -1.276 2.351 1.00 0 24 ARG A N 13
ATOM 6593 C CA . ARG A 1 24 ? 3.986 -2.122 2.833 1.00 0 24 ARG A CA 13
ATOM 6594 C C . ARG A 1 24 ? 2.967 -2.355 1.708 1.00 0 24 ARG A C 13
ATOM 6595 O O . ARG A 1 24 ? 2.334 -3.414 1.636 1.00 0 24 ARG A O 13
ATOM 6616 N N . HIS A 1 25 ? 2.832 -1.358 0.825 1.00 0 25 HIS A N 13
ATOM 6617 C CA . HIS A 1 25 ? 1.899 -1.422 -0.307 1.00 0 25 HIS A CA 13
ATOM 6618 C C . HIS A 1 25 ? 2.330 -2.475 -1.329 1.00 0 25 HIS A C 13
ATOM 6619 O O . HIS A 1 25 ? 1.519 -2.896 -2.159 1.00 0 25 HIS A O 13
ATOM 6634 N N . HIS A 1 26 ? 3.600 -2.902 -1.269 1.00 0 26 HIS A N 13
ATOM 6635 C CA . HIS A 1 26 ? 4.107 -3.909 -2.201 1.00 0 26 HIS A CA 13
ATOM 6636 C C . HIS A 1 26 ? 3.812 -5.325 -1.705 1.00 0 26 HIS A C 13
ATOM 6637 O O . HIS A 1 26 ? 3.894 -6.272 -2.483 1.00 0 26 HIS A O 13
ATOM 6651 N N . ASP A 1 27 ? 3.444 -5.471 -0.424 1.00 0 27 ASP A N 13
ATOM 6652 C CA . ASP A 1 27 ? 3.178 -6.802 0.146 1.00 0 27 ASP A CA 13
ATOM 6653 C C . ASP A 1 27 ? 1.964 -7.446 -0.526 1.00 0 27 ASP A C 13
ATOM 6654 O O . ASP A 1 27 ? 1.950 -8.653 -0.761 1.00 0 27 ASP A O 13
ATOM 6663 N N . ASN A 1 28 ? 0.954 -6.637 -0.856 1.00 0 28 ASN A N 13
ATOM 6664 C CA . ASN A 1 28 ? -0.249 -7.156 -1.510 1.00 0 28 ASN A CA 13
ATOM 6665 C C . ASN A 1 28 ? 0.000 -7.370 -3.007 1.00 0 28 ASN A C 13
ATOM 6666 O O . ASN A 1 28 ? -0.686 -8.173 -3.644 1.00 0 28 ASN A O 13
ATOM 6677 N N . ILE A 1 29 ? 0.974 -6.644 -3.565 1.00 0 29 ILE A N 13
ATOM 6678 C CA . ILE A 1 29 ? 1.350 -6.787 -4.978 1.00 0 29 ILE A CA 13
ATOM 6679 C C . ILE A 1 29 ? 1.922 -8.191 -5.226 1.00 0 29 ILE A C 13
ATOM 6680 O O . ILE A 1 29 ? 1.830 -8.727 -6.336 1.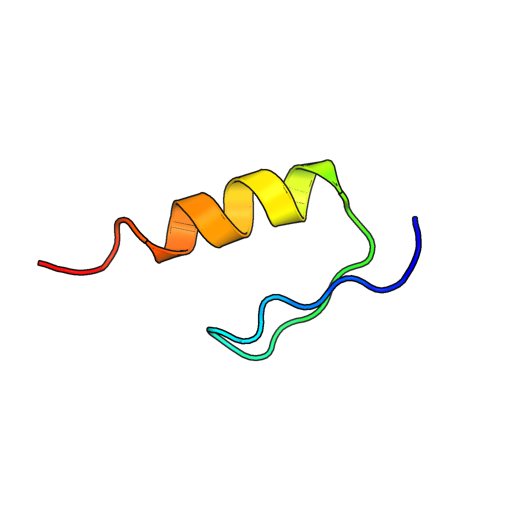00 0 29 ILE A O 13
ATOM 6696 N N . ARG A 1 30 ? 2.491 -8.784 -4.166 1.00 0 30 ARG A N 13
ATOM 6697 C CA . ARG A 1 30 ? 3.100 -10.111 -4.243 1.00 0 30 ARG A CA 13
ATOM 6698 C C . ARG A 1 30 ? 2.008 -11.175 -4.371 1.00 0 30 ARG A C 13
ATOM 6699 O O . ARG A 1 30 ? 0.905 -11.037 -3.811 1.00 0 30 ARG A O 13
ATOM 6720 N N . PRO A 1 31 ? 2.295 -12.240 -5.129 1.00 0 31 PRO A N 13
ATOM 6721 C CA . PRO A 1 31 ? 1.380 -13.376 -5.248 1.00 0 31 PRO A CA 13
ATOM 6722 C C . PRO A 1 31 ? 1.366 -14.249 -3.978 1.00 0 31 PRO A C 13
ATOM 6723 O O . PRO A 1 31 ? 2.413 -14.759 -3.535 1.00 0 31 PRO A O 13
ATOM 6735 N N . MET A 1 1 ? 13.437 12.829 3.879 1.00 0 1 MET A N 14
ATOM 6736 C CA . MET A 1 1 ? 14.392 13.880 3.462 1.00 0 1 MET A CA 14
ATOM 6737 C C . MET A 1 1 ? 15.549 13.271 2.680 1.00 0 1 MET A C 14
ATOM 6738 O O . MET A 1 1 ? 15.818 13.669 1.547 1.00 0 1 MET A O 14
ATOM 6754 N N . LYS A 1 2 ? 16.228 12.301 3.282 1.00 0 2 LYS A N 14
ATOM 6755 C CA . LYS A 1 2 ? 17.342 11.628 2.625 1.00 0 2 LYS A CA 14
ATOM 6756 C C . LYS A 1 2 ? 16.828 10.728 1.505 1.00 0 2 LYS A C 14
ATOM 6757 O O . LYS A 1 2 ? 15.641 10.400 1.469 1.00 0 2 LYS A O 14
ATOM 6776 N N . PRO A 1 3 ? 17.702 10.336 0.564 1.00 0 3 PRO A N 14
ATOM 6777 C CA . PRO A 1 3 ? 17.351 9.367 -0.476 1.00 0 3 PRO A CA 14
ATOM 6778 C C . PRO A 1 3 ? 16.897 8.032 0.115 1.00 0 3 PRO A C 14
ATOM 6779 O O . PRO A 1 3 ? 17.566 7.458 0.978 1.00 0 3 PRO A O 14
ATOM 6790 N N . TYR A 1 4 ? 15.745 7.567 -0.336 1.00 0 4 TYR A N 14
ATOM 6791 C CA . TYR A 1 4 ? 15.188 6.289 0.083 1.00 0 4 TYR A CA 14
ATOM 6792 C C . TYR A 1 4 ? 14.938 5.411 -1.140 1.00 0 4 TYR A C 14
ATOM 6793 O O . TYR A 1 4 ? 14.650 5.918 -2.223 1.00 0 4 TYR A O 14
ATOM 6811 N N . VAL A 1 5 ? 15.037 4.101 -0.979 1.00 0 5 VAL A N 14
ATOM 6812 C CA . VAL A 1 5 ? 14.869 3.195 -2.106 1.00 0 5 VAL A CA 14
ATOM 6813 C C . VAL A 1 5 ? 13.864 2.080 -1.806 1.00 0 5 VAL A C 14
ATOM 6814 O O . VAL A 1 5 ? 13.917 1.437 -0.755 1.00 0 5 VAL A O 14
ATOM 6827 N N . CYS A 1 6 ? 12.927 1.879 -2.727 1.00 0 6 CYS A N 14
ATOM 6828 C CA . CYS A 1 6 ? 12.040 0.728 -2.679 1.00 0 6 CYS A CA 14
ATOM 6829 C C . CYS A 1 6 ? 12.559 -0.308 -3.668 1.00 0 6 CYS A C 14
ATOM 6830 O O . CYS A 1 6 ? 12.131 -0.357 -4.826 1.00 0 6 CYS A O 14
ATOM 6837 N N . GLU A 1 7 ? 13.496 -1.123 -3.194 1.00 0 7 GLU A N 14
ATOM 6838 C CA . GLU A 1 7 ? 14.251 -2.055 -4.028 1.00 0 7 GLU A CA 14
ATOM 6839 C C . GLU A 1 7 ? 13.341 -3.011 -4.794 1.00 0 7 GLU A C 14
ATOM 6840 O O . GLU A 1 7 ? 13.710 -3.522 -5.850 1.00 0 7 GLU A O 14
ATOM 6852 N N . ARG A 1 8 ? 12.150 -3.232 -4.264 1.00 0 8 ARG A N 14
ATOM 6853 C CA . ARG A 1 8 ? 11.236 -4.226 -4.811 1.00 0 8 ARG A CA 14
ATOM 6854 C C . ARG A 1 8 ? 10.667 -3.793 -6.166 1.00 0 8 ARG A C 14
ATOM 6855 O O . ARG A 1 8 ? 10.333 -4.638 -6.998 1.00 0 8 ARG A O 14
ATOM 6876 N N . CYS A 1 9 ? 10.555 -2.486 -6.396 1.00 0 9 CYS A N 14
ATOM 6877 C CA . CYS A 1 9 ? 10.120 -1.997 -7.701 1.00 0 9 CYS A CA 14
ATOM 6878 C C . CYS A 1 9 ? 11.277 -1.324 -8.433 1.00 0 9 CYS A C 14
ATOM 6879 O O . CYS A 1 9 ? 11.328 -1.325 -9.663 1.00 0 9 CYS A O 14
ATOM 6886 N N . GLY A 1 10 ? 12.199 -0.748 -7.671 1.00 0 10 GLY A N 14
ATOM 6887 C CA . GLY A 1 10 ? 13.401 -0.185 -8.256 1.00 0 10 GLY A CA 14
ATOM 6888 C C . GLY A 1 10 ? 13.413 1.328 -8.232 1.00 0 10 GLY A C 14
ATOM 6889 O O . GLY A 1 10 ? 14.432 1.952 -8.525 1.00 0 10 GLY A O 14
ATOM 6893 N N . LYS A 1 11 ? 12.287 1.920 -7.866 1.00 0 11 LYS A N 14
ATOM 6894 C CA . LYS A 1 11 ? 12.154 3.372 -7.868 1.00 0 11 LYS A CA 14
ATOM 6895 C C . LYS A 1 11 ? 12.507 3.952 -6.504 1.00 0 11 LYS A C 14
ATOM 6896 O O . LYS A 1 11 ? 12.296 3.313 -5.470 1.00 0 11 LYS A O 14
ATOM 6915 N N . ARG A 1 12 ? 13.046 5.162 -6.510 1.00 0 12 ARG A N 14
ATOM 6916 C CA . ARG A 1 12 ? 13.501 5.802 -5.286 1.00 0 12 ARG A CA 14
ATOM 6917 C C . ARG A 1 12 ? 12.727 7.084 -5.009 1.00 0 12 ARG A C 14
ATOM 6918 O O . ARG A 1 12 ? 12.318 7.794 -5.931 1.00 0 12 ARG A O 14
ATOM 6939 N N . PHE A 1 13 ? 12.532 7.363 -3.731 1.00 0 13 PHE A N 14
ATOM 6940 C CA . PHE A 1 13 ? 11.856 8.571 -3.275 1.00 0 13 PHE A CA 14
ATOM 6941 C C . PHE A 1 13 ? 12.585 9.067 -2.038 1.00 0 13 PHE A C 14
ATOM 6942 O O . PHE A 1 13 ? 13.416 8.354 -1.497 1.00 0 13 PHE A O 14
ATOM 6959 N N . VAL A 1 14 ? 12.295 10.272 -1.590 1.00 0 14 VAL A N 14
ATOM 6960 C CA . VAL A 1 14 ? 12.960 10.791 -0.401 1.00 0 14 VAL A CA 14
ATOM 6961 C C . VAL A 1 14 ? 11.999 10.915 0.775 1.00 0 14 VAL A C 14
ATOM 6962 O O . VAL A 1 14 ? 12.336 11.484 1.814 1.00 0 14 VAL A O 14
ATOM 6975 N N . GLN A 1 15 ? 10.800 10.383 0.604 1.00 0 15 GLN A N 14
ATOM 6976 C CA . GLN A 1 15 ? 9.761 10.505 1.614 1.00 0 15 GLN A CA 14
ATOM 6977 C C . GLN A 1 15 ? 9.744 9.301 2.533 1.00 0 15 GLN A C 14
ATOM 6978 O O . GLN A 1 15 ? 9.509 8.182 2.092 1.00 0 15 GLN A O 14
ATOM 6992 N N . SER A 1 16 ? 9.956 9.538 3.811 1.00 0 16 SER A N 14
ATOM 6993 C CA . SER A 1 16 ? 9.901 8.474 4.799 1.00 0 16 SER A CA 14
ATOM 6994 C C . SER A 1 16 ? 8.464 7.983 4.955 1.00 0 16 SER A C 14
ATOM 6995 O O . SER A 1 16 ? 8.216 6.794 5.138 1.00 0 16 SER A O 14
ATOM 7003 N N . SER A 1 17 ? 7.518 8.912 4.854 1.00 0 17 SER A N 14
ATOM 7004 C CA . SER A 1 17 ? 6.109 8.589 5.004 1.00 0 17 SER A CA 14
ATOM 7005 C C . SER A 1 17 ? 5.610 7.775 3.811 1.00 0 17 SER A C 14
ATOM 7006 O O . SER A 1 17 ? 4.940 6.753 3.983 1.00 0 17 SER A O 14
ATOM 7014 N N . GLN A 1 18 ? 5.941 8.225 2.600 1.00 0 18 GLN A N 14
ATOM 7015 C CA . GLN A 1 18 ? 5.531 7.511 1.396 1.00 0 18 GLN A CA 14
ATOM 7016 C C . GLN A 1 18 ? 6.167 6.129 1.369 1.00 0 18 GLN A C 14
ATOM 7017 O O . GLN A 1 18 ? 5.494 5.141 1.109 1.00 0 18 GLN A O 14
ATOM 7031 N N . LEU A 1 19 ? 7.464 6.073 1.667 1.00 0 19 LEU A N 14
ATOM 7032 C CA . LEU A 1 19 ? 8.193 4.800 1.733 1.00 0 19 LEU A CA 14
ATOM 7033 C C . LEU A 1 19 ? 7.532 3.835 2.710 1.00 0 19 LEU A C 14
ATOM 7034 O O . LEU A 1 19 ? 7.276 2.688 2.364 1.00 0 19 LEU A O 14
ATOM 7050 N N . ALA A 1 20 ? 7.232 4.314 3.915 1.00 0 20 ALA A N 14
ATOM 7051 C CA . ALA A 1 20 ? 6.606 3.484 4.943 1.00 0 20 ALA A CA 14
ATOM 7052 C C . ALA A 1 20 ? 5.352 2.788 4.416 1.00 0 20 ALA A C 14
ATOM 7053 O O . ALA A 1 20 ? 5.116 1.610 4.692 1.00 0 20 ALA A O 14
ATOM 7060 N N . ASN A 1 21 ? 4.566 3.514 3.636 1.00 0 21 ASN A N 14
ATOM 7061 C CA . ASN A 1 21 ? 3.330 2.980 3.085 1.00 0 21 ASN A CA 14
ATOM 7062 C C . ASN A 1 21 ? 3.586 2.241 1.776 1.00 0 21 ASN A C 14
ATOM 7063 O O . ASN A 1 21 ? 2.830 1.346 1.407 1.00 0 21 ASN A O 14
ATOM 7074 N N . HIS A 1 22 ? 4.663 2.604 1.092 1.00 0 22 HIS A N 14
ATOM 7075 C CA . HIS A 1 22 ? 5.015 1.998 -0.187 1.00 0 22 HIS A CA 14
ATOM 7076 C C . HIS A 1 22 ? 5.548 0.580 0.016 1.00 0 22 HIS A C 14
ATOM 7077 O O . HIS A 1 22 ? 5.115 -0.354 -0.659 1.00 0 22 HIS A O 14
ATOM 7091 N N . ILE A 1 23 ? 6.474 0.417 0.954 1.00 0 23 ILE A N 14
ATOM 7092 C CA . ILE A 1 23 ? 7.049 -0.899 1.220 1.00 0 23 ILE A CA 14
ATOM 7093 C C . ILE A 1 23 ? 5.960 -1.818 1.755 1.00 0 23 ILE A C 14
ATOM 7094 O O . ILE A 1 23 ? 5.907 -3.006 1.433 1.00 0 23 ILE A O 14
ATOM 7110 N N . ARG A 1 24 ? 5.071 -1.237 2.552 1.00 0 24 ARG A N 14
ATOM 7111 C CA . ARG A 1 24 ? 3.924 -1.954 3.079 1.00 0 24 ARG A CA 14
ATOM 7112 C C . ARG A 1 24 ? 2.968 -2.309 1.949 1.00 0 24 ARG A C 14
ATOM 7113 O O . ARG A 1 24 ? 2.442 -3.416 1.900 1.00 0 24 ARG A O 14
ATOM 7134 N N . HIS A 1 25 ? 2.770 -1.368 1.032 1.00 0 25 HIS A N 14
ATOM 7135 C CA . HIS A 1 25 ? 1.904 -1.572 -0.130 1.00 0 25 HIS A CA 14
ATOM 7136 C C . HIS A 1 25 ? 2.363 -2.788 -0.927 1.00 0 25 HIS A C 14
ATOM 7137 O O . HIS A 1 25 ? 1.555 -3.511 -1.506 1.00 0 25 HIS A O 14
ATOM 7152 N N . HIS A 1 26 ? 3.668 -3.007 -0.935 1.00 0 26 HIS A N 14
ATOM 7153 C CA . HIS A 1 26 ? 4.259 -4.145 -1.625 1.00 0 26 HIS A CA 14
ATOM 7154 C C . HIS A 1 26 ? 4.130 -5.431 -0.805 1.00 0 26 HIS A C 14
ATOM 7155 O O . HIS A 1 26 ? 3.834 -6.496 -1.345 1.00 0 26 HIS A O 14
ATOM 7169 N N . ASP A 1 27 ? 4.345 -5.325 0.499 1.00 0 27 ASP A N 14
ATOM 7170 C CA . ASP A 1 27 ? 4.524 -6.506 1.344 1.00 0 27 ASP A CA 14
ATOM 7171 C C . ASP A 1 27 ? 3.227 -6.989 1.998 1.00 0 27 ASP A C 14
ATOM 7172 O O . ASP A 1 27 ? 3.078 -8.173 2.269 1.00 0 27 ASP A O 14
ATOM 7181 N N . ASN A 1 28 ? 2.285 -6.090 2.240 1.00 0 28 ASN A N 14
ATOM 7182 C CA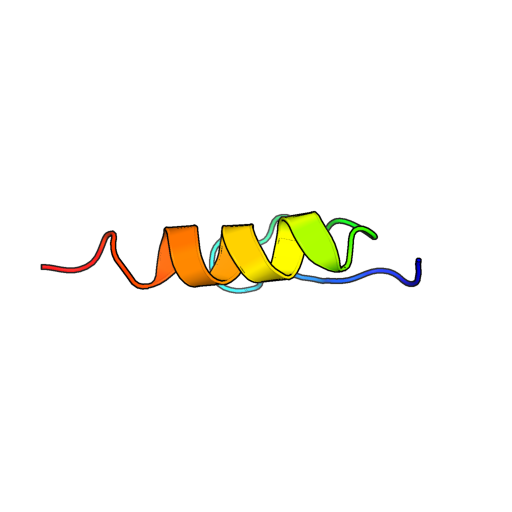 . ASN A 1 28 ? 1.058 -6.444 2.967 1.00 0 28 ASN A CA 14
ATOM 7183 C C . ASN A 1 28 ? 0.221 -7.467 2.202 1.00 0 28 ASN A C 14
ATOM 7184 O O . ASN A 1 28 ? -0.573 -8.198 2.793 1.00 0 28 ASN A O 14
ATOM 7195 N N . ILE A 1 29 ? 0.392 -7.506 0.885 1.00 0 29 ILE A N 14
ATOM 7196 C CA . ILE A 1 29 ? -0.411 -8.375 0.031 1.00 0 29 ILE A CA 14
ATOM 7197 C C . ILE A 1 29 ? -0.106 -9.851 0.291 1.00 0 29 ILE A C 14
ATOM 7198 O O . ILE A 1 29 ? -1.002 -10.695 0.248 1.00 0 29 ILE A O 14
ATOM 7214 N N . ARG A 1 30 ? 1.150 -10.158 0.586 1.00 0 30 ARG A N 14
ATOM 7215 C CA . ARG A 1 30 ? 1.562 -11.535 0.826 1.00 0 30 ARG A CA 14
ATOM 7216 C C . ARG A 1 30 ? 1.250 -11.944 2.263 1.00 0 30 ARG A C 14
ATOM 7217 O O . ARG A 1 30 ? 1.755 -11.341 3.211 1.00 0 30 ARG A O 14
ATOM 7238 N N . PRO A 1 31 ? 0.386 -12.956 2.451 1.00 0 31 PRO A N 14
ATOM 7239 C CA . PRO A 1 31 ? 0.075 -13.480 3.781 1.00 0 31 PRO A CA 14
ATOM 7240 C C . PRO A 1 31 ? 1.320 -14.041 4.453 1.00 0 31 PRO A C 14
ATOM 7241 O O . PRO A 1 31 ? 1.945 -14.974 3.945 1.00 0 31 PRO A O 14
ATOM 7253 N N . MET A 1 1 ? 12.286 13.602 3.272 1.00 0 1 MET A N 15
ATOM 7254 C CA . MET A 1 1 ? 13.487 14.362 2.843 1.00 0 1 MET A CA 15
ATOM 7255 C C . MET A 1 1 ? 14.768 13.585 3.146 1.00 0 1 MET A C 15
ATOM 7256 O O . MET A 1 1 ? 15.735 14.142 3.669 1.00 0 1 MET A O 15
ATOM 7272 N N . LYS A 1 2 ? 14.782 12.301 2.812 1.00 0 2 LYS A N 15
ATOM 7273 C CA . LYS A 1 2 ? 15.936 11.459 3.091 1.00 0 2 LYS A CA 15
ATOM 7274 C C . LYS A 1 2 ? 15.993 10.310 2.087 1.00 0 2 LYS A C 15
ATOM 7275 O O . LYS A 1 2 ? 14.985 9.650 1.849 1.00 0 2 LYS A O 15
ATOM 7294 N N . PRO A 1 3 ? 17.167 10.074 1.472 1.00 0 3 PRO A N 15
ATOM 7295 C CA . PRO A 1 3 ? 17.316 9.092 0.389 1.00 0 3 PRO A CA 15
ATOM 7296 C C . PRO A 1 3 ? 16.934 7.678 0.809 1.00 0 3 PRO A C 15
ATOM 7297 O O . PRO A 1 3 ? 17.533 7.097 1.717 1.00 0 3 PRO A O 15
ATOM 7308 N N . TYR A 1 4 ? 15.930 7.140 0.136 1.00 0 4 TYR A N 15
ATOM 7309 C CA . TYR A 1 4 ? 15.456 5.788 0.379 1.00 0 4 TYR A CA 15
ATOM 7310 C C . TYR A 1 4 ? 15.127 5.111 -0.946 1.00 0 4 TYR A C 15
ATOM 7311 O O . TYR A 1 4 ? 14.770 5.780 -1.921 1.00 0 4 TYR A O 15
ATOM 7329 N N . VAL A 1 5 ? 15.282 3.798 -1.000 1.00 0 5 VAL A N 15
ATOM 7330 C CA . VAL A 1 5 ? 15.050 3.061 -2.237 1.00 0 5 VAL A CA 15
ATOM 7331 C C . VAL A 1 5 ? 14.100 1.891 -2.010 1.00 0 5 VAL A C 15
ATOM 7332 O O . VAL A 1 5 ? 14.281 1.099 -1.082 1.00 0 5 VAL A O 15
ATOM 7345 N N . CYS A 1 6 ? 13.083 1.791 -2.856 1.00 0 6 CYS A N 15
ATOM 7346 C CA . CYS A 1 6 ? 12.204 0.636 -2.854 1.00 0 6 CYS A CA 15
ATOM 7347 C C . CYS A 1 6 ? 12.719 -0.367 -3.878 1.00 0 6 CYS A C 15
ATOM 7348 O O . CYS A 1 6 ? 12.285 -0.388 -5.038 1.00 0 6 CYS A O 15
ATOM 7355 N N . GLU A 1 7 ? 13.653 -1.197 -3.427 1.00 0 7 GLU A N 15
ATOM 7356 C CA . GLU A 1 7 ? 14.397 -2.106 -4.292 1.00 0 7 GLU A CA 15
ATOM 7357 C C . GLU A 1 7 ? 13.492 -3.133 -4.972 1.00 0 7 GLU A C 15
ATOM 7358 O O . GLU A 1 7 ? 13.906 -3.798 -5.924 1.00 0 7 GLU A O 15
ATOM 7370 N N . ARG A 1 8 ? 12.262 -3.259 -4.488 1.00 0 8 ARG A N 15
ATOM 7371 C CA . ARG A 1 8 ? 11.328 -4.240 -5.030 1.00 0 8 ARG A CA 15
ATOM 7372 C C . ARG A 1 8 ? 10.869 -3.852 -6.439 1.00 0 8 ARG A C 15
ATOM 7373 O O . ARG A 1 8 ? 10.897 -4.680 -7.348 1.00 0 8 ARG A O 15
ATOM 7394 N N . CYS A 1 9 ? 10.460 -2.597 -6.625 1.00 0 9 CYS A N 15
ATOM 7395 C CA . CYS A 1 9 ? 10.025 -2.142 -7.943 1.00 0 9 CYS A CA 15
ATOM 7396 C C . CYS A 1 9 ? 11.193 -1.493 -8.677 1.00 0 9 CYS A C 15
ATOM 7397 O O . CYS A 1 9 ? 11.310 -1.587 -9.900 1.00 0 9 CYS A O 15
ATOM 7404 N N . GLY A 1 10 ? 12.061 -0.838 -7.914 1.00 0 10 GLY A N 15
ATOM 7405 C CA . GLY A 1 10 ? 13.247 -0.239 -8.488 1.00 0 10 GLY A CA 15
ATOM 7406 C C . GLY A 1 10 ? 13.185 1.275 -8.497 1.00 0 10 GLY A C 15
ATOM 7407 O O . GLY A 1 10 ? 14.040 1.940 -9.084 1.00 0 10 GLY A O 15
ATOM 7411 N N . LYS A 1 11 ? 12.163 1.824 -7.856 1.00 0 11 LYS A N 15
ATOM 7412 C CA . LYS A 1 11 ? 12.003 3.270 -7.773 1.00 0 11 LYS A CA 15
ATOM 7413 C C . LYS A 1 11 ? 12.472 3.796 -6.418 1.00 0 11 LYS A C 15
ATOM 7414 O O . LYS A 1 11 ? 12.317 3.129 -5.390 1.00 0 11 LYS A O 15
ATOM 7433 N N . ARG A 1 12 ? 13.045 4.990 -6.426 1.00 0 12 ARG A N 15
ATOM 7434 C CA . ARG A 1 12 ? 13.579 5.591 -5.214 1.00 0 12 ARG A CA 15
ATOM 7435 C C . ARG A 1 12 ? 12.685 6.731 -4.743 1.00 0 12 ARG A C 15
ATOM 7436 O O . ARG A 1 12 ? 12.207 7.537 -5.548 1.00 0 12 ARG A O 15
ATOM 7457 N N . PHE A 1 13 ? 12.455 6.794 -3.440 1.00 0 13 PHE A N 15
ATOM 7458 C CA . PHE A 1 13 ? 11.643 7.850 -2.854 1.00 0 13 PHE A CA 15
ATOM 7459 C C . PHE A 1 13 ? 12.295 8.335 -1.573 1.00 0 13 PHE A C 15
ATOM 7460 O O . PHE A 1 13 ? 12.898 7.553 -0.847 1.00 0 13 PHE A O 15
ATOM 7477 N N . VAL A 1 14 ? 12.166 9.617 -1.288 1.00 0 14 VAL A N 15
ATOM 7478 C CA . VAL A 1 14 ? 12.842 10.209 -0.145 1.00 0 14 VAL A CA 15
ATOM 7479 C C . VAL A 1 14 ? 11.852 10.588 0.944 1.00 0 14 VAL A C 15
ATOM 7480 O O . VAL A 1 14 ? 12.200 11.251 1.928 1.00 0 14 VAL A O 15
ATOM 7493 N N . GLN A 1 15 ? 10.618 10.156 0.768 1.00 0 15 GLN A N 15
ATOM 7494 C CA . GLN A 1 15 ? 9.544 10.540 1.661 1.00 0 15 GLN A CA 15
ATOM 7495 C C . GLN A 1 15 ? 9.442 9.551 2.803 1.00 0 15 GLN A C 15
ATOM 7496 O O . GLN A 1 15 ? 9.186 8.369 2.586 1.00 0 15 GLN A O 15
ATOM 7510 N N . SER A 1 16 ? 9.619 10.049 4.014 1.00 0 16 SER A N 15
ATOM 7511 C CA . SER A 1 16 ? 9.578 9.215 5.207 1.00 0 16 SER A CA 15
ATOM 7512 C C . SER A 1 16 ? 8.228 8.514 5.335 1.00 0 16 SER A C 15
ATOM 7513 O O . SER A 1 16 ? 8.147 7.379 5.804 1.00 0 16 SER A O 15
ATOM 7521 N N . SER A 1 17 ? 7.173 9.185 4.893 1.00 0 17 SER A N 15
ATOM 7522 C CA . SER A 1 17 ? 5.835 8.623 4.966 1.00 0 17 SER A CA 15
ATOM 7523 C C . SER A 1 17 ? 5.515 7.765 3.736 1.00 0 17 SER A C 15
ATOM 7524 O O . SER A 1 17 ? 5.122 6.603 3.871 1.00 0 17 SER A O 15
ATOM 7532 N N . GLN A 1 18 ? 5.703 8.321 2.536 1.00 0 18 GLN A N 15
ATOM 7533 C CA . GLN A 1 18 ? 5.325 7.611 1.310 1.00 0 18 GLN A CA 15
ATOM 7534 C C . GLN A 1 18 ? 6.143 6.334 1.124 1.00 0 18 GLN A C 15
ATOM 7535 O O . GLN A 1 18 ? 5.612 5.321 0.690 1.00 0 18 GLN A O 15
ATOM 7549 N N . LEU A 1 19 ? 7.419 6.381 1.476 1.00 0 19 LEU A N 15
ATOM 7550 C CA . LEU A 1 19 ? 8.294 5.234 1.358 1.00 0 19 LEU A CA 15
ATOM 7551 C C . LEU A 1 19 ? 7.867 4.175 2.372 1.00 0 19 LEU A C 15
ATOM 7552 O O . LEU A 1 19 ? 7.709 3.010 2.020 1.00 0 19 LEU A O 15
ATOM 7568 N N . ALA A 1 20 ? 7.628 4.598 3.611 1.00 0 20 ALA A N 15
ATOM 7569 C CA . ALA A 1 20 ? 7.194 3.678 4.661 1.00 0 20 ALA A CA 15
ATOM 7570 C C . ALA A 1 20 ? 5.936 2.921 4.244 1.00 0 20 ALA A C 15
ATOM 7571 O O . ALA A 1 20 ? 5.846 1.700 4.407 1.00 0 20 ALA A O 15
ATOM 7578 N N . ASN A 1 21 ? 4.975 3.645 3.683 1.00 0 21 ASN A N 15
ATOM 7579 C CA . ASN A 1 21 ? 3.723 3.038 3.248 1.00 0 21 ASN A CA 15
ATOM 7580 C C . ASN A 1 21 ? 3.921 2.233 1.961 1.00 0 21 ASN A C 15
ATOM 7581 O O . ASN A 1 21 ? 3.229 1.248 1.733 1.00 0 21 ASN A O 15
ATOM 7592 N N . HIS A 1 22 ? 4.890 2.637 1.145 1.00 0 22 HIS A N 15
ATOM 7593 C CA . HIS A 1 22 ? 5.106 2.018 -0.162 1.00 0 22 HIS A CA 15
ATOM 7594 C C . HIS A 1 22 ? 5.701 0.623 -0.018 1.00 0 22 HIS A C 15
ATOM 7595 O O . HIS A 1 22 ? 5.288 -0.307 -0.713 1.00 0 22 HIS A O 15
ATOM 7609 N N . ILE A 1 23 ? 6.653 0.468 0.893 1.00 0 23 ILE A N 15
ATOM 7610 C CA . ILE A 1 23 ? 7.303 -0.827 1.083 1.00 0 23 ILE A CA 15
ATOM 7611 C C . ILE A 1 23 ? 6.318 -1.810 1.706 1.00 0 23 ILE A C 15
ATOM 7612 O O . ILE A 1 23 ? 6.310 -2.998 1.382 1.00 0 23 ILE A O 15
ATOM 7628 N N . ARG A 1 24 ? 5.471 -1.291 2.588 1.00 0 24 ARG A N 15
ATOM 7629 C CA . ARG A 1 24 ? 4.437 -2.095 3.225 1.00 0 24 ARG A CA 15
ATOM 7630 C C . ARG A 1 24 ? 3.318 -2.387 2.227 1.00 0 24 ARG A C 15
ATOM 7631 O O . ARG A 1 24 ? 2.708 -3.461 2.243 1.00 0 24 ARG A O 15
ATOM 7652 N N . HIS A 1 25 ? 3.061 -1.419 1.351 1.00 0 25 HIS A N 15
ATOM 7653 C CA . HIS A 1 25 ? 2.097 -1.589 0.270 1.00 0 25 HIS A CA 15
ATOM 7654 C C . HIS A 1 25 ? 2.549 -2.701 -0.659 1.00 0 25 HIS A C 15
ATOM 7655 O O . HIS A 1 25 ? 1.743 -3.508 -1.109 1.00 0 25 HIS A O 15
ATOM 7670 N N . HIS A 1 26 ? 3.857 -2.761 -0.887 1.00 0 26 HIS A N 15
ATOM 7671 C CA . HIS A 1 26 ? 4.470 -3.740 -1.791 1.00 0 26 HIS A CA 15
ATOM 7672 C C . HIS A 1 26 ? 4.246 -5.189 -1.358 1.00 0 26 HIS A C 15
ATOM 7673 O O . HIS A 1 26 ? 4.690 -6.118 -2.037 1.00 0 26 HIS A O 15
ATOM 7687 N N . ASP A 1 27 ? 3.565 -5.389 -0.241 1.00 0 27 ASP A N 15
ATOM 7688 C CA . ASP A 1 27 ? 3.225 -6.730 0.216 1.00 0 27 ASP A CA 15
ATOM 7689 C C . ASP A 1 27 ? 2.136 -7.333 -0.677 1.00 0 27 ASP A C 15
ATOM 7690 O O . ASP A 1 27 ? 1.791 -8.507 -0.561 1.00 0 27 ASP A O 15
ATOM 7699 N N . ASN A 1 28 ? 1.601 -6.510 -1.582 1.00 0 28 ASN A N 15
ATOM 7700 C CA . ASN A 1 28 ? 0.614 -6.971 -2.557 1.00 0 28 ASN A CA 15
ATOM 7701 C C . ASN A 1 28 ? 1.309 -7.639 -3.742 1.00 0 28 ASN A C 15
ATOM 7702 O O . ASN A 1 28 ? 0.717 -8.460 -4.443 1.00 0 28 ASN A O 15
ATOM 7713 N N . ILE A 1 29 ? 2.568 -7.270 -3.967 1.00 0 29 ILE A N 15
ATOM 7714 C CA . ILE A 1 29 ? 3.338 -7.804 -5.085 1.00 0 29 ILE A CA 15
ATOM 7715 C C . ILE A 1 29 ? 3.505 -9.319 -4.952 1.00 0 29 ILE A C 15
ATOM 7716 O O . ILE A 1 29 ? 3.601 -10.037 -5.950 1.00 0 29 ILE A O 15
ATOM 7732 N N . ARG A 1 30 ? 3.524 -9.797 -3.714 1.00 0 30 ARG A N 15
ATOM 7733 C CA . ARG A 1 30 ? 3.633 -11.227 -3.447 1.00 0 30 ARG A CA 15
ATOM 7734 C C . ARG A 1 30 ? 2.246 -11.858 -3.317 1.00 0 30 ARG A C 15
ATOM 7735 O O . ARG A 1 30 ? 1.534 -11.620 -2.340 1.00 0 30 ARG A O 15
ATOM 7756 N N . PRO A 1 31 ? 1.836 -12.666 -4.307 1.00 0 31 PRO A N 15
ATOM 7757 C CA . PRO A 1 31 ? 0.556 -13.370 -4.269 1.00 0 31 PRO A CA 15
ATOM 7758 C C . PRO A 1 31 ? 0.589 -14.539 -3.288 1.00 0 31 PRO A C 15
ATOM 7759 O O . PRO A 1 31 ? 1.539 -15.332 -3.287 1.00 0 31 PRO A O 15
ATOM 7771 N N . MET A 1 1 ? 13.718 13.520 3.120 1.00 0 1 MET A N 16
ATOM 7772 C CA . MET A 1 1 ? 14.686 14.235 2.252 1.00 0 1 MET A CA 16
ATOM 7773 C C . MET A 1 1 ? 15.848 13.327 1.857 1.00 0 1 MET A C 16
ATOM 7774 O O . MET A 1 1 ? 16.399 13.455 0.762 1.00 0 1 MET A O 16
ATOM 7790 N N . LYS A 1 2 ? 16.215 12.410 2.745 1.00 0 2 LYS A N 16
ATOM 7791 C CA . LYS A 1 2 ? 17.283 11.462 2.458 1.00 0 2 LYS A CA 16
ATOM 7792 C C . LYS A 1 2 ? 16.825 10.459 1.403 1.00 0 2 LYS A C 16
ATOM 7793 O O . LYS A 1 2 ? 15.638 10.140 1.323 1.00 0 2 LYS A O 16
ATOM 7812 N N . PRO A 1 3 ? 17.752 9.967 0.562 1.00 0 3 PRO A N 16
ATOM 7813 C CA . PRO A 1 3 ? 17.428 8.986 -0.480 1.00 0 3 PRO A CA 16
ATOM 7814 C C . PRO A 1 3 ? 16.937 7.666 0.110 1.00 0 3 PRO A C 16
ATOM 7815 O O . PRO A 1 3 ? 17.654 7.000 0.862 1.00 0 3 PRO A O 16
ATOM 7826 N N . TYR A 1 4 ? 15.713 7.300 -0.234 1.00 0 4 TYR A N 16
ATOM 7827 C CA . TYR A 1 4 ? 15.116 6.061 0.237 1.00 0 4 TYR A CA 16
ATOM 7828 C C . TYR A 1 4 ? 14.645 5.221 -0.950 1.00 0 4 TYR A C 16
ATOM 7829 O O . TYR A 1 4 ? 13.858 5.678 -1.778 1.00 0 4 TYR A O 16
ATOM 7847 N N . VAL A 1 5 ? 15.143 3.995 -1.040 1.00 0 5 VAL A N 16
ATOM 7848 C CA . VAL A 1 5 ? 14.896 3.161 -2.209 1.00 0 5 VAL A CA 16
ATOM 7849 C C . VAL A 1 5 ? 13.971 1.988 -1.884 1.00 0 5 VAL A C 16
ATOM 7850 O O . VAL A 1 5 ? 14.220 1.222 -0.950 1.00 0 5 VAL A O 16
ATOM 7863 N N . CYS A 1 6 ? 12.902 1.859 -2.662 1.00 0 6 CYS A N 16
ATOM 7864 C CA . CYS A 1 6 ? 12.028 0.700 -2.574 1.00 0 6 CYS A CA 16
ATOM 7865 C C . CYS A 1 6 ? 12.641 -0.429 -3.401 1.00 0 6 CYS A C 16
ATOM 7866 O O . CYS A 1 6 ? 12.459 -0.496 -4.625 1.00 0 6 CYS A O 16
ATOM 7873 N N . GLU A 1 7 ? 13.359 -1.316 -2.716 1.00 0 7 GLU A N 16
ATOM 7874 C CA . GLU A 1 7 ? 14.230 -2.307 -3.353 1.00 0 7 GLU A CA 16
ATOM 7875 C C . GLU A 1 7 ? 13.479 -3.408 -4.108 1.00 0 7 GLU A C 16
ATOM 7876 O O . GLU A 1 7 ? 14.092 -4.364 -4.583 1.00 0 7 GLU A O 16
ATOM 7888 N N . ARG A 1 8 ? 12.172 -3.281 -4.223 1.00 0 8 ARG A N 16
ATOM 7889 C CA . ARG A 1 8 ? 11.378 -4.299 -4.894 1.00 0 8 ARG A CA 16
ATOM 7890 C C . ARG A 1 8 ? 10.880 -3.837 -6.260 1.00 0 8 ARG A C 16
ATOM 7891 O O . ARG A 1 8 ? 10.566 -4.659 -7.118 1.00 0 8 ARG A O 16
ATOM 7912 N N . CYS A 1 9 ? 10.803 -2.528 -6.470 1.00 0 9 CYS A N 16
ATOM 7913 C CA . CYS A 1 9 ? 10.367 -2.009 -7.762 1.00 0 9 CYS A CA 16
ATOM 7914 C C . CYS A 1 9 ? 11.485 -1.207 -8.426 1.00 0 9 CYS A C 16
ATOM 7915 O O . CYS A 1 9 ? 11.550 -1.104 -9.655 1.00 0 9 CYS A O 16
ATOM 7922 N N . GLY A 1 10 ? 12.363 -0.644 -7.608 1.00 0 10 GLY A N 16
ATOM 7923 C CA . GLY A 1 10 ? 13.507 0.078 -8.128 1.00 0 10 GLY A CA 16
ATOM 7924 C C . GLY A 1 10 ? 13.285 1.574 -8.154 1.00 0 10 GLY A C 16
ATOM 7925 O O . GLY A 1 10 ? 14.074 2.318 -8.737 1.00 0 10 GLY A O 16
ATOM 7929 N N . LYS A 1 11 ? 12.202 2.018 -7.538 1.00 0 11 LYS A N 16
ATOM 7930 C CA . LYS A 1 11 ? 11.899 3.438 -7.477 1.00 0 11 LYS A CA 16
ATOM 7931 C C . LYS A 1 11 ? 12.380 4.007 -6.153 1.00 0 11 LYS A C 16
ATOM 7932 O O . LYS A 1 11 ? 12.234 3.377 -5.099 1.00 0 11 LYS A O 16
ATOM 7951 N N . ARG A 1 12 ? 12.963 5.190 -6.211 1.00 0 12 ARG A N 16
ATOM 7952 C CA . ARG A 1 12 ? 13.534 5.810 -5.030 1.00 0 12 ARG A CA 16
ATOM 7953 C C . ARG A 1 12 ? 12.854 7.141 -4.750 1.00 0 12 ARG A C 16
ATOM 7954 O O . ARG A 1 12 ? 12.725 7.990 -5.636 1.00 0 12 ARG A O 16
ATOM 7975 N N . PHE A 1 13 ? 12.410 7.309 -3.519 1.00 0 13 PHE A N 16
ATOM 7976 C CA . PHE A 1 13 ? 11.768 8.539 -3.100 1.00 0 13 PHE A CA 16
ATOM 7977 C C . PHE A 1 13 ? 12.372 8.965 -1.779 1.00 0 13 PHE A C 16
ATOM 7978 O O . PHE A 1 13 ? 12.779 8.129 -0.982 1.00 0 13 PHE A O 16
ATOM 7995 N N . VAL A 1 14 ? 12.427 10.255 -1.542 1.00 0 14 VAL A N 16
ATOM 7996 C CA . VAL A 1 14 ? 13.049 10.765 -0.333 1.00 0 14 VAL A CA 16
ATOM 7997 C C . VAL A 1 14 ? 12.031 10.936 0.791 1.00 0 14 VAL A C 16
ATOM 7998 O O . VAL A 1 14 ? 12.335 11.510 1.839 1.00 0 14 VAL A O 16
ATOM 8011 N N . GLN A 1 15 ? 10.827 10.436 0.562 1.00 0 15 GLN A N 16
ATOM 8012 C CA . GLN A 1 15 ? 9.738 10.579 1.517 1.00 0 15 GLN A CA 16
ATOM 8013 C C . GLN A 1 15 ? 9.716 9.398 2.476 1.00 0 15 GLN A C 16
ATOM 8014 O O . GLN A 1 15 ? 9.512 8.260 2.064 1.00 0 15 GLN A O 16
ATOM 8028 N N . SER A 1 16 ? 9.880 9.674 3.755 1.00 0 16 SER A N 16
ATOM 8029 C CA . SER A 1 16 ? 9.924 8.617 4.756 1.00 0 16 SER A CA 16
ATOM 8030 C C . SER A 1 16 ? 8.530 8.033 4.994 1.00 0 16 SER A C 16
ATOM 8031 O O . SER A 1 16 ? 8.380 6.827 5.212 1.00 0 16 SER A O 16
ATOM 8039 N N . SER A 1 17 ? 7.513 8.885 4.920 1.00 0 17 SER A N 16
ATOM 8040 C CA . SER A 1 17 ? 6.141 8.458 5.160 1.00 0 17 SER A CA 16
ATOM 8041 C C . SER A 1 17 ? 5.590 7.714 3.943 1.00 0 17 SER A C 16
ATOM 8042 O O . SER A 1 17 ? 4.900 6.699 4.077 1.00 0 17 SER A O 16
ATOM 8050 N N . GLN A 1 18 ? 5.916 8.217 2.754 1.00 0 18 GLN A N 16
ATOM 8051 C CA . GLN A 1 18 ? 5.452 7.607 1.512 1.00 0 18 GLN A CA 16
ATOM 8052 C C . GLN A 1 18 ? 6.094 6.236 1.339 1.00 0 18 GLN A C 16
ATOM 8053 O O . GLN A 1 18 ? 5.424 5.273 0.971 1.00 0 18 GLN A O 16
ATOM 8067 N N . LEU A 1 19 ? 7.393 6.156 1.626 1.00 0 19 LEU A N 16
ATOM 8068 C CA . LEU A 1 19 ? 8.106 4.877 1.634 1.00 0 19 LEU A CA 16
ATOM 8069 C C . LEU A 1 19 ? 7.443 3.910 2.603 1.00 0 19 LEU A C 16
ATOM 8070 O O . LEU A 1 19 ? 7.129 2.789 2.232 1.00 0 19 LEU A O 16
ATOM 8086 N N . ALA A 1 20 ? 7.194 4.368 3.828 1.00 0 20 ALA A N 16
ATOM 8087 C CA . ALA A 1 20 ? 6.565 3.538 4.859 1.00 0 20 ALA A CA 16
ATOM 8088 C C . ALA A 1 20 ? 5.302 2.855 4.331 1.00 0 20 ALA A C 16
ATOM 8089 O O . ALA A 1 20 ? 5.044 1.683 4.622 1.00 0 20 ALA A O 16
ATOM 8096 N N . ASN A 1 21 ? 4.529 3.585 3.537 1.00 0 21 ASN A N 16
ATOM 8097 C CA . ASN A 1 21 ? 3.306 3.042 2.962 1.00 0 21 ASN A CA 16
ATOM 8098 C C . ASN A 1 21 ? 3.599 2.224 1.713 1.00 0 21 ASN A C 16
ATOM 8099 O O . ASN A 1 21 ? 2.969 1.201 1.490 1.00 0 21 ASN A O 16
ATOM 8110 N N . HIS A 1 22 ? 4.564 2.671 0.917 1.00 0 22 HIS A N 16
ATOM 8111 C CA . HIS A 1 22 ? 4.914 2.001 -0.334 1.00 0 22 HIS A CA 16
ATOM 8112 C C . HIS A 1 22 ? 5.492 0.613 -0.063 1.00 0 22 HIS A C 16
ATOM 8113 O O . HIS A 1 22 ? 5.117 -0.361 -0.720 1.00 0 22 HIS A O 16
ATOM 8127 N N . ILE A 1 23 ? 6.381 0.521 0.918 1.00 0 23 ILE A N 16
ATOM 8128 C CA . ILE A 1 23 ? 7.031 -0.745 1.234 1.00 0 23 ILE A CA 16
ATOM 8129 C C . ILE A 1 23 ? 5.994 -1.756 1.714 1.00 0 23 ILE A C 16
ATOM 8130 O O . ILE A 1 23 ? 6.009 -2.919 1.311 1.00 0 23 ILE A O 16
ATOM 8146 N N . ARG A 1 24 ? 5.078 -1.293 2.551 1.00 0 24 ARG A N 16
ATOM 8147 C CA . ARG A 1 24 ? 4.026 -2.152 3.078 1.00 0 24 ARG A CA 16
ATOM 8148 C C . ARG A 1 24 ? 2.955 -2.406 2.017 1.00 0 24 ARG A C 16
ATOM 8149 O O . ARG A 1 24 ? 2.324 -3.462 1.992 1.00 0 24 ARG A O 16
ATOM 8170 N N . HIS A 1 25 ? 2.766 -1.436 1.129 1.00 0 25 HIS A N 16
ATOM 8171 C CA . HIS A 1 25 ? 1.777 -1.551 0.063 1.00 0 25 HIS A CA 16
ATOM 8172 C C . HIS A 1 25 ? 2.145 -2.708 -0.856 1.00 0 25 HIS A C 16
ATOM 8173 O O . HIS A 1 25 ? 1.276 -3.433 -1.341 1.00 0 25 HIS A O 16
ATOM 8188 N N . HIS A 1 26 ? 3.447 -2.882 -1.060 1.00 0 26 HIS A N 16
ATOM 8189 C CA . HIS A 1 26 ? 3.978 -3.963 -1.884 1.00 0 26 HIS A CA 16
ATOM 8190 C C . HIS A 1 26 ? 3.634 -5.339 -1.319 1.00 0 26 HIS A C 16
ATOM 8191 O O . HIS A 1 26 ? 3.543 -6.318 -2.062 1.00 0 26 HIS A O 16
ATOM 8205 N N . ASP A 1 27 ? 3.435 -5.410 -0.009 1.00 0 27 ASP A N 16
ATOM 8206 C CA . ASP A 1 27 ? 3.117 -6.675 0.651 1.00 0 27 ASP A CA 16
ATOM 8207 C C . ASP A 1 27 ? 1.705 -7.129 0.279 1.00 0 27 ASP A C 16
ATOM 8208 O O . ASP A 1 27 ? 1.317 -8.268 0.519 1.00 0 27 ASP A O 16
ATOM 8217 N N . ASN A 1 28 ? 0.952 -6.225 -0.330 1.00 0 28 ASN A N 16
ATOM 8218 C CA . ASN A 1 28 ? -0.395 -6.524 -0.800 1.00 0 28 ASN A CA 16
ATOM 8219 C C . ASN A 1 28 ? -0.365 -6.912 -2.276 1.00 0 28 ASN A C 16
ATOM 8220 O O . ASN A 1 28 ? -1.254 -7.604 -2.771 1.00 0 28 ASN A O 16
ATOM 8231 N N . ILE A 1 29 ? 0.664 -6.444 -2.973 1.00 0 29 ILE A N 16
ATOM 8232 C CA . ILE A 1 29 ? 0.777 -6.632 -4.419 1.00 0 29 ILE A CA 16
ATOM 8233 C C . ILE A 1 29 ? 1.383 -7.996 -4.745 1.00 0 29 ILE A C 16
ATOM 8234 O O . ILE A 1 29 ? 1.158 -8.550 -5.825 1.00 0 29 ILE A O 16
ATOM 8250 N N . ARG A 1 30 ? 2.149 -8.518 -3.795 1.00 0 30 ARG A N 16
ATOM 8251 C CA . ARG A 1 30 ? 2.899 -9.762 -3.969 1.00 0 30 ARG A CA 16
ATOM 8252 C C . ARG A 1 30 ? 2.016 -10.921 -4.445 1.00 0 30 ARG A C 16
ATOM 8253 O O . ARG A 1 30 ? 0.932 -11.167 -3.905 1.00 0 30 ARG A O 16
ATOM 8274 N N . PRO A 1 31 ? 2.468 -11.634 -5.485 1.00 0 31 PRO A N 16
ATOM 8275 C CA . PRO A 1 31 ? 1.812 -12.851 -5.953 1.00 0 31 PRO A CA 16
ATOM 8276 C C . PRO A 1 31 ? 2.196 -14.061 -5.102 1.00 0 31 PRO A C 16
ATOM 8277 O O . PRO A 1 31 ? 3.343 -14.181 -4.652 1.00 0 31 PRO A O 16
ATOM 8289 N N . MET A 1 1 ? 17.915 10.782 7.119 1.00 0 1 MET A N 17
ATOM 8290 C CA . MET A 1 1 ? 16.641 10.237 6.605 1.00 0 1 MET A CA 17
ATOM 8291 C C . MET A 1 1 ? 16.262 10.888 5.280 1.00 0 1 MET A C 17
ATOM 8292 O O . MET A 1 1 ? 15.143 11.364 5.105 1.00 0 1 MET A O 17
ATOM 8308 N N . LYS A 1 2 ? 17.195 10.910 4.337 1.00 0 2 LYS A N 17
ATOM 8309 C CA . LYS A 1 2 ? 16.924 11.503 3.036 1.00 0 2 LYS A CA 17
ATOM 8310 C C . LYS A 1 2 ? 16.865 10.445 1.930 1.00 0 2 LYS A C 17
ATOM 8311 O O . LYS A 1 2 ? 15.862 10.359 1.233 1.00 0 2 LYS A O 17
ATOM 8330 N N . PRO A 1 3 ? 17.911 9.613 1.739 1.00 0 3 PRO A N 17
ATOM 8331 C CA . PRO A 1 3 ? 17.932 8.635 0.657 1.00 0 3 PRO A CA 17
ATOM 8332 C C . PRO A 1 3 ? 17.152 7.372 1.003 1.00 0 3 PRO A C 17
ATOM 8333 O O . PRO A 1 3 ? 17.480 6.665 1.954 1.00 0 3 PRO A O 17
ATOM 8344 N N . TYR A 1 4 ? 16.122 7.101 0.223 1.00 0 4 TYR A N 17
ATOM 8345 C CA . TYR A 1 4 ? 15.313 5.909 0.397 1.00 0 4 TYR A CA 17
ATOM 8346 C C . TYR A 1 4 ? 15.116 5.216 -0.942 1.00 0 4 TYR A C 17
ATOM 8347 O O . TYR A 1 4 ? 15.035 5.879 -1.975 1.00 0 4 TYR A O 17
ATOM 8365 N N . VAL A 1 5 ? 15.044 3.893 -0.931 1.00 0 5 VAL A N 17
ATOM 8366 C CA . VAL A 1 5 ? 14.836 3.136 -2.153 1.00 0 5 VAL A CA 17
ATOM 8367 C C . VAL A 1 5 ? 13.889 1.960 -1.928 1.00 0 5 VAL A C 17
ATOM 8368 O O . VAL A 1 5 ? 14.018 1.220 -0.953 1.00 0 5 VAL A O 17
ATOM 8381 N N . CYS A 1 6 ? 12.922 1.808 -2.818 1.00 0 6 CYS A N 17
ATOM 8382 C CA . CYS A 1 6 ? 12.043 0.653 -2.801 1.00 0 6 CYS A CA 17
ATOM 8383 C C . CYS A 1 6 ? 12.624 -0.426 -3.699 1.00 0 6 CYS A C 17
ATOM 8384 O O . CYS A 1 6 ? 12.268 -0.536 -4.872 1.00 0 6 CYS A O 17
ATOM 8391 N N . GLU A 1 7 ? 13.529 -1.213 -3.137 1.00 0 7 GLU A N 17
ATOM 8392 C CA . GLU A 1 7 ? 14.240 -2.248 -3.880 1.00 0 7 GLU A CA 17
ATOM 8393 C C . GLU A 1 7 ? 13.298 -3.329 -4.400 1.00 0 7 GLU A C 17
ATOM 8394 O O . GLU A 1 7 ? 13.698 -4.204 -5.166 1.00 0 7 GLU A O 17
ATOM 8406 N N . ARG A 1 8 ? 12.048 -3.259 -3.979 1.00 0 8 ARG A N 17
ATOM 8407 C CA . ARG A 1 8 ? 11.058 -4.237 -4.372 1.00 0 8 ARG A CA 17
ATOM 8408 C C . ARG A 1 8 ? 10.575 -3.971 -5.792 1.00 0 8 ARG A C 17
ATOM 8409 O O . ARG A 1 8 ? 10.082 -4.877 -6.462 1.00 0 8 ARG A O 17
ATOM 8430 N N . CYS A 1 9 ? 10.717 -2.730 -6.256 1.00 0 9 CYS A N 17
ATOM 8431 C CA . CYS A 1 9 ? 10.283 -2.387 -7.605 1.00 0 9 CYS A CA 17
ATOM 8432 C C . CYS A 1 9 ? 11.331 -1.564 -8.346 1.00 0 9 CYS A C 17
ATOM 8433 O O . CYS A 1 9 ? 11.346 -1.538 -9.576 1.00 0 9 CYS A O 17
ATOM 8440 N N . GLY A 1 10 ? 12.201 -0.896 -7.607 1.00 0 10 GLY A N 17
ATOM 8441 C CA . GLY A 1 10 ? 13.264 -0.138 -8.230 1.00 0 10 GLY A CA 17
ATOM 8442 C C . GLY A 1 10 ? 13.094 1.357 -8.057 1.00 0 10 GLY A C 17
ATOM 8443 O O . GLY A 1 10 ? 14.065 2.110 -8.102 1.00 0 10 GLY A O 17
ATOM 8447 N N . LYS A 1 11 ? 11.861 1.793 -7.861 1.00 0 11 LYS A N 17
ATOM 8448 C CA . LYS A 1 11 ? 11.575 3.211 -7.679 1.00 0 11 LYS A CA 17
ATOM 8449 C C . LYS A 1 11 ? 12.046 3.683 -6.313 1.00 0 11 LYS A C 17
ATOM 8450 O O . LYS A 1 11 ? 11.929 2.965 -5.324 1.00 0 11 LYS A O 17
ATOM 8469 N N . ARG A 1 12 ? 12.594 4.885 -6.266 1.00 0 12 ARG A N 17
ATOM 8470 C CA . ARG A 1 12 ? 13.097 5.440 -5.024 1.00 0 12 ARG A CA 17
ATOM 8471 C C . ARG A 1 12 ? 12.496 6.812 -4.754 1.00 0 12 ARG A C 17
ATOM 8472 O O . ARG A 1 12 ? 12.286 7.604 -5.672 1.00 0 12 ARG A O 17
ATOM 8493 N N . PHE A 1 13 ? 12.216 7.080 -3.493 1.00 0 13 PHE A N 17
ATOM 8494 C CA . PHE A 1 13 ? 11.655 8.354 -3.074 1.00 0 13 PHE A CA 17
ATOM 8495 C C . PHE A 1 13 ? 12.380 8.811 -1.826 1.00 0 13 PHE A C 17
ATOM 8496 O O . PHE A 1 13 ? 13.089 8.024 -1.215 1.00 0 13 PHE A O 17
ATOM 8513 N N . VAL A 1 14 ? 12.221 10.066 -1.450 1.00 0 14 VAL A N 17
ATOM 8514 C CA . VAL A 1 14 ? 12.942 10.601 -0.304 1.00 0 14 VAL A CA 17
ATOM 8515 C C . VAL A 1 14 ? 12.009 10.882 0.865 1.00 0 14 VAL A C 17
ATOM 8516 O O . VAL A 1 14 ? 12.399 11.496 1.855 1.00 0 14 VAL A O 17
ATOM 8529 N N . GLN A 1 15 ? 10.774 10.442 0.737 1.00 0 15 GLN A N 17
ATOM 8530 C CA . GLN A 1 15 ? 9.768 10.690 1.744 1.00 0 15 GLN A CA 17
ATOM 8531 C C . GLN A 1 15 ? 9.689 9.537 2.734 1.00 0 15 GLN A C 17
ATOM 8532 O O . GLN A 1 15 ? 9.335 8.424 2.367 1.00 0 15 GLN A O 17
ATOM 8546 N N . SER A 1 16 ? 9.970 9.817 3.997 1.00 0 16 SER A N 17
ATOM 8547 C CA . SER A 1 16 ? 9.928 8.792 5.029 1.00 0 16 SER A CA 17
ATOM 8548 C C . SER A 1 16 ? 8.508 8.265 5.218 1.00 0 16 SER A C 17
ATOM 8549 O O . SER A 1 16 ? 8.308 7.098 5.555 1.00 0 16 SER A O 17
ATOM 8557 N N . SER A 1 17 ? 7.529 9.130 4.983 1.00 0 17 SER A N 17
ATOM 8558 C CA . SER A 1 17 ? 6.133 8.764 5.133 1.00 0 17 SER A CA 17
ATOM 8559 C C . SER A 1 17 ? 5.651 7.947 3.937 1.00 0 17 SER A C 17
ATOM 8560 O O . SER A 1 17 ? 4.974 6.928 4.098 1.00 0 17 SER A O 17
ATOM 8568 N N . GLN A 1 18 ? 6.013 8.386 2.737 1.00 0 18 GLN A N 17
ATOM 8569 C CA . GLN A 1 18 ? 5.590 7.702 1.521 1.00 0 18 GLN A CA 17
ATOM 8570 C C . GLN A 1 18 ? 6.220 6.322 1.426 1.00 0 18 GLN A C 17
ATOM 8571 O O . GLN A 1 18 ? 5.549 5.354 1.094 1.00 0 18 GLN A O 17
ATOM 8585 N N . LEU A 1 19 ? 7.509 6.238 1.732 1.00 0 19 LEU A N 17
ATOM 8586 C CA . LEU A 1 19 ? 8.215 4.956 1.754 1.00 0 19 LEU A CA 17
ATOM 8587 C C . LEU A 1 19 ? 7.512 3.976 2.675 1.00 0 19 LEU A C 17
ATOM 8588 O O . LEU A 1 19 ? 7.291 2.826 2.311 1.00 0 19 LEU A O 17
ATOM 8604 N N . ALA A 1 20 ? 7.134 4.450 3.854 1.00 0 20 ALA A N 17
ATOM 8605 C CA . ALA A 1 20 ? 6.451 3.614 4.831 1.00 0 20 ALA A CA 17
ATOM 8606 C C . ALA A 1 20 ? 5.221 2.948 4.229 1.00 0 20 ALA A C 17
ATOM 8607 O O . ALA A 1 20 ? 4.953 1.777 4.484 1.00 0 20 ALA A O 17
ATOM 8614 N N . ASN A 1 21 ? 4.495 3.688 3.407 1.00 0 21 ASN A N 17
ATOM 8615 C CA . ASN A 1 21 ? 3.299 3.156 2.778 1.00 0 21 ASN A CA 17
ATOM 8616 C C . ASN A 1 21 ? 3.646 2.358 1.530 1.00 0 21 ASN A C 17
ATOM 8617 O O . ASN A 1 21 ? 2.990 1.374 1.223 1.00 0 21 ASN A O 17
ATOM 8628 N N . HIS A 1 22 ? 4.693 2.769 0.829 1.00 0 22 HIS A N 17
ATOM 8629 C CA . HIS A 1 22 ? 5.039 2.169 -0.451 1.00 0 22 HIS A CA 17
ATOM 8630 C C . HIS A 1 22 ? 5.688 0.803 -0.261 1.00 0 22 HIS A C 17
ATOM 8631 O O . HIS A 1 22 ? 5.344 -0.152 -0.950 1.00 0 22 HIS A O 17
ATOM 8645 N N . ILE A 1 23 ? 6.600 0.691 0.690 1.00 0 23 ILE A N 17
ATOM 8646 C CA . ILE A 1 23 ? 7.285 -0.576 0.913 1.00 0 23 ILE A CA 17
ATOM 8647 C C . ILE A 1 23 ? 6.324 -1.575 1.539 1.00 0 23 ILE A C 17
ATOM 8648 O O . ILE A 1 23 ? 6.356 -2.770 1.239 1.00 0 23 ILE A O 17
ATOM 8664 N N . ARG A 1 24 ? 5.458 -1.068 2.401 1.00 0 24 ARG A N 17
ATOM 8665 C CA . ARG A 1 24 ? 4.442 -1.888 3.032 1.00 0 24 ARG A CA 17
ATOM 8666 C C . ARG A 1 24 ? 3.360 -2.233 2.019 1.00 0 24 ARG A C 17
ATOM 8667 O O . ARG A 1 24 ? 2.679 -3.249 2.135 1.00 0 24 ARG A O 17
ATOM 8688 N N . HIS A 1 25 ? 3.211 -1.371 1.025 1.00 0 25 HIS A N 17
ATOM 8689 C CA . HIS A 1 25 ? 2.279 -1.606 -0.061 1.00 0 25 HIS A CA 17
ATOM 8690 C C . HIS A 1 25 ? 2.692 -2.850 -0.832 1.00 0 25 HIS A C 17
ATOM 8691 O O . HIS A 1 25 ? 1.886 -3.756 -1.044 1.00 0 25 HIS A O 17
ATOM 8706 N N . HIS A 1 26 ? 3.966 -2.902 -1.209 1.00 0 26 HIS A N 17
ATOM 8707 C CA . HIS A 1 26 ? 4.517 -4.045 -1.931 1.00 0 26 HIS A CA 17
ATOM 8708 C C . HIS A 1 26 ? 4.430 -5.314 -1.101 1.00 0 26 HIS A C 17
ATOM 8709 O O . HIS A 1 26 ? 4.357 -6.413 -1.643 1.00 0 26 HIS A O 17
ATOM 8723 N N . ASP A 1 27 ? 4.424 -5.148 0.215 1.00 0 27 ASP A N 17
ATOM 8724 C CA . ASP A 1 27 ? 4.368 -6.275 1.140 1.00 0 27 ASP A CA 17
ATOM 8725 C C . ASP A 1 27 ? 3.145 -7.137 0.881 1.00 0 27 ASP A C 17
ATOM 8726 O O . ASP A 1 27 ? 3.197 -8.361 0.993 1.00 0 27 ASP A O 17
ATOM 8735 N N . ASN A 1 28 ? 2.053 -6.497 0.508 1.00 0 28 ASN A N 17
ATOM 8736 C CA . ASN A 1 28 ? 0.816 -7.211 0.245 1.00 0 28 ASN A CA 17
ATOM 8737 C C . ASN A 1 28 ? 0.782 -7.726 -1.179 1.00 0 28 ASN A C 17
ATOM 8738 O O . ASN A 1 28 ? 0.109 -8.710 -1.479 1.00 0 28 ASN A O 17
ATOM 8749 N N . ILE A 1 29 ? 1.517 -7.061 -2.051 1.00 0 29 ILE A N 17
ATOM 8750 C CA . ILE A 1 29 ? 1.553 -7.421 -3.458 1.00 0 29 ILE A CA 17
ATOM 8751 C C . ILE A 1 29 ? 2.256 -8.761 -3.652 1.00 0 29 ILE A C 17
ATOM 8752 O O . ILE A 1 29 ? 2.027 -9.456 -4.638 1.00 0 29 ILE A O 17
ATOM 8768 N N . ARG A 1 30 ? 3.121 -9.104 -2.703 1.00 0 30 ARG A N 17
ATOM 8769 C CA . ARG A 1 30 ? 3.892 -10.343 -2.763 1.00 0 30 ARG A CA 17
ATOM 8770 C C . ARG A 1 30 ? 2.970 -11.555 -2.695 1.00 0 30 ARG A C 17
ATOM 8771 O O . ARG A 1 30 ? 2.380 -11.836 -1.653 1.00 0 30 ARG A O 17
ATOM 8792 N N . PRO A 1 31 ? 2.811 -12.278 -3.808 1.00 0 31 PRO A N 17
ATOM 8793 C CA . PRO A 1 31 ? 1.970 -13.459 -3.852 1.00 0 31 PRO A CA 17
ATOM 8794 C C . PRO A 1 31 ? 2.690 -14.707 -3.350 1.00 0 31 PRO A C 17
ATOM 8795 O O . PRO A 1 31 ? 3.690 -15.139 -3.929 1.00 0 31 PRO A O 17
ATOM 8807 N N . MET A 1 1 ? 17.683 10.963 6.982 1.00 0 1 MET A N 18
ATOM 8808 C CA . MET A 1 1 ? 16.365 10.358 6.652 1.00 0 1 MET A CA 18
ATOM 8809 C C . MET A 1 1 ? 15.787 10.944 5.362 1.00 0 1 MET A C 18
ATOM 8810 O O . MET A 1 1 ? 14.587 11.222 5.284 1.00 0 1 MET A O 18
ATOM 8826 N N . LYS A 1 2 ? 16.629 11.127 4.345 1.00 0 2 LYS A N 18
ATOM 8827 C CA . LYS A 1 2 ? 16.149 11.662 3.075 1.00 0 2 LYS A CA 18
ATOM 8828 C C . LYS A 1 2 ? 16.222 10.618 1.946 1.00 0 2 LYS A C 18
ATOM 8829 O O . LYS A 1 2 ? 15.178 10.211 1.434 1.00 0 2 LYS A O 18
ATOM 8848 N N . PRO A 1 3 ? 17.428 10.147 1.535 1.00 0 3 PRO A N 18
ATOM 8849 C CA . PRO A 1 3 ? 17.544 9.194 0.421 1.00 0 3 PRO A CA 18
ATOM 8850 C C . PRO A 1 3 ? 16.964 7.821 0.764 1.00 0 3 PRO A C 18
ATOM 8851 O O . PRO A 1 3 ? 17.420 7.159 1.698 1.00 0 3 PRO A O 18
ATOM 8862 N N . TYR A 1 4 ? 15.958 7.399 0.008 1.00 0 4 TYR A N 18
ATOM 8863 C CA . TYR A 1 4 ? 15.302 6.114 0.238 1.00 0 4 TYR A CA 18
ATOM 8864 C C . TYR A 1 4 ? 14.961 5.432 -1.086 1.00 0 4 TYR A C 18
ATOM 8865 O O . TYR A 1 4 ? 14.692 6.099 -2.086 1.00 0 4 TYR A O 18
ATOM 8883 N N . VAL A 1 5 ? 14.982 4.101 -1.093 1.00 0 5 VAL A N 18
ATOM 8884 C CA . VAL A 1 5 ? 14.727 3.331 -2.309 1.00 0 5 VAL A CA 18
ATOM 8885 C C . VAL A 1 5 ? 13.769 2.164 -2.042 1.00 0 5 VAL A C 18
ATOM 8886 O O . VAL A 1 5 ? 13.962 1.401 -1.095 1.00 0 5 VAL A O 18
ATOM 8899 N N . CYS A 1 6 ? 12.733 2.031 -2.865 1.00 0 6 CYS A N 18
ATOM 8900 C CA . CYS A 1 6 ? 11.899 0.836 -2.839 1.00 0 6 CYS A CA 18
ATOM 8901 C C . CYS A 1 6 ? 12.502 -0.189 -3.795 1.00 0 6 CYS A C 18
ATOM 8902 O O . CYS A 1 6 ? 12.059 -0.331 -4.940 1.00 0 6 CYS A O 18
ATOM 8909 N N . GLU A 1 7 ? 13.531 -0.887 -3.316 1.00 0 7 GLU A N 18
ATOM 8910 C CA . GLU A 1 7 ? 14.281 -1.864 -4.115 1.00 0 7 GLU A CA 18
ATOM 8911 C C . GLU A 1 7 ? 13.367 -2.957 -4.673 1.00 0 7 GLU A C 18
ATOM 8912 O O . GLU A 1 7 ? 13.727 -3.666 -5.617 1.00 0 7 GLU A O 18
ATOM 8924 N N . ARG A 1 8 ? 12.181 -3.073 -4.088 1.00 0 8 ARG A N 18
ATOM 8925 C CA . ARG A 1 8 ? 11.216 -4.089 -4.485 1.00 0 8 ARG A CA 18
ATOM 8926 C C . ARG A 1 8 ? 10.609 -3.786 -5.858 1.00 0 8 ARG A C 18
ATOM 8927 O O . ARG A 1 8 ? 10.002 -4.663 -6.477 1.00 0 8 ARG A O 18
ATOM 8948 N N . CYS A 1 9 ? 10.768 -2.547 -6.330 1.00 0 9 CYS A N 18
ATOM 8949 C CA . CYS A 1 9 ? 10.354 -2.195 -7.690 1.00 0 9 CYS A CA 18
ATOM 8950 C C . CYS A 1 9 ? 11.445 -1.395 -8.402 1.00 0 9 CYS A C 18
ATOM 8951 O O . CYS A 1 9 ? 11.506 -1.368 -9.630 1.00 0 9 CYS A O 18
ATOM 8958 N N . GLY A 1 10 ? 12.300 -0.735 -7.627 1.00 0 10 GLY A N 18
ATOM 8959 C CA . GLY A 1 10 ? 13.381 0.042 -8.205 1.00 0 10 GLY A CA 18
ATOM 8960 C C . GLY A 1 10 ? 13.117 1.533 -8.123 1.00 0 10 GLY A C 18
ATOM 8961 O O . GLY A 1 10 ? 14.030 2.346 -8.280 1.00 0 10 GLY A O 18
ATOM 8965 N N . LYS A 1 11 ? 11.864 1.890 -7.872 1.00 0 11 LYS A N 18
ATOM 8966 C CA . LYS A 1 11 ? 11.482 3.292 -7.755 1.00 0 11 LYS A CA 18
ATOM 8967 C C . LYS A 1 11 ? 11.880 3.845 -6.389 1.00 0 11 LYS A C 18
ATOM 8968 O O . LYS A 1 11 ? 11.553 3.265 -5.351 1.00 0 11 LYS A O 18
ATOM 8987 N N . ARG A 1 12 ? 12.597 4.959 -6.400 1.00 0 12 ARG A N 18
ATOM 8988 C CA . ARG A 1 12 ? 13.149 5.534 -5.183 1.00 0 12 ARG A CA 18
ATOM 8989 C C . ARG A 1 12 ? 12.547 6.910 -4.908 1.00 0 12 ARG A C 18
ATOM 8990 O O . ARG A 1 12 ? 12.352 7.707 -5.824 1.00 0 12 ARG A O 18
ATOM 9011 N N . PHE A 1 13 ? 12.258 7.185 -3.643 1.00 0 13 PHE A N 18
ATOM 9012 C CA . PHE A 1 13 ? 11.654 8.452 -3.239 1.00 0 13 PHE A CA 18
ATOM 9013 C C . PHE A 1 13 ? 12.288 8.901 -1.932 1.00 0 13 PHE A C 18
ATOM 9014 O O . PHE A 1 13 ? 12.867 8.087 -1.221 1.00 0 13 PHE A O 18
ATOM 9031 N N . VAL A 1 14 ? 12.178 10.180 -1.604 1.00 0 14 VAL A N 18
ATOM 9032 C CA . VAL A 1 14 ? 12.886 10.713 -0.446 1.00 0 14 VAL A CA 18
ATOM 9033 C C . VAL A 1 14 ? 11.959 10.930 0.751 1.00 0 14 VAL A C 18
ATOM 9034 O O . VAL A 1 14 ? 12.354 11.539 1.747 1.00 0 14 VAL A O 18
ATOM 9047 N N . GLN A 1 15 ? 10.722 10.455 0.656 1.00 0 15 GLN A N 18
ATOM 9048 C CA . GLN A 1 15 ? 9.777 10.598 1.748 1.00 0 15 GLN A CA 18
ATOM 9049 C C . GLN A 1 15 ? 9.757 9.349 2.617 1.00 0 15 GLN A C 18
ATOM 9050 O O . GLN A 1 15 ? 9.383 8.272 2.158 1.00 0 15 GLN A O 18
ATOM 9064 N N . SER A 1 16 ? 10.117 9.507 3.881 1.00 0 16 SER A N 18
ATOM 9065 C CA . SER A 1 16 ? 10.069 8.400 4.824 1.00 0 16 SER A CA 18
ATOM 9066 C C . SER A 1 16 ? 8.614 8.005 5.098 1.00 0 16 SER A C 18
ATOM 9067 O O . SER A 1 16 ? 8.311 6.847 5.401 1.00 0 16 SER A O 18
ATOM 9075 N N . SER A 1 17 ? 7.720 8.979 4.971 1.00 0 17 SER A N 18
ATOM 9076 C CA . SER A 1 17 ? 6.292 8.748 5.142 1.00 0 17 SER A CA 18
ATOM 9077 C C . SER A 1 17 ? 5.722 7.951 3.963 1.00 0 17 SER A C 18
ATOM 9078 O O . SER A 1 17 ? 5.008 6.959 4.150 1.00 0 17 SER A O 18
ATOM 9086 N N . GLN A 1 18 ? 6.060 8.376 2.748 1.00 0 18 GLN A N 18
ATOM 9087 C CA . GLN A 1 18 ? 5.563 7.707 1.550 1.00 0 18 GLN A CA 18
ATOM 9088 C C . GLN A 1 18 ? 6.203 6.328 1.381 1.00 0 18 GLN A C 18
ATOM 9089 O O . GLN A 1 18 ? 5.517 5.364 1.042 1.00 0 18 GLN A O 18
ATOM 9103 N N . LEU A 1 19 ? 7.512 6.235 1.627 1.00 0 19 LEU A N 18
ATOM 9104 C CA . LEU A 1 19 ? 8.214 4.945 1.598 1.00 0 19 LEU A CA 18
ATOM 9105 C C . LEU A 1 19 ? 7.537 3.955 2.536 1.00 0 19 LEU A C 18
ATOM 9106 O O . LEU A 1 19 ? 7.285 2.814 2.154 1.00 0 19 LEU A O 18
ATOM 9122 N N . ALA A 1 20 ? 7.209 4.407 3.745 1.00 0 20 ALA A N 18
ATOM 9123 C CA . ALA A 1 20 ? 6.540 3.556 4.730 1.00 0 20 ALA A CA 18
ATOM 9124 C C . ALA A 1 20 ? 5.300 2.878 4.137 1.00 0 20 ALA A C 18
ATOM 9125 O O . ALA A 1 20 ? 5.082 1.676 4.328 1.00 0 20 ALA A O 18
ATOM 9132 N N . ASN A 1 21 ? 4.506 3.642 3.395 1.00 0 21 ASN A N 18
ATOM 9133 C CA . ASN A 1 21 ? 3.290 3.107 2.784 1.00 0 21 ASN A CA 18
ATOM 9134 C C . ASN A 1 21 ? 3.621 2.306 1.521 1.00 0 21 ASN A C 18
ATOM 9135 O O . ASN A 1 21 ? 2.916 1.357 1.187 1.00 0 21 ASN A O 18
ATOM 9146 N N . HIS A 1 22 ? 4.706 2.676 0.841 1.00 0 22 HIS A N 18
ATOM 9147 C CA . HIS A 1 22 ? 5.084 2.029 -0.415 1.00 0 22 HIS A CA 18
ATOM 9148 C C . HIS A 1 22 ? 5.683 0.643 -0.161 1.00 0 22 HIS A C 18
ATOM 9149 O O . HIS A 1 22 ? 5.316 -0.333 -0.827 1.00 0 22 HIS A O 18
ATOM 9163 N N . ILE A 1 23 ? 6.584 0.551 0.811 1.00 0 23 ILE A N 18
ATOM 9164 C CA . ILE A 1 23 ? 7.240 -0.721 1.108 1.00 0 23 ILE A CA 18
ATOM 9165 C C . ILE A 1 23 ? 6.205 -1.726 1.604 1.00 0 23 ILE A C 18
ATOM 9166 O O . ILE A 1 23 ? 6.211 -2.895 1.207 1.00 0 23 ILE A O 18
ATOM 9182 N N . ARG A 1 24 ? 5.294 -1.253 2.454 1.00 0 24 ARG A N 18
ATOM 9183 C CA . ARG A 1 24 ? 4.238 -2.106 2.980 1.00 0 24 ARG A CA 18
ATOM 9184 C C . ARG A 1 24 ? 3.159 -2.349 1.924 1.00 0 24 ARG A C 18
ATOM 9185 O O . ARG A 1 24 ? 2.458 -3.359 1.963 1.00 0 24 ARG A O 18
ATOM 9206 N N . HIS A 1 25 ? 3.039 -1.433 0.970 1.00 0 25 HIS A N 18
ATOM 9207 C CA . HIS A 1 25 ? 2.102 -1.611 -0.139 1.00 0 25 HIS A CA 18
ATOM 9208 C C . HIS A 1 25 ? 2.492 -2.848 -0.945 1.00 0 25 HIS A C 18
ATOM 9209 O O . HIS A 1 25 ? 1.637 -3.575 -1.453 1.00 0 25 HIS A O 18
ATOM 9224 N N . HIS A 1 26 ? 3.796 -3.083 -1.032 1.00 0 26 HIS A N 18
ATOM 9225 C CA . HIS A 1 26 ? 4.339 -4.254 -1.720 1.00 0 26 HIS A CA 18
ATOM 9226 C C . HIS A 1 26 ? 4.279 -5.486 -0.817 1.00 0 26 HIS A C 18
ATOM 9227 O O . HIS A 1 26 ? 4.296 -6.629 -1.284 1.00 0 26 HIS A O 18
ATOM 9241 N N . ASP A 1 27 ? 4.196 -5.235 0.481 1.00 0 27 ASP A N 18
ATOM 9242 C CA . ASP A 1 27 ? 4.380 -6.281 1.483 1.00 0 27 ASP A CA 18
ATOM 9243 C C . ASP A 1 27 ? 3.044 -6.704 2.107 1.00 0 27 ASP A C 18
ATOM 9244 O O . ASP A 1 27 ? 2.986 -7.634 2.905 1.00 0 27 ASP A O 18
ATOM 9253 N N . ASN A 1 28 ? 1.971 -6.022 1.713 1.00 0 28 ASN A N 18
ATOM 9254 C CA . ASN A 1 28 ? 0.635 -6.211 2.309 1.00 0 28 ASN A CA 18
ATOM 9255 C C . ASN A 1 28 ? 0.133 -7.663 2.242 1.00 0 28 ASN A C 18
ATOM 9256 O O . ASN A 1 28 ? -0.755 -8.045 3.007 1.00 0 28 ASN A O 18
ATOM 9267 N N . ILE A 1 29 ? 0.668 -8.455 1.316 1.00 0 29 ILE A N 18
ATOM 9268 C CA . ILE A 1 29 ? 0.202 -9.830 1.121 1.00 0 29 ILE A CA 18
ATOM 9269 C C . ILE A 1 29 ? 0.511 -10.706 2.343 1.00 0 29 ILE A C 18
ATOM 9270 O O . ILE A 1 29 ? -0.301 -11.556 2.727 1.00 0 29 ILE A O 18
ATOM 9286 N N . ARG A 1 30 ? 1.667 -10.485 2.959 1.00 0 30 ARG A N 18
ATOM 9287 C CA . ARG A 1 30 ? 2.072 -11.267 4.127 1.00 0 30 ARG A CA 18
ATOM 9288 C C . ARG A 1 30 ? 1.437 -10.695 5.405 1.00 0 30 ARG A C 18
ATOM 9289 O O . ARG A 1 30 ? 0.865 -9.599 5.362 1.00 0 30 ARG A O 18
ATOM 9310 N N . PRO A 1 31 ? 1.499 -11.442 6.545 1.00 0 31 PRO A N 18
ATOM 9311 C CA . PRO A 1 31 ? 0.987 -11.003 7.853 1.00 0 31 PRO A CA 18
ATOM 9312 C C . PRO A 1 31 ? 1.002 -9.485 8.078 1.00 0 31 PRO A C 18
ATOM 9313 O O . PRO A 1 31 ? 1.969 -8.786 7.745 1.00 0 31 PRO A O 18
ATOM 9325 N N . MET A 1 1 ? 14.394 15.028 2.311 1.00 0 1 MET A N 19
ATOM 9326 C CA . MET A 1 1 ? 14.894 14.413 3.560 1.00 0 1 MET A CA 19
ATOM 9327 C C . MET A 1 1 ? 16.157 13.609 3.291 1.00 0 1 MET A C 19
ATOM 9328 O O . MET A 1 1 ? 17.265 14.131 3.383 1.00 0 1 MET A O 19
ATOM 9344 N N . LYS A 1 2 ? 15.991 12.346 2.945 1.00 0 2 LYS A N 19
ATOM 9345 C CA . LYS A 1 2 ? 17.117 11.481 2.631 1.00 0 2 LYS A CA 19
ATOM 9346 C C . LYS A 1 2 ? 16.765 10.610 1.447 1.00 0 2 LYS A C 19
ATOM 9347 O O . LYS A 1 2 ? 15.595 10.321 1.222 1.00 0 2 LYS A O 19
ATOM 9366 N N . PRO A 1 3 ? 17.766 10.203 0.657 1.00 0 3 PRO A N 19
ATOM 9367 C CA . PRO A 1 3 ? 17.551 9.285 -0.453 1.00 0 3 PRO A CA 19
ATOM 9368 C C . PRO A 1 3 ? 17.078 7.923 0.036 1.00 0 3 PRO A C 19
ATOM 9369 O O . PRO A 1 3 ? 17.778 7.239 0.785 1.00 0 3 PRO A O 19
ATOM 9380 N N . TYR A 1 4 ? 15.885 7.550 -0.381 1.00 0 4 TYR A N 19
ATOM 9381 C CA . TYR A 1 4 ? 15.305 6.275 -0.012 1.00 0 4 TYR A CA 19
ATOM 9382 C C . TYR A 1 4 ? 14.934 5.497 -1.261 1.00 0 4 TYR A C 19
ATOM 9383 O O . TYR A 1 4 ? 14.564 6.082 -2.279 1.00 0 4 TYR A O 19
ATOM 9401 N N . VAL A 1 5 ? 15.039 4.182 -1.194 1.00 0 5 VAL A N 19
ATOM 9402 C CA . VAL A 1 5 ? 14.759 3.344 -2.346 1.00 0 5 VAL A CA 19
ATOM 9403 C C . VAL A 1 5 ? 13.900 2.152 -1.959 1.00 0 5 VAL A C 19
ATOM 9404 O O . VAL A 1 5 ? 14.191 1.450 -0.992 1.00 0 5 VAL A O 19
ATOM 9417 N N . CYS A 1 6 ? 12.834 1.936 -2.709 1.00 0 6 CYS A N 19
ATOM 9418 C CA . CYS A 1 6 ? 12.039 0.735 -2.569 1.00 0 6 CYS A CA 19
ATOM 9419 C C . CYS A 1 6 ? 12.637 -0.329 -3.472 1.00 0 6 CYS A C 19
ATOM 9420 O O . CYS A 1 6 ? 12.210 -0.517 -4.612 1.00 0 6 CYS A O 19
ATOM 9427 N N . GLU A 1 7 ? 13.647 -0.999 -2.932 1.00 0 7 GLU A N 19
ATOM 9428 C CA . GLU A 1 7 ? 14.487 -1.943 -3.662 1.00 0 7 GLU A CA 19
ATOM 9429 C C . GLU A 1 7 ? 13.688 -2.979 -4.441 1.00 0 7 GLU A C 19
ATOM 9430 O O . GLU A 1 7 ? 14.120 -3.433 -5.496 1.00 0 7 GLU A O 19
ATOM 9442 N N . ARG A 1 8 ? 12.518 -3.334 -3.935 1.00 0 8 ARG A N 19
ATOM 9443 C CA . ARG A 1 8 ? 11.772 -4.449 -4.486 1.00 0 8 ARG A CA 19
ATOM 9444 C C . ARG A 1 8 ? 11.164 -4.101 -5.844 1.00 0 8 ARG A C 19
ATOM 9445 O O . ARG A 1 8 ? 10.875 -4.992 -6.640 1.00 0 8 ARG A O 19
ATOM 9466 N N . CYS A 1 9 ? 10.979 -2.814 -6.121 1.00 0 9 CYS A N 19
ATOM 9467 C CA . CYS A 1 9 ? 10.498 -2.396 -7.433 1.00 0 9 CYS A CA 19
ATOM 9468 C C . CYS A 1 9 ? 11.563 -1.579 -8.151 1.00 0 9 CYS A C 19
ATOM 9469 O O . CYS A 1 9 ? 11.752 -1.709 -9.359 1.00 0 9 CYS A O 19
ATOM 9476 N N . GLY A 1 10 ? 12.267 -0.756 -7.393 1.00 0 10 GLY A N 19
ATOM 9477 C CA . GLY A 1 10 ? 13.347 0.034 -7.947 1.00 0 10 GLY A CA 19
ATOM 9478 C C . GLY A 1 10 ? 13.043 1.514 -7.919 1.00 0 10 GLY A C 19
ATOM 9479 O O . GLY A 1 10 ? 13.851 2.335 -8.347 1.00 0 10 GLY A O 19
ATOM 9483 N N . LYS A 1 11 ? 11.879 1.861 -7.400 1.00 0 11 LYS A N 19
ATOM 9484 C CA . LYS A 1 11 ? 11.470 3.251 -7.304 1.00 0 11 LYS A CA 19
ATOM 9485 C C . LYS A 1 11 ? 12.146 3.925 -6.131 1.00 0 11 LYS A C 19
ATOM 9486 O O . LYS A 1 11 ? 12.302 3.332 -5.062 1.00 0 11 LYS A O 19
ATOM 9505 N N . ARG A 1 12 ? 12.532 5.166 -6.330 1.00 0 12 ARG A N 19
ATOM 9506 C CA . ARG A 1 12 ? 13.252 5.907 -5.314 1.00 0 12 ARG A CA 19
ATOM 9507 C C . ARG A 1 12 ? 12.517 7.192 -4.961 1.00 0 12 ARG A C 19
ATOM 9508 O O . ARG A 1 12 ? 12.076 7.932 -5.838 1.00 0 12 ARG A O 19
ATOM 9529 N N . PHE A 1 13 ? 12.373 7.435 -3.671 1.00 0 13 PHE A N 19
ATOM 9530 C CA . PHE A 1 13 ? 11.728 8.639 -3.169 1.00 0 13 PHE A CA 19
ATOM 9531 C C . PHE A 1 13 ? 12.483 9.100 -1.938 1.00 0 13 PHE A C 19
ATOM 9532 O O . PHE A 1 13 ? 13.299 8.360 -1.407 1.00 0 13 PHE A O 19
ATOM 9549 N N . VAL A 1 14 ? 12.231 10.311 -1.485 1.00 0 14 VAL A N 19
ATOM 9550 C CA . VAL A 1 14 ? 12.921 10.824 -0.314 1.00 0 14 VAL A CA 19
ATOM 9551 C C . VAL A 1 14 ? 11.978 10.976 0.871 1.00 0 14 VAL A C 19
ATOM 9552 O O . VAL A 1 14 ? 12.336 11.563 1.890 1.00 0 14 VAL A O 19
ATOM 9565 N N . GLN A 1 15 ? 10.774 10.455 0.724 1.00 0 15 GLN A N 19
ATOM 9566 C CA . GLN A 1 15 ? 9.750 10.591 1.735 1.00 0 15 GLN A CA 19
ATOM 9567 C C . GLN A 1 15 ? 9.684 9.350 2.604 1.00 0 15 GLN A C 19
ATOM 9568 O O . GLN A 1 15 ? 9.367 8.269 2.123 1.00 0 15 GLN A O 19
ATOM 9582 N N . SER A 1 16 ? 9.939 9.519 3.887 1.00 0 16 SER A N 19
ATOM 9583 C CA . SER A 1 16 ? 9.885 8.415 4.826 1.00 0 16 SER A CA 19
ATOM 9584 C C . SER A 1 16 ? 8.453 7.911 4.982 1.00 0 16 SER A C 19
ATOM 9585 O O . SER A 1 16 ? 8.224 6.717 5.147 1.00 0 16 SER A O 19
ATOM 9593 N N . SER A 1 17 ? 7.496 8.828 4.912 1.00 0 17 SER A N 19
ATOM 9594 C CA . SER A 1 17 ? 6.087 8.481 5.030 1.00 0 17 SER A CA 19
ATOM 9595 C C . SER A 1 17 ? 5.612 7.731 3.791 1.00 0 17 SER A C 19
ATOM 9596 O O . SER A 1 17 ? 4.883 6.746 3.890 1.00 0 17 SER A O 19
ATOM 9604 N N . GLN A 1 18 ? 6.042 8.195 2.625 1.00 0 18 GLN A N 19
ATOM 9605 C CA . GLN A 1 18 ? 5.661 7.563 1.371 1.00 0 18 GLN A CA 19
ATOM 9606 C C . GLN A 1 18 ? 6.310 6.188 1.252 1.00 0 18 GLN A C 19
ATOM 9607 O O . GLN A 1 18 ? 5.671 5.231 0.833 1.00 0 18 GLN A O 19
ATOM 9621 N N . LEU A 1 19 ? 7.575 6.093 1.643 1.00 0 19 LEU A N 19
ATOM 9622 C CA . LEU A 1 19 ? 8.285 4.813 1.669 1.00 0 19 LEU A CA 19
ATOM 9623 C C . LEU A 1 19 ? 7.621 3.854 2.641 1.00 0 19 LEU A C 19
ATOM 9624 O O . LEU A 1 19 ? 7.323 2.723 2.281 1.00 0 19 LEU A O 19
ATOM 9640 N N . ALA A 1 20 ? 7.366 4.321 3.858 1.00 0 20 ALA A N 19
ATOM 9641 C CA . ALA A 1 20 ? 6.738 3.496 4.886 1.00 0 20 ALA A CA 19
ATOM 9642 C C . ALA A 1 20 ? 5.480 2.817 4.362 1.00 0 20 ALA A C 19
ATOM 9643 O O . ALA A 1 20 ? 5.265 1.626 4.597 1.00 0 20 ALA A O 19
ATOM 9650 N N . ASN A 1 21 ? 4.666 3.570 3.635 1.00 0 21 ASN A N 19
ATOM 9651 C CA . ASN A 1 21 ? 3.450 3.027 3.052 1.00 0 21 ASN A CA 19
ATOM 9652 C C . ASN A 1 21 ? 3.760 2.195 1.821 1.00 0 21 ASN A C 19
ATOM 9653 O O . ASN A 1 21 ? 3.127 1.179 1.594 1.00 0 21 ASN A O 19
ATOM 9664 N N . HIS A 1 22 ? 4.747 2.618 1.041 1.00 0 22 HIS A N 19
ATOM 9665 C CA . HIS A 1 22 ? 5.093 1.938 -0.202 1.00 0 22 HIS A CA 19
ATOM 9666 C C . HIS A 1 22 ? 5.626 0.529 0.066 1.00 0 22 HIS A C 19
ATOM 9667 O O . HIS A 1 22 ? 5.224 -0.423 -0.597 1.00 0 22 HIS A O 19
ATOM 9681 N N . ILE A 1 23 ? 6.510 0.390 1.049 1.00 0 23 ILE A N 19
ATOM 9682 C CA . ILE A 1 23 ? 7.117 -0.908 1.341 1.00 0 23 ILE A CA 19
ATOM 9683 C C . ILE A 1 23 ? 6.058 -1.872 1.868 1.00 0 23 ILE A C 19
ATOM 9684 O O . ILE A 1 23 ? 6.111 -3.075 1.615 1.00 0 23 ILE A O 19
ATOM 9700 N N . ARG A 1 24 ? 5.085 -1.324 2.585 1.00 0 24 ARG A N 19
ATOM 9701 C CA . ARG A 1 24 ? 3.974 -2.108 3.105 1.00 0 24 ARG A CA 19
ATOM 9702 C C . ARG A 1 24 ? 2.956 -2.360 1.997 1.00 0 24 ARG A C 19
ATOM 9703 O O . ARG A 1 24 ? 2.309 -3.406 1.949 1.00 0 24 ARG A O 19
ATOM 9724 N N . HIS A 1 25 ? 2.842 -1.388 1.103 1.00 0 25 HIS A N 19
ATOM 9725 C CA . HIS A 1 25 ? 1.927 -1.456 -0.028 1.00 0 25 HIS A CA 19
ATOM 9726 C C . HIS A 1 25 ? 2.364 -2.559 -0.977 1.00 0 25 HIS A C 19
ATOM 9727 O O . HIS A 1 25 ? 1.555 -3.122 -1.703 1.00 0 25 HIS A O 19
ATOM 9742 N N . HIS A 1 26 ? 3.652 -2.855 -0.951 1.00 0 26 HIS A N 19
ATOM 9743 C CA . HIS A 1 26 ? 4.232 -3.896 -1.784 1.00 0 26 HIS A CA 19
ATOM 9744 C C . HIS A 1 26 ? 3.654 -5.262 -1.465 1.00 0 26 HIS A C 19
ATOM 9745 O O . HIS A 1 26 ? 3.675 -6.157 -2.299 1.00 0 26 HIS A O 19
ATOM 9759 N N . ASP A 1 27 ? 3.127 -5.413 -0.262 1.00 0 27 ASP A N 19
ATOM 9760 C CA . ASP A 1 27 ? 2.577 -6.689 0.167 1.00 0 27 ASP A CA 19
ATOM 9761 C C . ASP A 1 27 ? 1.354 -7.075 -0.655 1.00 0 27 ASP A C 19
ATOM 9762 O O . ASP A 1 27 ? 1.155 -8.247 -0.966 1.00 0 27 ASP A O 19
ATOM 9771 N N . ASN A 1 28 ? 0.549 -6.092 -1.019 1.00 0 28 ASN A N 19
ATOM 9772 C CA . ASN A 1 28 ? -0.648 -6.350 -1.802 1.00 0 28 ASN A CA 19
ATOM 9773 C C . ASN A 1 28 ? -0.349 -6.332 -3.289 1.00 0 28 ASN A C 19
ATOM 9774 O O . ASN A 1 28 ? -1.095 -6.896 -4.080 1.00 0 28 ASN A O 19
ATOM 9785 N N . ILE A 1 29 ? 0.733 -5.662 -3.670 1.00 0 29 ILE A N 19
ATOM 9786 C CA . ILE A 1 29 ? 1.203 -5.681 -5.054 1.00 0 29 ILE A CA 19
ATOM 9787 C C . ILE A 1 29 ? 1.501 -7.117 -5.493 1.00 0 29 ILE A C 19
ATOM 9788 O O . ILE A 1 29 ? 1.409 -7.458 -6.672 1.00 0 29 ILE A O 19
ATOM 9804 N N . ARG A 1 30 ? 1.849 -7.952 -4.521 1.00 0 30 ARG A N 19
ATOM 9805 C CA . ARG A 1 30 ? 2.151 -9.355 -4.768 1.00 0 30 ARG A CA 19
ATOM 9806 C C . ARG A 1 30 ? 0.886 -10.107 -5.161 1.00 0 30 ARG A C 19
ATOM 9807 O O . ARG A 1 30 ? -0.218 -9.716 -4.775 1.00 0 30 ARG A O 19
ATOM 9828 N N . PRO A 1 31 ? 1.021 -11.194 -5.942 1.00 0 31 PRO A N 19
ATOM 9829 C CA . PRO A 1 31 ? -0.126 -12.009 -6.326 1.00 0 31 PRO A CA 19
ATOM 9830 C C . PRO A 1 31 ? -0.841 -12.555 -5.104 1.00 0 31 PRO A C 19
ATOM 9831 O O . PRO A 1 31 ? -0.293 -13.383 -4.373 1.00 0 31 PRO A O 19
ATOM 9843 N N . MET A 1 1 ? 16.888 11.256 7.419 1.00 0 1 MET A N 20
ATOM 9844 C CA . MET A 1 1 ? 17.512 10.572 6.229 1.00 0 1 MET A CA 20
ATOM 9845 C C . MET A 1 1 ? 16.815 11.029 4.927 1.00 0 1 MET A C 20
ATOM 9846 O O . MET A 1 1 ? 15.575 11.187 4.880 1.00 0 1 MET A O 20
ATOM 9862 N N . LYS A 1 2 ? 17.620 11.268 3.882 1.00 0 2 LYS A N 20
ATOM 9863 C CA . LYS A 1 2 ? 17.078 11.706 2.574 1.00 0 2 LYS A CA 20
ATOM 9864 C C . LYS A 1 2 ? 16.971 10.549 1.537 1.00 0 2 LYS A C 20
ATOM 9865 O O . LYS A 1 2 ? 15.899 10.385 0.917 1.00 0 2 LYS A O 20
ATOM 9884 N N . PRO A 1 3 ? 18.059 9.736 1.309 1.00 0 3 PRO A N 20
ATOM 9885 C CA . PRO A 1 3 ? 18.001 8.627 0.317 1.00 0 3 PRO A CA 20
ATOM 9886 C C . PRO A 1 3 ? 17.047 7.516 0.757 1.00 0 3 PRO A C 20
ATOM 9887 O O . PRO A 1 3 ? 17.253 6.886 1.814 1.00 0 3 PRO A O 20
ATOM 9898 N N . TYR A 1 4 ? 16.004 7.283 -0.064 1.00 0 4 TYR A N 20
ATOM 9899 C CA . TYR A 1 4 ? 15.024 6.244 0.201 1.00 0 4 TYR A CA 20
ATOM 9900 C C . TYR A 1 4 ? 14.744 5.434 -1.088 1.00 0 4 TYR A C 20
ATOM 9901 O O . TYR A 1 4 ? 14.237 5.970 -2.095 1.00 0 4 TYR A O 20
ATOM 9919 N N . VAL A 1 5 ? 15.090 4.147 -1.067 1.00 0 5 VAL A N 20
ATOM 9920 C CA . VAL A 1 5 ? 14.899 3.288 -2.254 1.00 0 5 VAL A CA 20
ATOM 9921 C C . VAL A 1 5 ? 14.004 2.102 -1.919 1.00 0 5 VAL A C 20
ATOM 9922 O O . VAL A 1 5 ? 14.262 1.381 -0.936 1.00 0 5 VAL A O 20
ATOM 9935 N N . CYS A 1 6 ? 12.939 1.913 -2.726 1.00 0 6 CYS A N 20
ATOM 9936 C CA . CYS A 1 6 ? 12.107 0.727 -2.618 1.00 0 6 CYS A CA 20
ATOM 9937 C C . CYS A 1 6 ? 12.734 -0.380 -3.508 1.00 0 6 CYS A C 20
ATOM 9938 O O . CYS A 1 6 ? 12.435 -0.486 -4.727 1.00 0 6 CYS A O 20
ATOM 9945 N N . GLU A 1 7 ? 13.608 -1.188 -2.869 1.00 0 7 GLU A N 20
ATOM 9946 C CA . GLU A 1 7 ? 14.495 -2.167 -3.563 1.00 0 7 GLU A CA 20
ATOM 9947 C C . GLU A 1 7 ? 13.723 -3.147 -4.480 1.00 0 7 GLU A C 20
ATOM 9948 O O . GLU A 1 7 ? 14.305 -3.731 -5.424 1.00 0 7 GLU A O 20
ATOM 9960 N N . ARG A 1 8 ? 12.426 -3.328 -4.204 1.00 0 8 ARG A N 20
ATOM 9961 C CA . ARG A 1 8 ? 11.629 -4.319 -4.942 1.00 0 8 ARG A CA 20
ATOM 9962 C C . ARG A 1 8 ? 11.279 -3.853 -6.378 1.00 0 8 ARG A C 20
ATOM 9963 O O . ARG A 1 8 ? 11.457 -4.607 -7.363 1.00 0 8 ARG A O 20
ATOM 9984 N N . CYS A 1 9 ? 10.787 -2.614 -6.503 1.00 0 9 CYS A N 20
ATOM 9985 C CA . CYS A 1 9 ? 10.363 -2.108 -7.823 1.00 0 9 CYS A CA 20
ATOM 9986 C C . CYS A 1 9 ? 11.512 -1.330 -8.475 1.00 0 9 CYS A C 20
ATOM 9987 O O . CYS A 1 9 ? 11.646 -1.310 -9.720 1.00 0 9 CYS A O 20
ATOM 9994 N N . GLY A 1 10 ? 12.344 -0.701 -7.624 1.00 0 10 GLY A N 20
ATOM 9995 C CA . GLY A 1 10 ? 13.529 -0.017 -8.124 1.00 0 10 GLY A CA 20
ATOM 9996 C C . GLY A 1 10 ? 13.311 1.487 -8.210 1.00 0 10 GLY A C 20
ATOM 9997 O O . GLY A 1 10 ? 14.167 2.204 -8.737 1.00 0 10 GLY A O 20
ATOM 10001 N N . LYS A 1 11 ? 12.161 1.972 -7.701 1.00 0 11 LYS A N 20
ATOM 10002 C CA . LYS A 1 11 ? 11.845 3.401 -7.724 1.00 0 11 LYS A CA 20
ATOM 10003 C C . LYS A 1 11 ? 12.415 4.104 -6.466 1.00 0 11 LYS A C 20
ATOM 10004 O O . LYS A 1 11 ? 12.252 3.637 -5.319 1.00 0 11 LYS A O 20
ATOM 10023 N N . ARG A 1 12 ? 13.085 5.220 -6.697 1.00 0 12 ARG A N 20
ATOM 10024 C CA . ARG A 1 12 ? 13.756 5.964 -5.609 1.00 0 12 ARG A CA 20
ATOM 10025 C C . ARG A 1 12 ? 12.927 7.209 -5.220 1.00 0 12 ARG A C 20
ATOM 10026 O O . ARG A 1 12 ? 12.351 7.888 -6.102 1.00 0 12 ARG A O 20
ATOM 10047 N N . PHE A 1 13 ? 12.866 7.500 -3.903 1.00 0 13 PHE A N 20
ATOM 10048 C CA . PHE A 1 13 ? 12.119 8.664 -3.375 1.00 0 13 PHE A CA 20
ATOM 10049 C C . PHE A 1 13 ? 12.922 9.305 -2.215 1.00 0 13 PHE A C 20
ATOM 10050 O O . PHE A 1 13 ? 13.983 8.778 -1.806 1.00 0 13 PHE A O 20
ATOM 10067 N N . VAL A 1 14 ? 12.454 10.463 -1.726 1.00 0 14 VAL A N 20
ATOM 10068 C CA . VAL A 1 14 ? 13.097 11.117 -0.561 1.00 0 14 VAL A CA 20
ATOM 10069 C C . VAL A 1 14 ? 12.164 11.149 0.677 1.00 0 14 VAL A C 20
ATOM 10070 O O . VAL A 1 14 ? 12.474 11.780 1.712 1.00 0 14 VAL A O 20
ATOM 10083 N N . GLN A 1 15 ? 11.017 10.476 0.563 1.00 0 15 GLN A N 20
ATOM 10084 C CA . GLN A 1 15 ? 9.994 10.517 1.633 1.00 0 15 GLN A CA 20
ATOM 10085 C C . GLN A 1 15 ? 10.148 9.317 2.566 1.00 0 15 GLN A C 20
ATOM 10086 O O . GLN A 1 15 ? 10.400 8.194 2.107 1.00 0 15 GLN A O 20
ATOM 10100 N N . SER A 1 16 ? 9.981 9.562 3.878 1.00 0 16 SER A N 20
ATOM 10101 C CA . SER A 1 16 ? 10.041 8.497 4.873 1.00 0 16 SER A CA 20
ATOM 10102 C C . SER A 1 16 ? 8.624 7.933 5.080 1.00 0 16 SER A C 20
ATOM 10103 O O . SER A 1 16 ? 8.450 6.720 5.227 1.00 0 16 SER A O 20
ATOM 10111 N N . SER A 1 17 ? 7.608 8.824 5.056 1.00 0 17 SER A N 20
ATOM 10112 C CA . SER A 1 17 ? 6.206 8.444 5.296 1.00 0 17 SER A CA 20
ATOM 10113 C C . SER A 1 17 ? 5.628 7.681 4.074 1.00 0 17 SER A C 20
ATOM 10114 O O . SER A 1 17 ? 4.917 6.682 4.228 1.00 0 17 SER A O 20
ATOM 10122 N N . GLN A 1 18 ? 5.940 8.159 2.860 1.00 0 18 GLN A N 20
ATOM 10123 C CA . GLN A 1 18 ? 5.458 7.525 1.612 1.00 0 18 GLN A CA 20
ATOM 10124 C C . GLN A 1 18 ? 6.097 6.132 1.443 1.00 0 18 GLN A C 20
ATOM 10125 O O . GLN A 1 18 ? 5.431 5.197 0.982 1.00 0 18 GLN A O 20
ATOM 10139 N N . LEU A 1 19 ? 7.385 6.001 1.846 1.00 0 19 LEU A N 20
ATOM 10140 C CA . LEU A 1 19 ? 8.097 4.700 1.845 1.00 0 19 LEU A CA 20
ATOM 10141 C C . LEU A 1 19 ? 7.417 3.742 2.816 1.00 0 19 LEU A C 20
ATOM 10142 O O . LEU A 1 19 ? 7.090 2.619 2.429 1.00 0 19 LEU A O 20
ATOM 10158 N N . ALA A 1 20 ? 7.178 4.210 4.068 1.00 0 20 ALA A N 20
ATOM 10159 C CA . ALA A 1 20 ? 6.527 3.396 5.104 1.00 0 20 ALA A CA 20
ATOM 10160 C C . ALA A 1 20 ? 5.231 2.755 4.560 1.00 0 20 ALA A C 20
ATOM 10161 O O . ALA A 1 20 ? 4.948 1.585 4.841 1.00 0 20 ALA A O 20
ATOM 10168 N N . ASN A 1 21 ? 4.459 3.517 3.767 1.00 0 21 ASN A N 20
ATOM 10169 C CA . ASN A 1 21 ? 3.211 3.017 3.158 1.00 0 21 ASN A CA 20
ATOM 10170 C C . ASN A 1 21 ? 3.502 2.194 1.874 1.00 0 21 ASN A C 20
ATOM 10171 O O . ASN A 1 21 ? 2.827 1.204 1.605 1.00 0 21 ASN A O 20
ATOM 10182 N N . HIS A 1 22 ? 4.516 2.599 1.099 1.00 0 22 HIS A N 20
ATOM 10183 C CA . HIS A 1 22 ? 4.874 1.925 -0.183 1.00 0 22 HIS A CA 20
ATOM 10184 C C . HIS A 1 22 ? 5.379 0.488 0.063 1.00 0 22 HIS A C 20
ATOM 10185 O O . HIS A 1 22 ? 4.943 -0.448 -0.628 1.00 0 22 HIS A O 20
ATOM 10199 N N . ILE A 1 23 ? 6.281 0.306 1.053 1.00 0 23 ILE A N 20
ATOM 10200 C CA . ILE A 1 23 ? 6.853 -1.028 1.318 1.00 0 23 ILE A CA 20
ATOM 10201 C C . ILE A 1 23 ? 5.750 -1.933 1.881 1.00 0 23 ILE A C 20
ATOM 10202 O O . ILE A 1 23 ? 5.743 -3.143 1.621 1.00 0 23 ILE A O 20
ATOM 10218 N N . ARG A 1 24 ? 4.804 -1.326 2.638 1.00 0 24 ARG A N 20
ATOM 10219 C CA . ARG A 1 24 ? 3.618 -2.039 3.128 1.00 0 24 ARG A CA 20
ATOM 10220 C C . ARG A 1 24 ? 2.619 -2.279 1.954 1.00 0 24 ARG A C 20
ATOM 10221 O O . ARG A 1 24 ? 1.913 -3.290 1.907 1.00 0 24 ARG A O 20
ATOM 10242 N N . HIS A 1 25 ? 2.583 -1.342 1.003 1.00 0 25 HIS A N 20
ATOM 10243 C CA . HIS A 1 25 ? 1.748 -1.460 -0.221 1.00 0 25 HIS A CA 20
ATOM 10244 C C . HIS A 1 25 ? 2.246 -2.631 -1.105 1.00 0 25 HIS A C 20
ATOM 10245 O O . HIS A 1 25 ? 1.477 -3.209 -1.894 1.00 0 25 HIS A O 20
ATOM 10260 N N . HIS A 1 26 ? 3.539 -2.973 -0.957 1.00 0 26 HIS A N 20
ATOM 10261 C CA . HIS A 1 26 ? 4.135 -4.140 -1.642 1.00 0 26 HIS A CA 20
ATOM 10262 C C . HIS A 1 26 ? 3.929 -5.406 -0.807 1.00 0 26 HIS A C 20
ATOM 10263 O O . HIS A 1 26 ? 4.002 -6.531 -1.335 1.00 0 26 HIS A O 20
ATOM 10277 N N . ASP A 1 27 ? 3.661 -5.209 0.500 1.00 0 27 ASP A N 20
ATOM 10278 C CA . ASP A 1 27 ? 3.632 -6.319 1.458 1.00 0 27 ASP A CA 20
ATOM 10279 C C . ASP A 1 27 ? 2.206 -6.877 1.629 1.00 0 27 ASP A C 20
ATOM 10280 O O . ASP A 1 27 ? 2.042 -8.079 1.824 1.00 0 27 ASP A O 20
ATOM 10289 N N . ASN A 1 28 ? 1.175 -6.015 1.544 1.00 0 28 ASN A N 20
ATOM 10290 C CA . ASN A 1 28 ? -0.222 -6.462 1.700 1.00 0 28 ASN A CA 20
ATOM 10291 C C . ASN A 1 28 ? -0.673 -7.273 0.456 1.00 0 28 ASN A C 20
ATOM 10292 O O . ASN A 1 28 ? -1.609 -8.076 0.528 1.00 0 28 ASN A O 20
ATOM 10303 N N . ILE A 1 29 ? -0.017 -7.038 -0.692 1.00 0 29 ILE A N 20
ATOM 10304 C CA . ILE A 1 29 ? -0.336 -7.747 -1.955 1.00 0 29 ILE A CA 20
ATOM 10305 C C . ILE A 1 29 ? 0.131 -9.216 -1.882 1.00 0 29 ILE A C 20
ATOM 10306 O O . ILE A 1 29 ? -0.444 -10.099 -2.544 1.00 0 29 ILE A O 20
ATOM 10322 N N . ARG A 1 30 ? 1.174 -9.461 -1.065 1.00 0 30 ARG A N 20
ATOM 10323 C CA . ARG A 1 30 ? 1.747 -10.805 -0.905 1.00 0 30 ARG A CA 20
ATOM 10324 C C . ARG A 1 30 ? 1.216 -11.420 0.411 1.00 0 30 ARG A C 20
ATOM 10325 O O . ARG A 1 30 ? 0.483 -10.737 1.167 1.00 0 30 ARG A O 20
ATOM 10346 N N . PRO A 1 31 ? 1.529 -12.714 0.692 1.00 0 31 PRO A N 20
ATOM 10347 C CA . PRO A 1 31 ? 1.134 -13.339 1.976 1.00 0 31 PRO A CA 20
ATOM 10348 C C . PRO A 1 31 ? 1.484 -12.466 3.217 1.00 0 31 PRO A C 20
ATOM 10349 O O . PRO A 1 31 ? 2.575 -11.867 3.296 1.00 0 31 PRO A O 20
#

InterPro domains:
  IPR000210 BTB/POZ domain [PF00651] (14-110)
  IPR000210 BTB/POZ domain [PS50097] (24-86)
  IPR000210 BTB/POZ domain [SM00225] (24-116)
  IPR011333 SKP1/BTB/POZ domain superfamily [G3DSA:3.30.710.10] (1-149)
  IPR011333 SKP1/BTB/POZ domain superfamily [SSF54695] (2-109)
  IPR013087 Zinc finger C2H2-type [PF00096] (306-328)
  IPR013087 Zinc finger C2H2-type [PF00096] (390-412)
  IPR013087 Zinc finger C2H2-type [PF00096] (446-468)
  IPR013087 Zinc finger C2H2-type [PF00096] (475-496)
  IPR013087 Zinc finger C2H2-type [PF00096] (531-552)
  IPR013087 Zinc finger C2H2-type [PF00096] (558-580)
  IPR013087 Zinc finger C2H2-type [PF00096] (586-608)
  IPR013087 Zinc finger C2H2-type [PF00096] (614-637)
  IPR013087 Zinc finger C2H2-type [PS00028] (308-328)
  IPR013087 Zinc finger C2H2-type [PS00028] (336-356)
  IPR013087 Zinc finger C2H2-type [PS00028] (364-384)
  IPR013087 Zinc finger C2H2-type [PS00028] (392-412)
  IPR013087 Zinc finger C2H2-type [PS00028] (420-440)
  IPR013087 Zinc finger C2H2-type [PS00028] (448-468)
  IPR013087 Zinc finger C2H2-type [PS00028] (476-496)

Radius of gyration: 9.36 Å; Cα contacts (8 Å, |Δi|>4): 31; chains: 1; bounding box: 18×28×13 Å

Sequence (31 aa):
MKPYVCERCGKRFVQSSQLANHIRHHDNIRPMKPYVCERCGKRFVQSSQLANHIRHHDNIRPMKPYVCERCGKRFVQSSQLANHIRHHDNIRPMKPYVCERCGKRFVQSSQLANHIRHHDNIRPMKPYVCERCGKRFVQSSQLANHIRHHDNIRPMKPYVCERCGKRFVQSSQLANHIRHHDNIRPMKPYVCERCGKRFVQSSQLANHIRHHDNIRPMKPYVCERCGKRFVQSSQLANHIRHHDNIRPMKPYVCERCGKRFVQSSQLANHIRHHDNIRPMKPYVCERCGKRFVQSSQLANHIRHHDNIRPMKPYVCERCGKRFVQSSQLANHIRHHDNIRPMKPYVCERCGKRFVQSSQLANHIRHHDNIRPMKPYVCERCGKRFVQSSQLANHIRHHDNIRPMKPYVCERCGKRFVQSSQLANHIRHHDNIRPMKPYVCERCGKRFVQSSQLANHIRHHDNIRPMKPYVCERCGKRFVQSSQLANHIRHHDNIRPMKPYVCERCGKRFVQSSQLANHIRHHDNIRPMKPYVCERCGKRFVQSSQLANHIRHHDNIRPMKPYVCERCGKRFVQSSQLANHIRHHDNIRPMKPYVCERCGKRFVQSSQLANHIRHHDNIRP